Protein AF-Q54WN3-F1 (afdb_monomer)

Foldseek 3Di:
DPPVVVVQCVPPVSVVVLVCQQPPPPDPDQHLVNPDLLVCLADLVSVVSLLVVVVVLVPPPPNVPSADPVVDPSNLLSNLQRLNADLVSVVVNCVVCVVVVVVVLVVSLVSLLVNLRCSLVVNCCCVVPVLAADEPVSLLSNLVSQCVVDPDDLVSVVVSLVSNCRGHPCQPPQQPDDDPVVVVVQVPDPVCVSCVSVVSSDPVPPVPSVVSVCVSCVVPQAPVVGDGDDDDDDDDDPLVVVVVQLLVCLLVLPQVSLVVVCVVDAQDARPPQPVSLVSLVRDPDSNLNSVLSCQLRNNYALLDPVNLLCPSQQQDDPVSVVSCCVRHVVLPDPRDDDPHAALHHNAPVSVVVLVVCQVSDVVRHHHDLLSHLLRCLQVQPLVSNVCSCVDPCVVVDDVVSRDNAQGELSNVVCCVVPPLPQAAELNNCLRHPLLDQVSLVVLLVCCPDPNVVSYYYAQVNLLSCLLSPNLVSNVVCCVSPVPHAHALNSLLSCQLVLPLSSNVSAFQDAHPDPPPDRGSNVVVVVVLVVCVVPPCPSVVSLVPRPNNVVVCCVVPVPDDD

Solvent-accessible surface area (backbone atoms only — not comparable to full-atom values): 32209 Å² total; per-residue (Å²): 115,69,70,63,54,51,53,43,60,70,32,65,64,57,33,48,51,56,46,36,54,55,71,62,70,85,53,103,60,83,34,66,84,69,47,57,64,47,62,30,42,75,33,60,69,52,34,49,56,50,50,52,53,40,55,56,32,72,75,35,90,84,45,87,79,75,64,88,73,63,82,46,68,66,43,44,48,34,60,52,51,29,82,66,67,50,73,68,58,48,51,54,55,45,62,80,38,36,82,66,48,61,77,43,44,70,59,52,53,57,40,20,64,66,19,88,82,58,16,63,63,51,45,50,45,39,39,76,76,62,67,47,62,37,56,74,68,58,47,52,51,42,50,57,51,49,49,74,74,46,73,91,42,69,67,57,54,50,50,52,49,53,48,42,66,78,28,34,78,49,43,81,78,60,44,73,71,76,52,79,74,57,63,65,72,50,72,86,40,82,68,47,67,77,46,40,74,60,58,65,69,53,56,85,86,50,62,68,58,54,50,55,51,49,66,57,48,68,79,55,67,44,51,104,83,69,51,79,74,88,83,86,78,91,82,92,83,53,76,71,57,50,54,52,48,53,33,45,33,30,53,70,24,37,50,66,59,42,50,55,49,42,74,76,47,69,65,52,59,60,86,63,63,78,70,43,60,72,40,53,85,75,38,79,70,58,15,52,63,27,44,50,54,36,37,76,44,46,37,44,78,70,85,44,72,67,66,63,55,48,67,66,59,27,73,34,51,44,69,61,44,53,57,42,46,67,66,58,52,63,83,70,58,87,46,77,85,50,86,66,52,47,40,51,56,56,43,55,66,27,47,54,51,49,65,74,48,21,79,73,39,46,50,58,68,43,74,34,65,68,42,35,42,26,43,21,28,44,69,47,36,50,68,42,32,50,49,52,55,73,39,94,44,47,91,75,64,60,76,89,74,49,56,51,63,52,22,38,54,68,48,53,52,49,42,55,77,74,32,90,86,49,64,47,35,40,67,59,47,71,32,38,33,90,79,45,58,66,54,52,49,53,53,50,54,41,41,76,36,97,61,18,91,36,38,48,80,54,33,63,46,54,33,47,35,26,63,73,64,35,53,73,51,49,51,51,46,58,72,75,39,77,82,61,46,33,61,69,55,26,50,53,28,13,49,71,66,68,34,61,69,48,31,66,75,37,43,80,37,56,34,71,74,54,86,86,49,78,26,33,46,60,56,48,52,54,48,46,65,61,32,73,78,79,55,59,68,63,54,48,52,41,72,71,23,69,59,50,50,50,52,43,45,74,79,36,75,84,70,80,132

Radius of gyration: 33.39 Å; Cα contacts (8 Å, |Δi|>4): 574; chains: 1; bounding box: 85×59×80 Å

Structure (mmCIF, N/CA/C/O backbone):
data_AF-Q54WN3-F1
#
_entry.id   AF-Q54WN3-F1
#
loop_
_atom_site.group_PDB
_atom_site.id
_atom_site.type_symbol
_atom_site.label_atom_id
_atom_site.label_alt_id
_atom_site.label_comp_id
_atom_site.label_asym_id
_atom_site.label_entity_id
_atom_site.label_seq_id
_atom_site.pdbx_PDB_ins_code
_atom_site.Cartn_x
_atom_site.Cartn_y
_atom_site.Cartn_z
_atom_site.occupancy
_atom_site.B_iso_or_equiv
_atom_site.auth_seq_id
_atom_site.auth_comp_id
_atom_site.auth_asym_id
_atom_site.auth_atom_id
_atom_site.pdbx_PDB_model_num
ATOM 1 N N . MET A 1 1 ? 0.080 30.671 17.444 1.00 46.34 1 MET A N 1
ATOM 2 C CA . MET A 1 1 ? 0.294 30.106 18.798 1.00 46.34 1 MET A CA 1
ATOM 3 C C . MET A 1 1 ? 0.940 31.093 19.776 1.00 46.34 1 MET A C 1
ATOM 5 O O . MET A 1 1 ? 0.807 30.895 20.978 1.00 46.34 1 MET A O 1
ATOM 9 N N . ASP A 1 2 ? 1.567 32.178 19.310 1.00 49.16 2 ASP A N 1
ATOM 10 C CA . ASP A 1 2 ? 2.448 32.996 20.161 1.00 49.16 2 ASP A CA 1
ATOM 11 C C . ASP A 1 2 ? 1.744 33.775 21.279 1.00 49.16 2 ASP A C 1
ATOM 13 O O . ASP A 1 2 ? 2.332 33.986 22.332 1.00 49.16 2 ASP A O 1
ATOM 17 N N . ASN A 1 3 ? 0.466 34.136 21.124 1.00 53.31 3 ASN A N 1
ATOM 18 C CA . ASN A 1 3 ? -0.222 34.987 22.103 1.00 53.31 3 ASN A CA 1
ATOM 19 C C . ASN A 1 3 ? -0.711 34.216 23.349 1.00 53.31 3 ASN A C 1
ATOM 21 O O . ASN A 1 3 ? -0.631 34.722 24.465 1.00 53.31 3 ASN A O 1
ATOM 25 N N . LEU A 1 4 ? -1.175 32.969 23.188 1.00 49.50 4 LEU A N 1
ATOM 26 C CA . LEU A 1 4 ? -1.581 32.131 24.327 1.00 49.50 4 LEU A CA 1
ATOM 27 C C . LEU A 1 4 ? -0.349 31.621 25.087 1.00 49.50 4 LEU A C 1
ATOM 29 O O . LEU A 1 4 ? -0.314 31.674 26.313 1.00 49.50 4 LEU A O 1
ATOM 33 N N . TYR A 1 5 ? 0.696 31.228 24.355 1.00 50.41 5 TYR A N 1
ATOM 34 C CA . TYR A 1 5 ? 1.965 30.790 24.929 1.00 50.41 5 TYR A CA 1
ATOM 35 C C . TYR A 1 5 ? 2.636 31.919 25.734 1.00 50.41 5 TYR A C 1
ATOM 37 O O . TYR A 1 5 ? 2.981 31.724 26.897 1.00 50.41 5 TYR A O 1
ATOM 45 N N . PHE A 1 6 ? 2.709 33.147 25.199 1.00 52.50 6 PHE A N 1
ATOM 46 C CA . PHE A 1 6 ? 3.219 34.297 25.963 1.00 52.50 6 PHE A CA 1
ATOM 47 C C . PHE A 1 6 ? 2.369 34.637 27.193 1.00 52.50 6 PHE A C 1
ATOM 49 O O . PHE A 1 6 ? 2.921 35.027 28.222 1.00 52.50 6 PHE A O 1
ATOM 56 N N . LYS A 1 7 ? 1.040 34.490 27.118 1.00 59.53 7 LYS A N 1
ATOM 57 C CA . LYS A 1 7 ? 0.143 34.734 28.261 1.00 59.53 7 LYS A CA 1
ATOM 58 C C . LYS A 1 7 ? 0.340 33.710 29.381 1.00 59.53 7 LYS A C 1
ATOM 60 O O . LYS A 1 7 ? 0.360 34.100 30.545 1.00 59.53 7 LYS A O 1
ATOM 65 N N . VAL A 1 8 ? 0.549 32.437 29.043 1.00 55.25 8 VAL A N 1
ATOM 66 C CA . VAL A 1 8 ? 0.830 31.368 30.018 1.00 55.25 8 VAL A CA 1
ATOM 67 C C . VAL A 1 8 ? 2.177 31.594 30.714 1.00 55.25 8 VAL A C 1
ATOM 69 O O . VAL A 1 8 ? 2.255 31.470 31.932 1.00 55.25 8 VAL A O 1
ATOM 72 N N . PHE A 1 9 ? 3.214 32.007 29.980 1.00 54.56 9 PHE A N 1
ATOM 73 C CA . PHE A 1 9 ? 4.553 32.226 30.546 1.00 54.56 9 PHE A CA 1
ATOM 74 C C . PHE A 1 9 ? 4.726 33.581 31.259 1.00 54.56 9 PHE A C 1
ATOM 76 O O . PHE A 1 9 ? 5.540 33.683 32.174 1.00 54.56 9 PHE A O 1
ATOM 83 N N . LYS A 1 10 ? 3.937 34.614 30.921 1.00 56.69 10 LYS A N 1
ATOM 84 C CA . LYS A 1 10 ? 3.844 35.846 31.734 1.00 56.69 10 LYS A CA 1
ATOM 85 C C . LYS A 1 10 ? 3.054 35.646 33.026 1.00 56.69 10 LYS A C 1
ATOM 87 O O . LYS A 1 10 ? 3.211 36.420 33.969 1.00 56.69 10 LYS A O 1
ATOM 92 N N . ASN A 1 11 ? 2.208 34.622 33.088 1.00 63.12 11 ASN A N 1
ATOM 93 C CA . ASN A 1 11 ? 1.497 34.279 34.304 1.00 63.12 11 ASN A CA 1
ATOM 94 C C . ASN A 1 11 ? 2.437 33.504 35.241 1.00 63.12 11 ASN A C 1
ATOM 96 O O . ASN A 1 11 ? 2.641 32.300 35.092 1.00 63.12 11 ASN A O 1
ATOM 100 N N . LYS A 1 12 ? 2.996 34.212 36.232 1.00 57.44 12 LYS A N 1
ATOM 101 C CA . LYS A 1 12 ? 3.945 33.667 37.218 1.00 57.44 12 LYS A CA 1
ATOM 102 C C . LYS A 1 12 ? 3.431 32.389 37.893 1.00 57.44 12 LYS A C 1
ATOM 104 O O . LYS A 1 12 ? 4.237 31.520 38.207 1.00 57.44 12 LYS A O 1
ATOM 109 N N . TYR A 1 13 ? 2.118 32.246 38.083 1.00 57.69 13 TYR A N 1
ATOM 110 C CA . TYR A 1 13 ? 1.503 31.065 38.692 1.00 57.69 13 TYR A CA 1
ATOM 111 C C . TYR A 1 13 ? 1.521 29.851 37.751 1.00 57.69 13 TYR A C 1
ATOM 113 O O . TYR A 1 13 ? 2.076 28.815 38.113 1.00 57.69 13 TYR A O 1
ATOM 121 N N . LEU A 1 14 ? 1.016 29.990 36.519 1.00 52.47 14 LEU A N 1
ATOM 122 C CA . LEU A 1 14 ? 1.035 28.907 35.523 1.00 52.47 14 LEU A CA 1
ATOM 123 C C . LEU A 1 14 ? 2.462 28.515 35.133 1.00 52.47 14 LEU A C 1
ATOM 125 O O . LEU A 1 14 ? 2.773 27.330 35.037 1.00 52.47 14 LEU A O 1
ATOM 129 N N . PHE A 1 15 ? 3.348 29.502 34.996 1.00 60.84 15 PHE A N 1
ATOM 130 C CA . PHE A 1 15 ? 4.769 29.257 34.798 1.00 60.84 15 PHE A CA 1
ATOM 131 C C . PHE A 1 15 ? 5.364 28.463 35.959 1.00 60.84 15 PHE A C 1
ATOM 133 O O . PHE A 1 15 ? 6.056 27.488 35.716 1.00 60.84 15 PHE A O 1
ATOM 140 N N . THR A 1 16 ? 5.061 28.819 37.213 1.00 56.72 16 THR A N 1
ATOM 141 C CA . THR A 1 16 ? 5.545 28.083 38.392 1.00 56.72 16 THR A CA 1
ATOM 142 C C . THR A 1 16 ? 5.002 26.656 38.433 1.00 56.72 16 THR A C 1
ATOM 144 O O . THR A 1 16 ? 5.731 25.759 38.834 1.00 56.72 16 THR A O 1
ATOM 147 N N . ILE A 1 17 ? 3.770 26.405 37.981 1.00 56.44 17 ILE A N 1
ATOM 148 C CA . ILE A 1 17 ? 3.199 25.051 37.891 1.00 56.44 17 ILE A CA 1
ATOM 149 C C . ILE A 1 17 ? 3.902 24.227 36.812 1.00 56.44 17 ILE A C 1
ATOM 151 O O . ILE A 1 17 ? 4.380 23.137 37.110 1.00 56.44 17 ILE A O 1
ATOM 155 N N . ILE A 1 18 ? 4.036 24.758 35.594 1.00 60.19 18 ILE A N 1
ATOM 156 C CA . ILE A 1 18 ? 4.752 24.090 34.494 1.00 60.19 18 ILE A CA 1
ATOM 157 C C . ILE A 1 18 ? 6.222 23.873 34.883 1.00 60.19 18 ILE A C 1
ATOM 159 O O . ILE A 1 18 ? 6.775 22.795 34.697 1.00 60.19 18 ILE A O 1
ATOM 163 N N . TYR A 1 19 ? 6.847 24.867 35.509 1.00 57.31 19 TYR A N 1
ATOM 164 C CA . TYR A 1 19 ? 8.217 24.802 36.007 1.00 57.31 19 TYR A CA 1
ATOM 165 C C . TYR A 1 19 ? 8.374 23.797 37.152 1.00 57.31 19 TYR A C 1
ATOM 167 O O . TYR A 1 19 ? 9.344 23.051 37.169 1.00 57.31 19 TYR A O 1
ATOM 175 N N . ASN A 1 20 ? 7.428 23.714 38.089 1.00 53.53 20 ASN A N 1
ATOM 176 C CA . ASN A 1 20 ? 7.442 22.720 39.166 1.00 53.53 20 ASN A CA 1
ATOM 177 C C . ASN A 1 20 ? 7.167 21.308 38.646 1.00 53.53 20 ASN A C 1
ATOM 179 O O . ASN A 1 20 ? 7.761 20.361 39.157 1.00 53.53 20 ASN A O 1
ATOM 183 N N . TYR A 1 21 ? 6.332 21.169 37.618 1.00 54.81 21 TYR A N 1
ATOM 184 C CA . TYR A 1 21 ? 6.139 19.918 36.891 1.00 54.81 21 TYR A CA 1
ATOM 185 C C . TYR A 1 21 ? 7.444 19.474 36.208 1.00 54.81 21 TYR A C 1
ATOM 187 O O . TYR A 1 21 ? 7.819 18.307 36.270 1.00 54.81 21 TYR A O 1
ATOM 195 N N . VAL A 1 22 ? 8.204 20.422 35.650 1.00 53.62 22 VAL A N 1
ATOM 196 C CA . VAL A 1 22 ? 9.516 20.172 35.031 1.00 53.62 22 VAL A CA 1
ATOM 197 C C . VAL A 1 22 ? 10.644 19.954 36.061 1.00 53.62 22 VAL A C 1
ATOM 199 O O . VAL A 1 22 ? 11.558 19.174 35.794 1.00 53.62 22 VAL A O 1
ATOM 202 N N . LYS A 1 23 ? 10.614 20.615 37.229 1.00 50.28 23 LYS A N 1
ATOM 203 C CA . LYS A 1 23 ? 11.736 20.676 38.193 1.00 50.28 23 LYS A CA 1
ATOM 204 C C . LYS A 1 23 ? 11.572 19.815 39.449 1.00 50.28 23 LYS A C 1
ATOM 206 O O . LYS A 1 23 ? 12.560 19.250 39.908 1.00 50.28 23 LYS A O 1
ATOM 211 N N . ASN A 1 24 ? 10.375 19.757 40.035 1.00 46.84 24 ASN A N 1
ATOM 212 C CA . ASN A 1 24 ? 10.178 19.394 41.448 1.00 46.84 24 ASN A CA 1
ATOM 213 C C . ASN A 1 24 ? 9.369 18.103 41.689 1.00 46.84 24 ASN A C 1
ATOM 215 O O . ASN A 1 24 ? 9.109 17.776 42.844 1.00 46.84 24 ASN A O 1
ATOM 219 N N . GLY A 1 25 ? 8.989 17.352 40.650 1.00 41.75 25 GLY A N 1
ATOM 220 C CA . GLY A 1 25 ? 8.606 15.936 40.787 1.00 41.75 25 GLY A CA 1
ATOM 221 C C . GLY A 1 25 ? 7.418 15.617 41.711 1.00 41.75 25 GLY A C 1
ATOM 222 O O . GLY A 1 25 ? 7.391 14.538 42.291 1.00 41.75 25 GLY A O 1
ATOM 223 N N . LYS A 1 26 ? 6.439 16.519 41.874 1.00 43.16 26 LYS A N 1
ATOM 224 C CA . LYS A 1 26 ? 5.239 16.275 42.709 1.00 43.16 26 LYS A CA 1
ATOM 225 C C . LYS A 1 26 ? 3.996 15.809 41.935 1.00 43.16 26 LYS A C 1
ATOM 227 O O . LYS A 1 26 ? 2.882 15.943 42.426 1.00 43.16 26 LYS A O 1
ATOM 232 N N . GLY A 1 27 ? 4.178 15.240 40.748 1.00 48.53 27 GLY A N 1
ATOM 233 C CA . GLY A 1 27 ? 3.146 14.470 40.054 1.00 48.53 27 GLY A CA 1
ATOM 234 C C . GLY A 1 27 ? 3.741 13.137 39.622 1.00 48.53 27 GLY A C 1
ATOM 235 O O . GLY A 1 27 ? 4.911 13.099 39.253 1.00 48.53 27 GLY A O 1
ATOM 236 N N . ASN A 1 28 ? 2.961 12.056 39.644 1.00 52.97 28 ASN A N 1
ATOM 237 C CA . ASN A 1 28 ? 3.383 10.697 39.261 1.00 52.97 28 ASN A CA 1
ATOM 238 C C . ASN A 1 28 ? 3.756 10.540 37.759 1.00 52.97 28 ASN A C 1
ATOM 240 O O . ASN A 1 28 ? 3.773 9.430 37.232 1.00 52.97 28 ASN A O 1
ATOM 244 N N . GLY A 1 29 ? 4.050 11.636 37.050 1.00 51.72 29 GLY A N 1
ATOM 245 C CA . GLY A 1 29 ? 4.454 11.659 35.645 1.00 51.72 29 GLY A CA 1
ATOM 246 C C . GLY A 1 29 ? 5.975 11.695 35.472 1.00 51.72 29 GLY A C 1
ATOM 247 O O . GLY A 1 29 ? 6.695 12.275 36.284 1.00 51.72 29 GLY A O 1
ATOM 248 N N . ARG A 1 30 ? 6.473 11.082 34.388 1.00 53.75 30 ARG A N 1
ATOM 249 C CA . ARG A 1 30 ? 7.888 11.169 33.978 1.00 53.75 30 ARG A CA 1
ATOM 250 C C . ARG A 1 30 ? 8.267 12.638 33.773 1.00 53.75 30 ARG A C 1
ATOM 252 O O . ARG A 1 30 ? 7.561 13.355 33.067 1.00 53.75 30 ARG A O 1
ATOM 259 N N . GLN A 1 31 ? 9.364 13.088 34.378 1.00 61.53 31 GLN A N 1
ATOM 260 C CA . GLN A 1 31 ? 9.811 14.481 34.284 1.00 61.53 31 GLN A CA 1
ATOM 261 C C . GLN A 1 31 ? 10.249 14.761 32.837 1.00 61.53 31 GLN A C 1
ATOM 263 O O . GLN A 1 31 ? 10.693 13.851 32.142 1.00 61.53 31 GLN A O 1
ATOM 268 N N . LEU A 1 32 ? 10.181 16.011 32.356 1.00 64.25 32 LEU A N 1
ATOM 269 C CA . LEU A 1 32 ? 10.637 16.330 30.987 1.00 64.25 32 LEU A CA 1
ATOM 270 C C . LEU A 1 32 ? 12.119 15.954 30.783 1.00 64.25 32 LEU A C 1
ATOM 272 O O . LEU A 1 32 ? 12.506 15.539 29.699 1.00 64.25 32 LEU A O 1
ATOM 276 N N . LYS A 1 33 ? 12.936 16.043 31.843 1.00 69.94 33 LYS A N 1
ATOM 277 C CA . LYS A 1 33 ? 14.333 15.569 31.846 1.00 69.94 33 LYS A CA 1
ATOM 278 C C . LYS A 1 33 ? 14.480 14.040 31.853 1.00 69.94 33 LYS A C 1
ATOM 280 O O . LYS A 1 33 ? 15.564 13.552 31.563 1.00 69.94 33 LYS A O 1
ATOM 285 N N . ASP A 1 34 ? 13.419 13.311 32.199 1.00 73.38 34 ASP A N 1
ATOM 286 C CA . ASP A 1 34 ? 13.369 11.846 32.153 1.00 73.38 34 ASP A CA 1
ATOM 287 C C . ASP A 1 34 ? 12.891 11.353 30.775 1.00 73.38 34 ASP A C 1
ATOM 289 O O . ASP A 1 34 ? 12.944 10.156 30.483 1.00 73.38 34 ASP A O 1
ATOM 293 N N . ILE A 1 35 ? 12.394 12.257 29.921 1.00 76.12 35 ILE A N 1
ATOM 294 C CA . ILE A 1 35 ? 12.108 11.953 28.522 1.00 76.12 35 ILE A CA 1
ATOM 295 C C . ILE A 1 35 ? 13.438 11.936 27.776 1.00 76.12 35 ILE A C 1
ATOM 297 O O . ILE A 1 35 ? 14.204 12.898 27.818 1.00 76.12 35 ILE A O 1
ATOM 301 N N . ASP A 1 36 ? 13.686 10.833 27.074 1.00 83.44 36 ASP A N 1
ATOM 302 C CA . ASP A 1 36 ? 14.848 10.684 26.208 1.00 83.44 36 ASP A CA 1
ATOM 303 C C . ASP A 1 36 ? 14.952 11.880 25.250 1.00 83.44 36 ASP A C 1
ATOM 305 O O . ASP A 1 36 ? 14.005 12.207 24.526 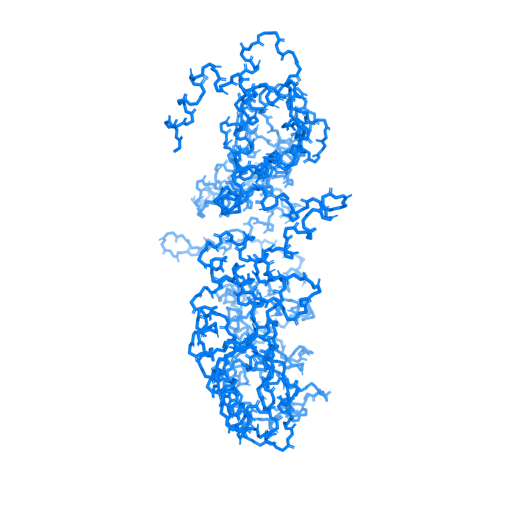1.00 83.44 36 ASP A O 1
ATOM 309 N N . LEU A 1 37 ? 16.112 12.537 25.253 1.00 85.06 37 LEU A N 1
ATOM 310 C CA . LEU A 1 37 ? 16.349 13.731 24.456 1.00 85.06 37 LEU A CA 1
ATOM 311 C C . LEU A 1 37 ? 16.181 13.452 22.955 1.00 85.06 37 LEU A C 1
ATOM 313 O O . LEU A 1 37 ? 15.774 14.349 22.227 1.00 85.06 37 LEU A O 1
ATOM 317 N N . THR A 1 38 ? 16.401 12.218 22.491 1.00 86.06 38 THR A N 1
ATOM 318 C CA . THR A 1 38 ? 16.103 11.818 21.104 1.00 86.06 38 THR A CA 1
ATOM 319 C C . THR A 1 38 ? 14.623 12.028 20.762 1.00 86.06 38 THR A C 1
ATOM 321 O O . THR A 1 38 ? 14.316 12.710 19.789 1.00 86.06 38 THR A O 1
ATOM 324 N N . ARG A 1 39 ? 13.698 11.598 21.633 1.00 84.62 39 ARG A N 1
ATOM 325 C CA . ARG A 1 39 ? 12.246 11.813 21.464 1.00 84.62 39 ARG A CA 1
ATOM 326 C C . ARG A 1 39 ? 11.858 13.283 21.523 1.00 84.62 39 ARG A C 1
ATOM 328 O O . ARG A 1 39 ? 10.958 13.720 20.810 1.00 84.62 39 ARG A O 1
ATOM 335 N N . ILE A 1 40 ? 12.525 14.058 22.378 1.00 86.12 40 ILE A N 1
ATOM 336 C CA . ILE A 1 40 ? 12.317 15.510 22.443 1.00 86.12 40 ILE A CA 1
ATOM 337 C C . ILE A 1 40 ? 12.703 16.148 21.102 1.00 86.12 40 ILE A C 1
ATOM 339 O O . ILE A 1 40 ? 11.974 16.997 20.600 1.00 86.12 40 ILE A O 1
ATOM 343 N N . LEU A 1 41 ? 13.810 15.711 20.495 1.00 88.56 41 LEU A N 1
ATOM 344 C CA . LEU A 1 41 ? 14.333 16.234 19.227 1.00 88.56 41 LEU A CA 1
ATOM 345 C C . LEU A 1 41 ? 13.551 15.774 17.983 1.00 88.56 41 LEU A C 1
ATOM 347 O O . LEU A 1 41 ? 13.793 16.297 16.894 1.00 88.56 41 LEU A O 1
ATOM 351 N N . GLU A 1 42 ? 12.602 14.853 18.148 1.00 87.88 42 GLU A N 1
ATOM 352 C CA . GLU A 1 42 ? 11.658 14.399 17.117 1.00 87.88 42 GLU A CA 1
ATOM 353 C C . GLU A 1 42 ? 10.292 15.110 17.203 1.00 87.88 42 GLU A C 1
ATOM 355 O O . GLU A 1 42 ? 9.515 15.076 16.249 1.00 87.88 42 GLU A O 1
ATOM 360 N N . ASN A 1 43 ? 9.985 15.791 18.315 1.00 88.19 43 ASN A N 1
ATOM 361 C CA . ASN A 1 43 ? 8.687 16.427 18.554 1.00 88.19 43 ASN A CA 1
ATOM 362 C C . ASN A 1 43 ? 8.825 17.941 18.804 1.00 88.19 43 ASN A C 1
ATOM 364 O O . ASN A 1 43 ? 9.334 18.371 19.838 1.00 88.19 43 ASN A O 1
ATOM 368 N N . ARG A 1 44 ? 8.315 18.777 17.881 1.00 91.12 44 ARG A N 1
ATOM 369 C CA . ARG A 1 44 ? 8.448 20.250 17.956 1.00 91.12 44 ARG A CA 1
ATOM 370 C C . ARG A 1 44 ? 7.881 20.841 19.246 1.00 91.12 44 ARG A C 1
ATOM 372 O O . ARG A 1 44 ? 8.458 21.789 19.772 1.00 91.12 44 ARG A O 1
ATOM 379 N N . PHE A 1 45 ? 6.778 20.303 19.763 1.00 85.00 45 PHE A N 1
ATOM 380 C CA . PHE A 1 45 ? 6.173 20.797 20.998 1.00 85.00 45 PHE A CA 1
ATOM 381 C C . PHE A 1 45 ? 7.067 20.509 22.212 1.00 85.00 45 PHE A C 1
ATOM 383 O O . PHE A 1 45 ? 7.387 21.431 22.965 1.00 85.00 45 PHE A O 1
ATOM 390 N N . LEU A 1 46 ? 7.544 19.267 22.358 1.00 83.62 46 LEU A N 1
ATOM 391 C CA . LEU A 1 46 ? 8.463 18.896 23.440 1.00 83.62 46 LEU A CA 1
ATOM 392 C C . LEU A 1 46 ? 9.788 19.656 23.342 1.00 83.62 46 LEU A C 1
ATOM 394 O O . LEU A 1 46 ? 10.273 20.169 24.352 1.00 83.62 46 LEU A O 1
ATOM 398 N N . PHE A 1 47 ? 10.345 19.785 22.134 1.00 88.12 47 PHE A N 1
ATOM 399 C CA . PHE A 1 47 ? 11.551 20.573 21.902 1.00 88.12 47 PHE A CA 1
ATOM 400 C C . PHE A 1 47 ? 11.364 22.027 22.323 1.00 88.12 47 PHE A C 1
ATOM 402 O O . PHE A 1 47 ? 12.218 22.557 23.022 1.00 88.12 47 PHE A O 1
ATOM 409 N N . ASN A 1 48 ? 10.243 22.664 21.973 1.00 86.44 48 ASN A N 1
ATOM 410 C CA . ASN A 1 48 ? 9.970 24.043 22.378 1.00 86.44 48 ASN A CA 1
ATOM 411 C C . ASN A 1 48 ? 9.923 24.188 23.904 1.00 86.44 48 ASN A C 1
ATOM 413 O O . ASN A 1 48 ? 10.537 25.107 24.444 1.00 86.44 48 ASN A O 1
ATOM 417 N N . LEU A 1 49 ? 9.252 23.277 24.614 1.00 82.81 49 LEU A N 1
ATOM 418 C CA . LEU A 1 49 ? 9.221 23.293 26.082 1.00 82.81 49 LEU A CA 1
ATOM 419 C C . LEU A 1 49 ? 10.626 23.136 26.680 1.00 82.81 49 LEU A C 1
ATOM 421 O O . LEU A 1 49 ? 11.006 23.867 27.603 1.00 82.81 49 LEU A O 1
ATOM 425 N N . TYR A 1 50 ? 11.415 22.214 26.126 1.00 84.56 50 TYR A N 1
ATOM 426 C CA . TYR A 1 50 ? 12.780 21.956 26.570 1.00 84.56 50 TYR A CA 1
ATOM 427 C C . TYR A 1 50 ? 13.709 23.144 26.273 1.00 84.56 50 TYR A C 1
ATOM 429 O O . TYR A 1 50 ? 14.467 23.577 27.138 1.00 84.56 50 TYR A O 1
ATOM 437 N N . TYR A 1 51 ? 13.608 23.728 25.079 1.00 87.94 51 TYR A N 1
ATOM 438 C CA . TYR A 1 51 ? 14.394 24.872 24.627 1.00 87.94 51 TYR A CA 1
ATOM 439 C C . TYR A 1 51 ? 14.075 26.150 25.412 1.00 87.94 51 TYR A C 1
ATOM 441 O O . TYR A 1 51 ? 14.984 26.882 25.792 1.00 87.94 51 TYR A O 1
ATOM 449 N N . GLN A 1 52 ? 12.808 26.407 25.739 1.00 83.75 52 GLN A N 1
ATOM 450 C CA . GLN A 1 52 ? 12.446 27.548 26.587 1.00 83.75 52 GLN A CA 1
ATOM 451 C C . GLN A 1 52 ? 12.948 27.368 28.023 1.00 83.75 52 GLN A C 1
ATOM 453 O O . GLN A 1 52 ? 13.469 28.310 28.620 1.00 83.75 52 GLN A O 1
ATOM 458 N N . SER A 1 53 ? 12.876 26.144 28.554 1.00 80.19 53 SER A N 1
ATOM 459 C CA . SER A 1 53 ? 13.484 25.813 29.849 1.00 80.19 53 SER A CA 1
ATOM 460 C C . SER A 1 53 ? 15.002 26.020 29.819 1.00 80.19 53 SER A C 1
ATOM 462 O O . SER A 1 53 ? 15.580 26.559 30.763 1.00 80.19 53 SER A O 1
ATOM 464 N N . TYR A 1 54 ? 15.648 25.649 28.712 1.00 84.88 54 TYR A N 1
ATOM 465 C CA . TYR A 1 54 ? 17.064 25.892 28.464 1.00 84.88 54 TYR A CA 1
ATOM 466 C C . TYR A 1 54 ? 17.411 27.390 28.441 1.00 84.88 54 TYR A C 1
ATOM 468 O O . TYR A 1 54 ? 18.300 27.810 29.178 1.00 84.88 54 TYR A O 1
ATOM 476 N N . LEU A 1 55 ? 16.678 28.208 27.679 1.00 85.19 55 LEU A N 1
ATOM 477 C CA . LEU A 1 55 ? 16.875 29.663 27.625 1.00 85.19 55 LEU A CA 1
ATOM 478 C C . LEU A 1 55 ? 16.685 30.329 28.992 1.00 85.19 55 LEU A C 1
ATOM 480 O O . LEU A 1 55 ? 17.487 31.173 29.389 1.00 85.19 55 LEU A O 1
ATOM 484 N N . PHE A 1 56 ? 15.647 29.931 29.730 1.00 80.81 56 PHE A N 1
ATOM 485 C CA . PHE A 1 56 ? 15.387 30.452 31.068 1.00 80.81 56 PHE A CA 1
ATOM 486 C C . PHE A 1 56 ? 16.538 30.141 32.031 1.00 80.81 56 PHE A C 1
ATOM 488 O O . PHE A 1 56 ? 16.975 31.017 32.774 1.00 80.81 56 PHE A O 1
ATOM 495 N N . ASN A 1 57 ? 17.051 28.909 32.016 1.00 77.88 57 ASN A N 1
ATOM 496 C CA . ASN A 1 57 ? 18.159 28.519 32.886 1.00 77.88 57 ASN A CA 1
ATOM 497 C C . ASN A 1 57 ? 19.480 29.173 32.468 1.00 77.88 57 ASN A C 1
ATOM 499 O O . ASN A 1 57 ? 20.248 29.566 33.337 1.00 77.88 57 ASN A O 1
ATOM 503 N N . LYS A 1 58 ? 19.720 29.366 31.165 1.00 80.44 58 LYS A N 1
ATOM 504 C CA . LYS A 1 58 ? 20.910 30.065 30.660 1.00 80.44 58 LYS A CA 1
ATOM 505 C C . LYS A 1 58 ? 21.039 31.485 31.224 1.00 80.44 58 LYS A C 1
ATOM 507 O O . LYS A 1 58 ? 22.147 31.923 31.510 1.00 80.44 58 LYS A O 1
ATOM 512 N N . ASN A 1 59 ? 19.917 32.178 31.407 1.00 81.12 59 ASN A N 1
ATOM 513 C CA . ASN A 1 59 ? 19.893 33.552 31.916 1.00 81.12 59 ASN A CA 1
ATOM 514 C C . ASN A 1 59 ? 19.907 33.647 33.452 1.00 81.12 59 ASN A C 1
ATOM 516 O O . ASN A 1 59 ? 20.020 34.746 33.985 1.00 81.12 59 ASN A O 1
ATOM 520 N N . ASN A 1 60 ? 19.772 32.529 34.170 1.00 80.75 60 ASN A N 1
ATOM 521 C CA . ASN A 1 60 ? 19.777 32.505 35.630 1.00 80.75 60 ASN A CA 1
ATOM 522 C C . ASN A 1 60 ? 21.102 31.914 36.131 1.00 80.75 60 ASN A C 1
ATOM 524 O O . ASN A 1 60 ? 21.290 30.700 36.091 1.00 80.75 60 ASN A O 1
ATOM 528 N N . GLU A 1 61 ? 21.991 32.758 36.666 1.00 62.44 61 GLU A N 1
ATOM 529 C CA . GLU A 1 61 ? 23.350 32.384 37.115 1.00 62.44 61 GLU A CA 1
ATOM 530 C C . GLU A 1 61 ? 23.389 31.204 38.110 1.00 62.44 61 GLU A C 1
ATOM 532 O O . GLU A 1 61 ? 24.372 30.470 38.177 1.00 62.44 61 GLU A O 1
ATOM 537 N N . ASN A 1 62 ? 22.290 30.945 38.825 1.00 62.00 62 ASN A N 1
ATOM 538 C CA . ASN A 1 62 ? 22.182 29.862 39.807 1.00 62.00 62 ASN A CA 1
ATOM 539 C C . ASN A 1 62 ? 21.751 28.498 39.222 1.00 62.00 62 ASN A C 1
ATOM 541 O O . ASN A 1 62 ? 21.664 27.513 39.957 1.00 62.00 62 ASN A O 1
ATOM 545 N N . ALA A 1 63 ? 21.467 28.392 37.920 1.00 58.12 63 ALA A N 1
ATOM 546 C CA . ALA A 1 63 ? 20.990 27.160 37.285 1.00 58.12 63 ALA A CA 1
ATOM 547 C C . ALA A 1 63 ? 22.129 26.358 36.622 1.00 58.12 63 ALA A C 1
ATOM 549 O O . ALA A 1 63 ? 22.074 26.020 35.441 1.00 58.12 63 ALA A O 1
ATOM 550 N N . ILE A 1 64 ? 23.162 26.006 37.393 1.00 54.12 64 ILE A N 1
ATOM 551 C CA . ILE A 1 64 ? 24.410 25.386 36.895 1.00 54.12 64 ILE A CA 1
ATOM 552 C C . ILE A 1 64 ? 24.202 24.020 36.187 1.00 54.12 64 ILE A C 1
ATOM 554 O O . ILE A 1 64 ? 25.064 23.582 35.423 1.00 54.12 64 ILE A O 1
ATOM 558 N N . ASN A 1 65 ? 23.044 23.366 36.340 1.00 60.91 65 ASN A N 1
ATOM 559 C CA . ASN A 1 65 ? 22.864 21.967 35.928 1.00 60.91 65 ASN A CA 1
ATOM 560 C C . ASN A 1 65 ? 21.983 21.708 34.694 1.00 60.91 65 ASN A C 1
ATOM 562 O O . ASN A 1 65 ? 21.895 20.555 34.273 1.00 60.91 65 ASN A O 1
ATOM 566 N N . PHE A 1 66 ? 21.350 22.711 34.074 1.00 60.03 66 PHE A N 1
ATOM 567 C CA . PHE A 1 66 ? 20.510 22.460 32.890 1.00 60.03 66 PHE A CA 1
ATOM 568 C C . PHE A 1 66 ? 21.297 22.654 31.587 1.00 60.03 66 PHE A C 1
ATOM 570 O O . PHE A 1 66 ? 21.219 23.691 30.934 1.00 60.03 66 PHE A O 1
ATOM 577 N N . LYS A 1 67 ? 22.093 21.646 31.220 1.00 69.06 67 LYS A N 1
ATOM 578 C CA . LYS A 1 67 ? 22.875 21.606 29.974 1.00 69.06 67 LYS A CA 1
ATOM 579 C C . LYS A 1 67 ? 22.327 20.522 29.049 1.00 69.06 67 LYS A C 1
ATOM 581 O O . LYS A 1 67 ? 21.993 19.439 29.524 1.00 69.06 67 LYS A O 1
ATOM 586 N N . PHE A 1 68 ? 22.289 20.767 27.735 1.00 70.19 68 PHE A N 1
ATOM 587 C CA . PHE A 1 68 ? 22.089 19.674 26.780 1.00 70.19 68 PHE A CA 1
ATOM 588 C C . PHE A 1 68 ? 23.251 18.685 26.927 1.00 70.19 68 PHE A C 1
ATOM 590 O O . PHE A 1 68 ? 24.418 19.022 26.708 1.00 70.19 68 PHE A O 1
ATOM 597 N N . GLN A 1 69 ? 22.953 17.458 27.343 1.00 74.88 69 GLN A N 1
ATOM 598 C CA . GLN A 1 69 ? 23.975 16.439 27.551 1.00 74.88 69 GLN A CA 1
ATOM 599 C C . GLN A 1 69 ? 24.303 15.740 26.227 1.00 74.88 69 GLN A C 1
ATOM 601 O O . GLN A 1 69 ? 23.908 14.608 25.980 1.00 74.88 69 GLN A O 1
ATOM 606 N N . PHE A 1 70 ? 25.095 16.394 25.376 1.00 75.31 70 PHE A N 1
ATOM 607 C CA . PHE A 1 70 ? 25.622 15.821 24.121 1.00 75.31 70 PHE A CA 1
ATOM 608 C C . PHE A 1 70 ? 26.745 14.780 24.324 1.00 75.31 70 PHE A C 1
ATOM 610 O O . PHE A 1 70 ? 27.555 14.514 23.421 1.00 75.31 70 PHE A O 1
ATOM 617 N N . ASN A 1 71 ? 26.839 14.211 25.528 1.00 73.75 71 ASN A N 1
ATOM 618 C CA . ASN A 1 71 ? 27.805 13.165 25.847 1.00 73.75 71 ASN A CA 1
ATOM 619 C C . ASN A 1 71 ? 27.488 11.904 25.036 1.00 73.75 71 ASN A C 1
ATOM 621 O O . ASN A 1 71 ? 28.400 11.328 24.437 1.00 73.75 71 ASN A O 1
ATOM 625 N N . ASP A 1 72 ? 26.200 11.576 24.907 1.00 81.44 72 ASP A N 1
ATOM 626 C CA . ASP A 1 72 ? 25.724 10.488 24.063 1.00 81.44 72 ASP A CA 1
ATOM 627 C C . ASP A 1 72 ? 25.830 10.845 22.569 1.00 81.44 72 ASP A C 1
ATOM 629 O O . ASP A 1 72 ? 25.532 11.958 22.120 1.00 81.44 72 ASP A O 1
ATOM 633 N N . ILE A 1 73 ? 26.301 9.881 21.787 1.00 79.12 73 ILE A N 1
ATOM 634 C CA . ILE A 1 73 ? 26.448 9.993 20.345 1.00 79.12 73 ILE A CA 1
ATOM 635 C C . ILE A 1 73 ? 25.095 10.008 19.622 1.00 79.12 73 ILE A C 1
ATOM 637 O O . ILE A 1 73 ? 24.970 10.733 18.637 1.00 79.12 73 ILE A O 1
ATOM 641 N N . TYR A 1 74 ? 24.089 9.300 20.140 1.00 84.56 74 TYR A N 1
ATOM 642 C CA . TYR A 1 74 ? 22.742 9.238 19.568 1.00 84.56 74 TYR A CA 1
ATOM 643 C C . TYR A 1 74 ? 21.988 10.555 19.743 1.00 84.56 74 TYR A C 1
ATOM 645 O O . TYR A 1 74 ? 21.280 11.005 18.842 1.00 84.56 74 TYR A O 1
ATOM 653 N N . ILE A 1 75 ? 22.203 11.229 20.873 1.00 86.62 75 ILE A N 1
ATOM 654 C CA . ILE A 1 75 ? 21.646 12.560 21.135 1.00 86.62 75 ILE A CA 1
ATOM 655 C C . ILE A 1 75 ? 22.237 13.583 20.162 1.00 86.62 75 ILE A C 1
ATOM 657 O O . ILE A 1 75 ? 21.510 14.401 19.601 1.00 86.62 75 ILE A O 1
ATOM 661 N N . LEU A 1 76 ? 23.554 13.530 19.928 1.00 87.06 76 LEU A N 1
ATOM 662 C CA . LEU A 1 76 ? 24.205 14.403 18.952 1.00 87.06 76 LEU A CA 1
ATOM 663 C C . LEU A 1 76 ? 23.678 14.161 17.531 1.00 87.06 76 LEU A C 1
ATOM 665 O O . LEU A 1 76 ? 23.425 15.118 16.804 1.00 87.06 76 LEU A O 1
ATOM 669 N N . GLU A 1 77 ? 23.528 12.895 17.139 1.00 87.50 77 GLU A N 1
ATOM 670 C CA . GLU A 1 77 ? 22.948 12.525 15.846 1.00 87.50 77 GLU A CA 1
ATOM 671 C C . GLU A 1 77 ? 21.528 13.059 15.700 1.00 87.50 77 GLU A C 1
ATOM 673 O O . GLU A 1 77 ? 21.249 13.760 14.730 1.00 87.50 77 GLU A O 1
ATOM 678 N N . SER A 1 78 ? 20.678 12.828 16.699 1.00 89.31 78 SER A N 1
ATOM 679 C CA . SER A 1 78 ? 19.298 13.317 16.712 1.00 89.31 78 SER A CA 1
ATOM 680 C C . SER A 1 78 ? 19.237 14.840 16.629 1.00 89.31 78 SER A C 1
ATOM 682 O O . SER A 1 78 ? 18.419 15.380 15.897 1.00 89.31 78 SER A O 1
ATOM 684 N N . PHE A 1 79 ? 20.137 15.552 17.313 1.00 92.19 79 PHE A N 1
ATOM 685 C CA . PHE A 1 79 ? 20.181 17.016 17.282 1.00 92.19 79 PHE A CA 1
ATOM 686 C C . PHE A 1 79 ? 20.548 17.550 15.897 1.00 92.19 79 PHE A C 1
ATOM 688 O O . PHE A 1 79 ? 19.901 18.466 15.400 1.00 92.19 79 PHE A O 1
ATOM 695 N N . ILE A 1 80 ? 21.557 16.962 15.250 1.00 89.00 80 ILE A N 1
ATOM 696 C CA . ILE A 1 80 ? 22.023 17.428 13.938 1.00 89.00 80 ILE A CA 1
ATOM 697 C C . ILE A 1 80 ? 21.072 17.014 12.823 1.00 89.00 80 ILE A C 1
ATOM 699 O O . ILE A 1 80 ? 20.933 17.754 11.855 1.00 89.00 80 ILE A O 1
ATOM 703 N N . LEU A 1 81 ? 20.443 15.843 12.931 1.00 89.44 81 LEU A N 1
ATOM 704 C CA . LEU A 1 81 ? 19.497 15.325 11.940 1.00 89.44 81 LEU A CA 1
ATOM 705 C C . LEU A 1 81 ? 18.066 15.826 12.161 1.00 89.44 81 LEU A C 1
ATOM 707 O O . LEU A 1 81 ? 17.210 15.593 11.308 1.00 89.44 81 LEU A O 1
ATOM 711 N N . SER A 1 82 ? 17.806 16.525 13.267 1.00 90.31 82 SER A N 1
ATOM 712 C CA . SER A 1 82 ? 16.478 17.034 13.578 1.00 90.31 82 SER A CA 1
ATOM 713 C C . SER A 1 82 ? 15.979 17.977 12.482 1.00 90.31 82 SER A C 1
ATOM 715 O O . SER A 1 82 ? 16.655 18.922 12.067 1.00 90.31 82 SER A O 1
ATOM 717 N N . ASN A 1 83 ? 14.760 17.719 12.017 1.00 89.25 83 ASN A N 1
ATOM 718 C CA . ASN A 1 83 ? 14.045 18.538 11.041 1.00 89.25 83 ASN A CA 1
ATOM 719 C C . ASN A 1 83 ? 13.133 19.588 11.709 1.00 89.25 83 ASN A C 1
ATOM 721 O O . ASN A 1 83 ? 12.480 20.367 11.002 1.00 89.25 83 ASN A O 1
ATOM 725 N N . ILE A 1 84 ? 13.061 19.594 13.045 1.00 89.88 84 ILE A N 1
ATOM 726 C CA . ILE A 1 84 ? 12.245 20.529 13.827 1.00 89.88 84 ILE A CA 1
ATOM 727 C C . ILE A 1 84 ? 13.053 21.697 14.390 1.00 89.88 84 ILE A C 1
ATOM 729 O O . ILE A 1 84 ? 12.440 22.700 14.733 1.00 89.88 84 ILE A O 1
ATOM 733 N N . ILE A 1 85 ? 14.380 21.592 14.501 1.00 91.00 85 ILE A N 1
ATOM 734 C CA . ILE A 1 85 ? 15.246 22.658 15.028 1.00 91.00 85 ILE A CA 1
ATOM 735 C C . ILE A 1 85 ? 15.514 23.674 13.918 1.00 91.00 85 ILE A C 1
ATOM 737 O O . ILE A 1 85 ? 15.843 23.310 12.797 1.00 91.00 85 ILE A O 1
ATOM 741 N N . THR A 1 86 ? 15.369 24.957 14.212 1.00 93.38 86 THR A N 1
ATOM 742 C CA . THR A 1 86 ? 15.714 26.045 13.285 1.00 93.38 86 THR A CA 1
ATOM 743 C C . THR A 1 86 ? 17.218 26.325 13.299 1.00 93.38 86 THR A C 1
ATOM 745 O O . THR A 1 86 ? 17.913 26.012 14.267 1.00 93.38 86 THR A O 1
ATOM 748 N N . ILE A 1 87 ? 17.747 26.971 12.257 1.00 93.12 87 ILE A N 1
ATOM 749 C CA . ILE A 1 87 ? 19.174 27.321 12.214 1.00 93.12 87 ILE A CA 1
ATOM 750 C C . ILE A 1 87 ? 19.582 28.240 13.379 1.00 93.12 87 ILE A C 1
ATOM 752 O O . ILE A 1 87 ? 20.663 28.079 13.938 1.00 93.12 87 ILE A O 1
ATOM 756 N N . GLN A 1 88 ? 18.713 29.159 13.810 1.00 94.62 88 GLN A N 1
ATOM 757 C CA . GLN A 1 88 ? 18.981 30.060 14.934 1.00 94.62 88 GLN A CA 1
ATOM 758 C C . GLN A 1 88 ? 19.084 29.293 16.261 1.00 94.62 88 GLN A C 1
ATOM 760 O O . GLN A 1 88 ? 20.015 29.521 17.035 1.00 94.62 88 GLN A O 1
ATOM 765 N N . GLU A 1 89 ? 18.162 28.354 16.499 1.00 94.69 89 GLU A N 1
ATOM 766 C CA . GLU A 1 89 ? 18.189 27.466 17.669 1.00 94.69 89 GLU A CA 1
ATOM 767 C C . GLU A 1 89 ? 19.449 26.583 17.651 1.00 94.69 89 GLU A C 1
ATOM 769 O O . GLU A 1 89 ? 20.129 26.458 18.672 1.00 94.69 89 GLU A O 1
ATOM 774 N N . PHE A 1 90 ? 19.814 26.039 16.481 1.00 94.00 90 PHE A N 1
ATOM 775 C CA . PHE A 1 90 ? 21.038 25.255 16.307 1.00 94.00 90 PHE A CA 1
ATOM 776 C C . PHE A 1 90 ? 22.288 26.070 16.648 1.00 94.00 90 PHE A C 1
ATOM 778 O O . PHE A 1 90 ? 23.116 25.605 17.426 1.00 94.00 90 PHE A O 1
ATOM 785 N N . ILE A 1 91 ? 22.429 27.281 16.099 1.00 93.94 91 ILE A N 1
ATOM 786 C CA . ILE A 1 91 ? 23.599 28.145 16.318 1.00 93.94 91 ILE A CA 1
ATOM 787 C C . ILE A 1 91 ? 23.765 28.474 17.803 1.00 93.94 91 ILE A C 1
ATOM 789 O O . ILE A 1 91 ? 24.876 28.386 18.330 1.00 93.94 91 ILE A O 1
ATOM 793 N N . LEU A 1 92 ? 22.672 28.834 18.481 1.00 92.75 92 LEU A N 1
ATOM 794 C CA . LEU A 1 92 ? 22.700 29.162 19.903 1.00 92.75 92 LEU A CA 1
ATOM 795 C C . LEU A 1 92 ? 23.182 27.962 20.732 1.00 92.75 92 LEU A C 1
ATOM 797 O O . LEU A 1 92 ? 24.163 28.079 21.466 1.00 92.75 92 LEU A O 1
ATOM 801 N N . ILE A 1 93 ? 22.537 26.804 20.562 1.00 91.25 93 ILE A N 1
ATOM 802 C CA . ILE A 1 93 ? 22.889 25.578 21.287 1.00 91.25 93 ILE A CA 1
ATOM 803 C C . ILE A 1 93 ? 24.320 25.139 20.937 1.00 91.25 93 ILE A C 1
ATOM 805 O O . ILE A 1 93 ? 25.085 24.755 21.819 1.00 91.25 93 ILE A O 1
ATOM 809 N N . TYR A 1 94 ? 24.725 25.235 19.667 1.00 91.62 94 TYR A N 1
ATOM 810 C CA . TYR A 1 94 ? 26.076 24.884 19.236 1.00 91.62 94 TYR A CA 1
ATOM 811 C C . TYR A 1 94 ? 27.130 25.739 19.948 1.00 91.62 94 TYR A C 1
ATOM 813 O O . TYR A 1 94 ? 28.120 25.198 20.440 1.00 91.62 94 TYR A O 1
ATOM 821 N N . ASN A 1 95 ? 26.929 27.058 20.018 1.00 91.94 95 ASN A N 1
ATOM 822 C CA . ASN A 1 95 ? 27.878 27.979 20.647 1.00 91.94 95 ASN A CA 1
ATOM 823 C C . ASN A 1 95 ? 28.043 27.695 22.142 1.00 91.94 95 ASN A C 1
ATOM 825 O O . ASN A 1 95 ? 29.165 27.652 22.642 1.00 91.94 95 ASN A O 1
ATOM 829 N N . ASP A 1 96 ? 26.941 27.416 22.833 1.00 88.75 96 ASP A N 1
ATOM 830 C CA . ASP A 1 96 ? 26.962 27.108 24.265 1.00 88.75 96 ASP A CA 1
ATOM 831 C C . ASP A 1 96 ? 27.660 25.769 24.575 1.00 88.75 96 ASP A C 1
ATOM 833 O O . ASP A 1 96 ? 28.154 25.546 25.682 1.00 88.75 96 ASP A O 1
ATOM 837 N N . HIS A 1 97 ? 27.757 24.886 23.576 1.00 89.19 97 HIS A N 1
ATOM 838 C CA . HIS A 1 97 ? 28.385 23.569 23.671 1.00 89.19 97 HIS A CA 1
ATOM 839 C C . HIS A 1 97 ? 29.646 23.421 22.802 1.00 89.19 97 HIS A C 1
ATOM 841 O O . HIS A 1 97 ? 30.116 22.300 22.573 1.00 89.19 97 HIS A O 1
ATOM 847 N N . GLU A 1 98 ? 30.243 24.530 22.349 1.00 90.06 98 GLU A N 1
ATOM 848 C CA . GLU A 1 98 ? 31.293 24.519 21.324 1.00 90.06 98 GLU A CA 1
ATOM 849 C C . GLU A 1 98 ? 32.483 23.630 21.707 1.00 90.06 98 GLU A C 1
ATOM 851 O O . GLU A 1 98 ? 32.935 22.817 20.901 1.00 90.06 98 GLU A O 1
ATOM 856 N N . ASN A 1 99 ? 32.956 23.712 22.953 1.00 87.75 99 ASN A N 1
ATOM 857 C CA . ASN A 1 99 ? 34.106 22.932 23.426 1.00 87.75 99 ASN A CA 1
ATOM 858 C C . ASN A 1 99 ? 33.895 21.415 23.309 1.00 87.75 99 ASN A C 1
ATOM 860 O O . ASN A 1 99 ? 34.835 20.666 23.028 1.00 87.75 99 ASN A O 1
ATOM 864 N N . LEU A 1 100 ? 32.662 20.955 23.515 1.00 86.19 100 LEU A N 1
ATOM 865 C CA . LEU A 1 100 ? 32.307 19.544 23.427 1.00 86.19 100 LEU A CA 1
ATOM 866 C C . LEU A 1 100 ? 32.095 19.124 21.969 1.00 86.19 100 LEU A C 1
ATOM 868 O O . LEU A 1 100 ? 32.599 18.084 21.541 1.00 86.19 100 LEU A O 1
ATOM 872 N N . LEU A 1 101 ? 31.408 19.958 21.189 1.00 86.75 101 LEU A N 1
ATOM 873 C CA . LEU A 1 101 ? 31.087 19.689 19.788 1.00 86.75 101 LEU A CA 1
ATOM 874 C C . LEU A 1 101 ? 32.321 19.747 18.879 1.00 86.75 101 LEU A C 1
ATOM 876 O O . LEU A 1 101 ? 32.461 18.925 17.974 1.00 86.75 101 LEU A O 1
ATOM 880 N N . LYS A 1 102 ? 33.286 20.623 19.175 1.00 86.12 102 LYS A N 1
ATOM 881 C CA . LYS A 1 102 ? 34.547 20.755 18.427 1.00 86.12 102 LYS A CA 1
ATOM 882 C C . LYS A 1 102 ? 35.368 19.463 18.419 1.00 86.12 102 LYS A C 1
ATOM 884 O O . LYS A 1 102 ? 36.019 19.162 17.418 1.00 86.12 102 LYS A O 1
ATOM 889 N N . LYS A 1 103 ? 35.284 18.648 19.480 1.00 87.12 103 LYS A N 1
ATOM 890 C CA . LYS A 1 103 ? 35.912 17.312 19.532 1.00 87.12 103 LYS A CA 1
ATOM 891 C C . LYS A 1 103 ? 35.272 16.317 18.556 1.00 87.12 103 LYS A C 1
ATOM 893 O O . LYS A 1 103 ? 35.926 15.370 18.137 1.00 87.12 103 LYS A O 1
ATOM 898 N N . LYS A 1 104 ? 34.015 16.542 18.163 1.00 87.56 104 LYS A N 1
ATOM 899 C CA . LYS A 1 104 ? 33.226 15.683 17.265 1.00 87.56 104 LYS A CA 1
ATOM 900 C C . LYS A 1 104 ? 33.056 16.293 15.857 1.00 87.56 104 LYS A C 1
ATOM 902 O O . LYS A 1 104 ? 32.250 15.795 15.075 1.00 87.56 104 LYS A O 1
ATOM 907 N N . LYS A 1 105 ? 33.842 17.319 15.495 1.00 85.62 105 LYS A N 1
ATOM 908 C CA . LYS A 1 105 ? 33.673 18.145 14.280 1.00 85.62 105 LYS A CA 1
ATOM 909 C C . LYS A 1 105 ? 33.426 17.382 12.968 1.00 85.62 105 LYS A C 1
ATOM 911 O O . LYS A 1 105 ? 32.477 17.694 12.260 1.00 85.62 105 LYS A O 1
ATOM 916 N N . ASN A 1 106 ? 34.221 16.353 12.660 1.00 81.19 106 ASN A N 1
ATOM 917 C CA . ASN A 1 106 ? 34.089 15.600 11.403 1.00 81.19 106 ASN A CA 1
ATOM 918 C C . ASN A 1 106 ? 32.768 14.822 11.362 1.00 81.19 106 ASN A C 1
ATOM 920 O O . ASN A 1 106 ? 32.100 14.755 10.336 1.00 81.19 106 ASN A O 1
ATOM 924 N N . LYS A 1 107 ? 32.360 14.268 12.509 1.00 85.81 107 LYS A N 1
ATOM 925 C CA . LYS A 1 107 ? 31.083 13.568 12.629 1.00 85.81 107 LYS A CA 1
ATOM 926 C C . LYS A 1 107 ? 29.916 14.539 12.470 1.00 85.81 107 LYS A C 1
ATOM 928 O O . LYS A 1 107 ? 28.978 14.214 11.754 1.00 85.81 107 LYS A O 1
ATOM 933 N N . ILE A 1 108 ? 30.006 15.727 13.073 1.00 86.50 108 ILE A N 1
ATOM 934 C CA . ILE A 1 108 ? 28.982 16.766 12.919 1.00 86.50 108 ILE A CA 1
ATOM 935 C C . ILE A 1 108 ? 28.804 17.110 11.444 1.00 86.50 108 ILE A C 1
ATOM 937 O O . ILE A 1 108 ? 27.696 17.044 10.933 1.00 86.50 108 ILE A O 1
ATOM 941 N N . LEU A 1 109 ? 29.909 17.366 10.747 1.00 82.88 109 LEU A N 1
ATOM 942 C CA . LEU A 1 109 ? 29.910 17.722 9.334 1.00 82.88 109 LEU A CA 1
ATOM 943 C C . LEU A 1 109 ? 29.278 16.636 8.455 1.00 82.88 109 LEU A C 1
ATOM 945 O O . LEU A 1 109 ? 28.424 16.928 7.622 1.00 82.88 109 LEU A O 1
ATOM 949 N N . LYS A 1 110 ? 29.644 15.370 8.690 1.00 83.00 110 LYS A N 1
ATOM 950 C CA . LYS A 1 110 ? 29.045 14.220 8.005 1.00 83.00 110 LYS A CA 1
ATOM 951 C C . LYS A 1 110 ? 27.537 14.120 8.259 1.00 83.00 110 LYS A C 1
ATOM 953 O O . LYS A 1 110 ? 26.792 13.825 7.333 1.00 83.00 110 LYS A O 1
ATOM 958 N N . LEU A 1 111 ? 27.079 14.368 9.484 1.00 85.50 111 LEU A N 1
ATOM 959 C CA . LEU A 1 111 ? 25.655 14.329 9.826 1.00 85.50 111 LEU A CA 1
ATOM 960 C C . LEU A 1 111 ? 24.886 15.511 9.228 1.00 85.50 111 LEU A C 1
ATOM 962 O O . LEU A 1 111 ? 23.791 15.316 8.711 1.00 85.50 111 LEU A O 1
ATOM 966 N N . SER A 1 112 ? 25.464 16.713 9.213 1.00 85.50 112 SER A N 1
ATOM 967 C CA . SER A 1 112 ? 24.855 17.886 8.572 1.00 85.50 112 SER A CA 1
ATOM 968 C C . SER A 1 112 ? 24.655 17.658 7.074 1.00 85.50 112 SER A C 1
ATOM 970 O O . SER A 1 112 ? 23.608 17.991 6.529 1.00 85.50 112 SER A O 1
ATOM 972 N N . ILE A 1 113 ? 25.610 16.990 6.423 1.00 81.62 113 ILE A N 1
ATOM 973 C CA . ILE A 1 113 ? 25.494 16.544 5.031 1.00 81.62 113 ILE A CA 1
ATOM 974 C C . ILE A 1 113 ? 24.341 15.549 4.840 1.00 81.62 113 ILE A C 1
ATOM 976 O O . ILE A 1 113 ? 23.733 15.529 3.777 1.00 81.62 113 ILE A O 1
ATOM 980 N N . LEU A 1 114 ? 23.983 14.745 5.841 1.00 79.62 114 LEU A N 1
ATOM 981 C CA . LEU A 1 114 ? 22.853 13.812 5.755 1.00 79.62 114 LEU A CA 1
ATOM 982 C C . LEU A 1 114 ? 21.501 14.475 6.078 1.00 79.62 114 LEU A C 1
ATOM 984 O O . LEU A 1 114 ? 20.474 14.004 5.601 1.00 79.62 114 LEU A O 1
ATOM 988 N N . ASN A 1 115 ? 21.467 15.601 6.801 1.00 80.50 115 ASN A N 1
ATOM 989 C CA . ASN A 1 115 ? 20.216 16.301 7.126 1.00 80.50 115 ASN A CA 1
ATOM 990 C C . ASN A 1 115 ? 19.637 17.014 5.892 1.00 80.50 115 ASN A C 1
ATOM 992 O O . ASN A 1 115 ? 20.196 18.003 5.423 1.00 80.50 115 ASN A O 1
ATOM 996 N N . ASN A 1 116 ? 18.547 16.507 5.316 1.00 75.00 116 ASN A N 1
ATOM 997 C CA . ASN A 1 116 ? 17.981 17.018 4.058 1.00 75.00 116 ASN A CA 1
ATOM 998 C C . ASN A 1 116 ? 17.290 18.381 4.157 1.00 75.00 116 ASN A C 1
ATOM 1000 O O . ASN A 1 116 ? 17.084 19.002 3.121 1.00 75.00 116 ASN A O 1
ATOM 1004 N N . LYS A 1 117 ? 16.941 18.855 5.358 1.00 76.19 117 LYS A N 1
ATOM 1005 C CA . LYS A 1 117 ? 16.082 20.038 5.504 1.00 76.19 117 LYS A CA 1
ATOM 1006 C C . LYS A 1 117 ? 16.852 21.332 5.749 1.00 76.19 117 LYS A C 1
ATOM 1008 O O . LYS A 1 117 ? 16.513 22.342 5.157 1.00 76.19 117 LYS A O 1
ATOM 1013 N N . ILE A 1 118 ? 17.850 21.288 6.629 1.00 79.62 118 ILE A N 1
ATOM 1014 C CA . ILE A 1 118 ? 18.639 22.465 7.054 1.00 79.62 118 ILE A CA 1
ATOM 1015 C C . ILE A 1 118 ? 20.151 22.215 6.977 1.00 79.62 118 ILE A C 1
ATOM 1017 O O . ILE A 1 118 ? 20.965 22.945 7.547 1.00 79.62 118 ILE A O 1
ATOM 1021 N N . GLY A 1 119 ? 20.544 21.105 6.343 1.00 79.88 119 GLY A N 1
ATOM 1022 C CA . GLY A 1 119 ? 21.929 20.654 6.323 1.00 79.88 119 GLY A CA 1
ATOM 1023 C C . GLY A 1 119 ? 22.874 21.678 5.706 1.00 79.88 119 GLY A C 1
ATOM 1024 O O . GLY A 1 119 ? 23.996 21.824 6.180 1.00 79.88 119 GLY A O 1
ATOM 1025 N N . ILE A 1 120 ? 22.419 22.423 4.696 1.00 83.50 120 ILE A N 1
ATOM 1026 C CA . ILE A 1 120 ? 23.242 23.410 3.992 1.00 83.50 120 ILE A CA 1
ATOM 1027 C C . ILE A 1 120 ? 23.513 24.618 4.873 1.00 83.50 120 ILE A C 1
ATOM 1029 O O . ILE A 1 120 ? 24.665 25.013 4.996 1.00 83.50 120 ILE A O 1
ATOM 1033 N N . GLU A 1 121 ? 22.503 25.165 5.539 1.00 89.06 121 GLU A N 1
ATOM 1034 C CA . GLU A 1 121 ? 22.659 26.311 6.431 1.00 89.06 121 GLU A CA 1
ATOM 1035 C C . GLU A 1 121 ? 23.567 25.968 7.614 1.00 89.06 121 GLU A C 1
ATOM 1037 O O . GLU A 1 121 ? 24.422 26.770 7.994 1.00 89.06 121 GLU A O 1
ATOM 1042 N N . ILE A 1 122 ? 23.445 24.750 8.155 1.00 87.75 122 ILE A N 1
ATOM 1043 C CA . ILE A 1 122 ? 24.359 24.260 9.191 1.00 87.75 122 ILE A CA 1
ATOM 1044 C C . ILE A 1 122 ? 25.785 24.165 8.642 1.00 87.75 122 ILE A C 1
ATOM 1046 O O . ILE A 1 122 ? 26.723 24.628 9.290 1.00 87.75 122 ILE A O 1
ATOM 1050 N N . ILE A 1 123 ? 25.970 23.579 7.457 1.00 85.56 123 ILE A N 1
ATOM 1051 C CA . ILE A 1 123 ? 27.289 23.455 6.833 1.00 85.56 123 ILE A CA 1
ATOM 1052 C C . ILE A 1 123 ? 27.896 24.839 6.581 1.00 85.56 123 ILE A C 1
ATOM 1054 O O . ILE A 1 123 ? 29.038 25.078 6.969 1.00 85.56 123 ILE A O 1
ATOM 1058 N N . GLU A 1 124 ? 27.137 25.771 6.006 1.00 86.25 124 GLU A N 1
ATOM 1059 C CA . GLU A 1 124 ? 27.577 27.147 5.789 1.00 86.25 124 GLU A CA 1
ATOM 1060 C C . GLU A 1 124 ? 27.967 27.827 7.103 1.00 86.25 124 GLU A C 1
ATOM 1062 O O . GLU A 1 124 ? 29.005 28.489 7.151 1.00 86.25 124 GLU A O 1
ATOM 1067 N N . PHE A 1 125 ? 27.201 27.623 8.180 1.00 90.38 125 PHE A N 1
ATOM 1068 C CA . PHE A 1 125 ? 27.548 28.137 9.501 1.00 90.38 125 PHE A CA 1
ATOM 1069 C C . PHE A 1 125 ? 28.889 27.578 10.002 1.00 90.38 125 PHE A C 1
ATOM 1071 O O . PHE A 1 125 ? 29.770 28.334 10.424 1.00 90.38 125 PHE A O 1
ATOM 1078 N N . LEU A 1 126 ? 29.072 26.258 9.917 1.00 87.44 126 LEU A N 1
ATOM 1079 C CA . LEU A 1 126 ? 30.290 25.581 10.365 1.00 87.44 126 LEU A CA 1
ATOM 1080 C C . LEU A 1 126 ? 31.524 26.026 9.563 1.00 87.44 126 LEU A C 1
ATOM 1082 O O . LEU A 1 126 ? 32.596 26.227 10.142 1.00 87.44 126 LEU A O 1
ATOM 1086 N N . ILE A 1 127 ? 31.378 26.223 8.251 1.00 82.69 127 ILE A N 1
ATOM 1087 C CA . ILE A 1 127 ? 32.452 26.704 7.374 1.00 82.69 127 ILE A CA 1
ATOM 1088 C C . ILE A 1 127 ? 32.777 28.170 7.676 1.00 82.69 127 ILE A C 1
ATOM 1090 O O . ILE A 1 127 ? 33.905 28.481 8.056 1.00 82.69 127 ILE A O 1
ATOM 1094 N N . LYS A 1 128 ? 31.788 29.061 7.508 1.00 83.12 128 LYS A N 1
ATOM 1095 C CA . LYS A 1 128 ? 31.985 30.518 7.488 1.00 83.12 128 LYS A CA 1
ATOM 1096 C C . LYS A 1 128 ? 32.333 31.071 8.862 1.00 83.12 128 LYS A C 1
ATOM 1098 O O . LYS A 1 128 ? 33.181 31.947 8.967 1.00 83.12 128 LYS A O 1
ATOM 1103 N N . PHE A 1 129 ? 31.680 30.572 9.911 1.00 83.06 129 PHE A N 1
ATOM 1104 C CA . PHE A 1 129 ? 31.790 31.160 11.249 1.00 83.06 129 PHE A CA 1
ATOM 1105 C C . PHE A 1 129 ? 32.651 30.338 12.202 1.00 83.06 129 PHE A C 1
ATOM 1107 O O . PHE A 1 129 ? 33.180 30.887 13.167 1.00 83.06 129 PHE A O 1
ATOM 1114 N N . LYS A 1 130 ? 32.809 29.030 11.963 1.00 82.50 130 LYS A N 1
ATOM 1115 C CA . LYS A 1 130 ? 33.588 28.143 12.846 1.00 82.50 130 LYS A CA 1
ATOM 1116 C C . LYS A 1 130 ? 34.881 27.624 12.220 1.00 82.50 130 LYS A C 1
ATOM 1118 O O . LYS A 1 130 ? 35.582 26.843 12.866 1.00 82.50 130 LYS A O 1
ATOM 1123 N N . ASN A 1 131 ? 35.232 28.082 11.014 1.00 80.38 131 ASN A N 1
ATOM 1124 C CA . ASN A 1 131 ? 36.453 27.707 10.294 1.00 80.38 131 ASN A CA 1
ATOM 1125 C C . ASN A 1 131 ? 36.641 26.184 10.190 1.00 80.38 131 ASN A C 1
ATOM 1127 O O . ASN A 1 131 ? 37.760 25.667 10.299 1.00 80.38 131 ASN A O 1
ATOM 1131 N N . TYR A 1 132 ? 35.545 25.439 10.017 1.00 82.19 132 TYR A N 1
ATOM 1132 C CA . TYR A 1 132 ? 35.632 24.003 9.783 1.00 82.19 132 TYR A CA 1
ATOM 1133 C C . TYR A 1 132 ? 36.324 23.759 8.450 1.00 82.19 132 TYR A C 1
ATOM 1135 O O . TYR A 1 132 ? 35.944 24.326 7.429 1.00 82.19 132 TYR A O 1
ATOM 1143 N N . LYS A 1 133 ? 37.340 22.893 8.473 1.00 79.56 133 LYS A N 1
ATOM 1144 C CA . LYS A 1 133 ? 38.007 22.450 7.258 1.00 79.56 133 LYS A CA 1
ATOM 1145 C C . LYS A 1 133 ? 37.450 21.109 6.794 1.00 79.56 133 LYS A C 1
ATOM 1147 O O . LYS A 1 133 ? 37.313 20.189 7.601 1.00 79.56 133 LYS A O 1
ATOM 1152 N N . PHE A 1 134 ? 37.164 20.998 5.503 1.00 72.12 134 PHE A N 1
ATOM 1153 C CA . PHE A 1 134 ? 36.718 19.766 4.866 1.00 72.12 134 PHE A CA 1
ATOM 1154 C C . PHE A 1 134 ? 37.892 18.874 4.473 1.00 72.12 134 PHE A C 1
ATOM 1156 O O . PHE A 1 134 ? 38.953 19.356 4.065 1.00 72.12 134 PHE A O 1
ATOM 1163 N N . ASP A 1 135 ? 37.677 17.561 4.536 1.00 76.62 135 ASP A N 1
ATOM 1164 C CA . ASP A 1 135 ? 38.400 16.650 3.652 1.00 76.62 135 ASP A CA 1
ATOM 1165 C C . ASP A 1 135 ? 37.665 16.520 2.305 1.00 76.62 135 ASP A C 1
ATOM 1167 O O . ASP A 1 135 ? 36.544 17.002 2.120 1.00 76.62 135 ASP A O 1
ATOM 1171 N N . ILE A 1 136 ? 38.312 15.859 1.348 1.00 71.19 136 ILE A N 1
ATOM 1172 C CA . ILE A 1 136 ? 37.782 15.702 -0.008 1.00 71.19 136 ILE A CA 1
ATOM 1173 C C . ILE A 1 136 ? 36.453 14.929 -0.052 1.00 71.19 136 ILE A C 1
ATOM 1175 O O . ILE A 1 136 ? 35.608 15.224 -0.892 1.00 71.19 136 ILE A O 1
ATOM 1179 N N . ASN A 1 137 ? 36.231 13.991 0.872 1.00 73.50 137 ASN A N 1
ATOM 1180 C CA . ASN A 1 137 ? 35.027 13.162 0.893 1.00 73.50 137 ASN A CA 1
ATOM 1181 C C . ASN A 1 137 ? 33.819 13.967 1.380 1.00 73.50 137 ASN A C 1
ATOM 1183 O O . ASN A 1 137 ? 32.736 13.874 0.808 1.00 73.50 137 ASN A O 1
ATOM 1187 N N . HIS A 1 138 ? 33.997 14.799 2.409 1.00 76.69 138 HIS A N 1
ATOM 1188 C CA . HIS A 1 138 ? 32.931 15.696 2.856 1.00 76.69 138 HIS A CA 1
ATOM 1189 C C . HIS A 1 138 ? 32.579 16.722 1.777 1.00 76.69 138 HIS A C 1
ATOM 1191 O O . HIS A 1 138 ? 31.407 17.044 1.596 1.00 76.69 138 HIS A O 1
ATOM 1197 N N . PHE A 1 139 ? 33.581 17.205 1.040 1.00 72.69 139 PHE A N 1
ATOM 1198 C CA . PHE A 1 139 ? 33.362 18.156 -0.040 1.00 72.69 139 PHE A CA 1
ATOM 1199 C C . PHE A 1 139 ? 32.524 17.567 -1.184 1.00 72.69 139 PHE A C 1
ATOM 1201 O O . PHE A 1 139 ? 31.570 18.205 -1.623 1.00 72.69 139 PHE A O 1
ATOM 1208 N N . GLN A 1 140 ? 32.813 16.329 -1.608 1.00 72.88 140 GLN A N 1
ATOM 1209 C CA . GLN A 1 140 ? 32.008 15.618 -2.612 1.00 72.88 140 GLN A CA 1
ATOM 1210 C C . GLN A 1 140 ? 30.535 15.529 -2.207 1.00 72.88 140 GLN A C 1
ATOM 1212 O O . GLN A 1 140 ? 29.645 15.821 -3.004 1.00 72.88 140 GLN A O 1
ATOM 1217 N N . LEU A 1 141 ? 30.276 15.142 -0.957 1.00 77.94 141 LEU A N 1
ATOM 1218 C CA . LEU A 1 141 ? 28.909 15.009 -0.469 1.00 77.94 141 LEU A CA 1
ATOM 1219 C C . LEU A 1 141 ? 28.211 16.372 -0.336 1.00 77.94 141 LEU A C 1
ATOM 1221 O O . LEU A 1 141 ? 27.018 16.478 -0.614 1.00 77.94 141 LEU A O 1
ATOM 1225 N N . TYR A 1 142 ? 28.944 17.419 0.056 1.00 76.38 142 TYR A N 1
ATOM 1226 C CA . TYR A 1 142 ? 28.410 18.777 0.125 1.00 76.38 142 TYR A CA 1
ATOM 1227 C C . TYR A 1 142 ? 28.028 19.321 -1.256 1.00 76.38 142 TYR A C 1
ATOM 1229 O O . TYR A 1 142 ? 26.934 19.864 -1.390 1.00 76.38 142 TYR A O 1
ATOM 1237 N N . ILE A 1 143 ? 28.862 19.116 -2.287 1.00 73.88 143 ILE A N 1
ATOM 1238 C CA . ILE A 1 143 ? 28.517 19.462 -3.678 1.00 73.88 143 ILE A CA 1
ATOM 1239 C C . ILE A 1 143 ? 27.210 18.783 -4.081 1.00 73.88 143 ILE A C 1
ATOM 1241 O O . ILE A 1 143 ? 26.280 19.465 -4.505 1.00 73.88 143 ILE A O 1
ATOM 1245 N N . GLY A 1 144 ? 27.127 17.457 -3.910 1.00 74.88 144 GLY A N 1
ATOM 1246 C CA . GLY A 1 144 ? 25.942 16.696 -4.310 1.00 74.88 144 GLY A CA 1
ATOM 1247 C C . GLY A 1 144 ? 24.669 17.243 -3.665 1.00 74.88 144 GLY A C 1
ATOM 1248 O O . GLY A 1 144 ? 23.640 17.370 -4.321 1.00 74.88 144 GLY A O 1
ATOM 1249 N N . LYS A 1 145 ? 24.760 17.658 -2.399 1.00 75.38 145 LYS A N 1
ATOM 1250 C CA . LYS A 1 145 ? 23.639 18.256 -1.675 1.00 75.38 145 LYS A CA 1
ATOM 1251 C C . LYS A 1 145 ? 23.298 19.677 -2.121 1.00 75.38 145 LYS A C 1
ATOM 1253 O O . LYS A 1 145 ? 22.122 20.015 -2.238 1.00 75.38 145 LYS A O 1
ATOM 1258 N N . MET A 1 146 ? 24.304 20.509 -2.379 1.00 73.12 146 MET A N 1
ATOM 1259 C CA . MET A 1 146 ? 24.103 21.868 -2.885 1.00 73.12 146 MET A CA 1
ATOM 1260 C C . MET A 1 146 ? 23.389 21.845 -4.236 1.00 73.12 146 MET A C 1
ATOM 1262 O O . MET A 1 146 ? 22.375 22.524 -4.369 1.00 73.12 146 MET A O 1
ATOM 1266 N N . CYS A 1 147 ? 23.838 21.011 -5.177 1.00 69.69 147 CYS A N 1
ATOM 1267 C CA . CYS A 1 147 ? 23.190 20.854 -6.482 1.00 69.69 147 CYS A CA 1
ATOM 1268 C C . CYS A 1 147 ? 21.740 20.359 -6.365 1.00 69.69 147 CYS A C 1
ATOM 1270 O O . CYS A 1 147 ? 20.860 20.878 -7.037 1.00 69.69 147 CYS A O 1
ATOM 1272 N N . GLN A 1 148 ? 21.449 19.436 -5.440 1.00 73.50 148 GLN A N 1
ATOM 1273 C CA . GLN A 1 148 ? 20.070 18.981 -5.198 1.00 73.50 148 GLN A CA 1
ATOM 1274 C C . GLN A 1 148 ? 19.132 20.092 -4.698 1.00 73.50 148 GLN A C 1
ATOM 1276 O O . GLN A 1 148 ? 17.937 20.063 -4.978 1.00 73.50 148 GLN A O 1
ATOM 1281 N N . SER A 1 149 ? 19.649 21.036 -3.909 1.00 72.12 149 SER A N 1
ATOM 1282 C CA . SER A 1 149 ? 18.838 22.072 -3.246 1.00 72.12 149 SER A CA 1
ATOM 1283 C C . SER A 1 149 ? 18.707 23.370 -4.039 1.00 72.12 149 SER A C 1
ATOM 1285 O O . SER A 1 149 ? 17.685 24.049 -3.955 1.00 72.12 149 SER A O 1
ATOM 1287 N N . LYS A 1 150 ? 19.756 23.743 -4.772 1.00 64.69 150 LYS A N 1
ATOM 1288 C CA . LYS A 1 150 ? 19.843 24.978 -5.539 1.00 64.69 150 LYS A CA 1
ATOM 1289 C C . LYS A 1 150 ? 19.976 24.552 -6.991 1.00 64.69 150 LYS A C 1
ATOM 1291 O O . LYS A 1 150 ? 21.078 24.201 -7.401 1.00 64.69 150 LYS A O 1
ATOM 1296 N N . GLN A 1 151 ? 18.847 24.574 -7.708 1.00 57.78 151 GLN A N 1
ATOM 1297 C CA . GLN A 1 151 ? 18.753 24.376 -9.162 1.00 57.78 151 GLN A CA 1
ATOM 1298 C C . GLN A 1 151 ? 20.002 24.923 -9.860 1.00 57.78 151 GLN A C 1
ATOM 1300 O O . GLN A 1 151 ? 20.421 26.034 -9.524 1.00 57.78 151 GLN A O 1
ATOM 1305 N N . ASP A 1 152 ? 20.578 24.130 -10.767 1.00 58.12 152 ASP A N 1
ATOM 1306 C CA . ASP A 1 152 ? 21.937 24.198 -11.329 1.00 58.12 152 ASP A CA 1
ATOM 1307 C C . ASP A 1 152 ? 22.409 25.586 -11.792 1.00 58.12 152 ASP A C 1
ATOM 1309 O O . ASP A 1 152 ? 22.575 25.881 -12.974 1.00 58.12 152 ASP A O 1
ATOM 1313 N N . ASN A 1 153 ? 22.670 26.473 -10.836 1.00 69.62 153 ASN A N 1
ATOM 1314 C CA . ASN A 1 153 ? 23.201 27.793 -11.099 1.00 69.62 153 ASN A CA 1
ATOM 1315 C C . ASN A 1 153 ? 24.723 27.720 -11.005 1.00 69.62 153 ASN A C 1
ATOM 1317 O O . ASN A 1 153 ? 25.282 27.350 -9.970 1.00 69.62 153 ASN A O 1
ATOM 1321 N N . ILE A 1 154 ? 25.403 28.135 -12.070 1.00 68.00 154 ILE A N 1
ATOM 1322 C CA . ILE A 1 154 ? 26.863 28.252 -12.130 1.00 68.00 154 ILE A CA 1
ATOM 1323 C C . ILE A 1 154 ? 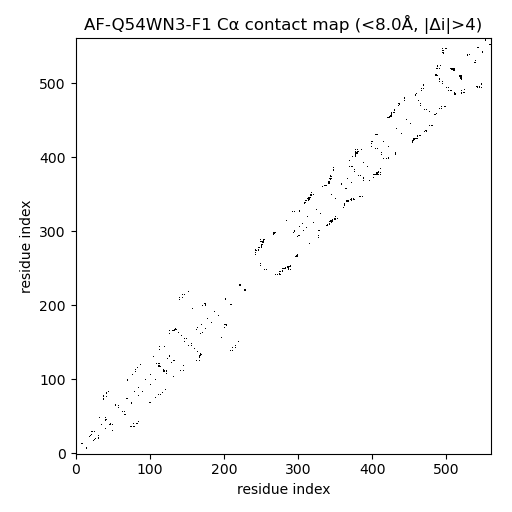27.447 29.020 -10.930 1.00 68.00 154 ILE A C 1
ATOM 1325 O O . ILE A 1 154 ? 28.536 28.695 -10.463 1.00 68.00 154 ILE A O 1
ATOM 1329 N N . ASN A 1 155 ? 26.701 29.970 -10.355 1.00 71.81 155 ASN A N 1
ATOM 1330 C CA . ASN A 1 155 ? 27.095 30.700 -9.149 1.00 71.81 155 ASN A CA 1
ATOM 1331 C C . ASN A 1 155 ? 27.183 29.797 -7.911 1.00 71.81 155 ASN A C 1
ATOM 1333 O O . ASN A 1 155 ? 28.048 30.007 -7.064 1.00 71.81 155 ASN A O 1
ATOM 1337 N N . THR A 1 156 ? 26.334 28.771 -7.811 1.00 66.62 156 THR A N 1
ATOM 1338 C CA . THR A 1 156 ? 26.410 27.751 -6.757 1.00 66.62 156 THR A CA 1
ATOM 1339 C C . THR A 1 156 ? 27.691 26.941 -6.901 1.00 66.62 156 THR A C 1
ATOM 1341 O O . THR A 1 156 ? 28.395 26.731 -5.917 1.00 66.62 156 THR A O 1
ATOM 1344 N N . ILE A 1 157 ? 28.038 26.542 -8.127 1.00 66.19 157 ILE A N 1
ATOM 1345 C CA . ILE A 1 157 ? 29.275 25.806 -8.405 1.00 66.19 157 ILE A CA 1
ATOM 1346 C C . ILE A 1 157 ? 30.495 26.669 -8.054 1.00 66.19 157 ILE A C 1
ATOM 1348 O O . ILE A 1 157 ? 31.373 26.212 -7.324 1.00 66.19 157 ILE A O 1
ATOM 1352 N N . LEU A 1 158 ? 30.524 27.932 -8.494 1.00 73.31 158 LEU A N 1
ATOM 1353 C CA . LEU A 1 158 ? 31.604 28.875 -8.178 1.00 73.31 158 LEU A CA 1
ATOM 1354 C C . LEU A 1 158 ? 31.745 29.108 -6.670 1.00 73.31 158 LEU A C 1
ATOM 1356 O O . LEU A 1 158 ? 32.850 29.024 -6.137 1.00 73.31 158 LEU A O 1
ATOM 1360 N N . TYR A 1 159 ? 30.632 29.310 -5.966 1.00 75.75 159 TYR A N 1
ATOM 1361 C CA . TYR A 1 159 ? 30.622 29.436 -4.512 1.00 75.75 159 TYR A CA 1
ATOM 1362 C C . TYR A 1 159 ? 31.191 28.190 -3.822 1.00 75.75 159 TYR A C 1
ATOM 1364 O O . TYR A 1 159 ? 31.989 28.298 -2.892 1.00 75.75 159 TYR A O 1
ATOM 1372 N N . VAL A 1 160 ? 30.828 26.994 -4.291 1.00 69.56 160 VAL A N 1
ATOM 1373 C CA . VAL A 1 160 ? 31.318 25.740 -3.712 1.00 69.56 160 VAL A CA 1
ATOM 1374 C C . VAL A 1 160 ? 32.819 25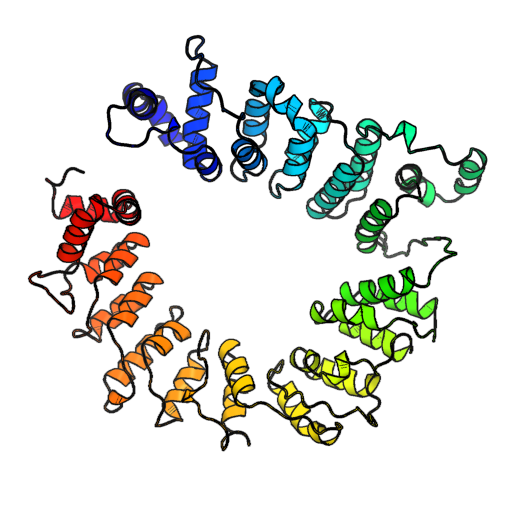.553 -3.966 1.00 69.56 160 VAL A C 1
ATOM 1376 O O . VAL A 1 160 ? 33.535 25.125 -3.059 1.00 69.56 160 VAL A O 1
ATOM 1379 N N . ILE A 1 161 ? 33.328 25.941 -5.139 1.00 72.00 161 ILE A N 1
ATOM 1380 C CA . ILE A 1 161 ? 34.774 25.968 -5.414 1.00 72.00 161 ILE A CA 1
ATOM 1381 C C . ILE A 1 161 ? 35.484 26.927 -4.465 1.00 72.00 161 ILE A C 1
ATOM 1383 O O . ILE A 1 161 ? 36.490 26.551 -3.867 1.00 72.00 161 ILE A O 1
ATOM 1387 N N . ASP A 1 162 ? 34.973 28.144 -4.293 1.00 78.81 162 ASP A N 1
ATOM 1388 C CA . ASP A 1 162 ? 35.580 29.116 -3.384 1.00 78.81 162 ASP A CA 1
ATOM 1389 C C . ASP A 1 162 ? 35.569 28.607 -1.939 1.00 78.81 162 ASP A C 1
ATOM 1391 O O . ASP A 1 162 ? 36.572 28.723 -1.228 1.00 78.81 162 ASP A O 1
ATOM 1395 N N . CYS A 1 163 ? 34.499 27.927 -1.518 1.00 71.81 163 CYS A N 1
ATOM 1396 C CA . CYS A 1 163 ? 34.486 27.227 -0.240 1.00 71.81 163 CYS A CA 1
ATOM 1397 C C . CYS A 1 163 ? 35.576 26.145 -0.159 1.00 71.81 163 CYS A C 1
ATOM 1399 O O . CYS A 1 163 ? 36.235 26.022 0.874 1.00 71.81 163 CYS A O 1
ATOM 1401 N N . PHE A 1 164 ? 35.814 25.372 -1.223 1.00 70.94 164 PHE A N 1
ATOM 1402 C CA . PHE A 1 164 ? 36.878 24.362 -1.243 1.00 70.94 164 PHE A CA 1
ATOM 1403 C C . PHE A 1 164 ? 38.265 24.973 -1.102 1.00 70.94 164 PHE A C 1
ATOM 1405 O O . PHE A 1 164 ? 39.070 24.505 -0.293 1.00 70.94 164 PHE A O 1
ATOM 1412 N N . LYS A 1 165 ? 38.523 26.029 -1.878 1.00 76.25 165 LYS A N 1
ATOM 1413 C CA . LYS A 1 165 ? 39.791 26.758 -1.886 1.00 76.25 165 LYS A CA 1
ATOM 1414 C C . LYS A 1 165 ? 40.124 27.281 -0.498 1.00 76.25 165 LYS A C 1
ATOM 1416 O O . LYS A 1 165 ? 41.235 27.089 -0.011 1.00 76.25 165 LYS A O 1
ATOM 1421 N N . ASN A 1 166 ? 39.135 27.882 0.155 1.00 79.25 166 ASN A N 1
ATOM 1422 C CA . ASN A 1 166 ? 39.329 28.561 1.429 1.00 79.25 166 ASN A CA 1
ATOM 1423 C C . ASN A 1 166 ? 39.283 27.608 2.634 1.00 79.25 166 ASN A C 1
ATOM 1425 O O . ASN A 1 166 ? 39.879 27.901 3.672 1.00 79.25 166 ASN A O 1
ATOM 1429 N N . HIS A 1 167 ? 38.613 26.455 2.510 1.00 75.12 167 HIS A N 1
ATOM 1430 C CA . HIS A 1 167 ? 38.293 25.607 3.661 1.00 75.12 167 HIS A CA 1
ATOM 1431 C C . HIS A 1 167 ? 38.659 24.120 3.505 1.00 75.12 167 HIS A C 1
ATOM 1433 O O . HIS A 1 167 ? 38.299 23.327 4.364 1.00 75.12 167 HIS A O 1
ATOM 1439 N N . SER A 1 168 ? 39.400 23.678 2.487 1.00 74.56 168 SER A N 1
ATOM 1440 C CA . SER A 1 168 ? 39.895 22.287 2.432 1.00 74.56 168 SER A CA 1
ATOM 1441 C C . SER A 1 168 ? 41.236 22.121 3.159 1.00 74.56 168 SER A C 1
ATOM 1443 O O . SER A 1 168 ? 42.146 22.937 3.010 1.00 74.56 168 SER A O 1
ATOM 1445 N N . PHE A 1 169 ? 41.404 21.037 3.932 1.00 69.81 169 PHE A N 1
ATOM 1446 C CA . PHE A 1 169 ? 42.675 20.721 4.611 1.00 69.81 169 PHE A CA 1
ATOM 1447 C C . PHE A 1 169 ? 43.850 20.557 3.642 1.00 69.81 169 PHE A C 1
ATOM 1449 O O . PHE A 1 169 ? 44.985 20.857 4.004 1.00 69.81 169 PHE A O 1
ATOM 1456 N N . ASN A 1 170 ? 43.574 20.092 2.424 1.00 66.56 170 ASN A N 1
ATOM 1457 C CA . ASN A 1 170 ? 44.599 19.657 1.483 1.00 66.56 170 ASN A CA 1
ATOM 1458 C C . ASN A 1 170 ? 44.620 20.469 0.186 1.00 66.56 170 ASN A C 1
ATOM 1460 O O . ASN A 1 170 ? 45.217 20.004 -0.781 1.00 66.56 170 ASN A O 1
ATOM 1464 N N . TYR A 1 171 ? 43.991 21.647 0.132 1.00 60.69 171 TYR A N 1
ATOM 1465 C CA . TYR A 1 171 ? 43.944 22.421 -1.112 1.00 60.69 171 TYR A CA 1
ATOM 1466 C C . TYR A 1 171 ? 45.356 22.698 -1.660 1.00 60.69 171 TYR A C 1
ATOM 1468 O O . TYR A 1 171 ? 45.661 22.325 -2.789 1.00 60.69 171 TYR A O 1
ATOM 1476 N N . ASN A 1 172 ? 46.261 23.205 -0.817 1.00 59.94 172 ASN A N 1
ATOM 1477 C CA . ASN A 1 172 ? 47.635 23.528 -1.227 1.00 59.94 172 ASN A CA 1
ATOM 1478 C C . ASN A 1 172 ? 48.537 22.299 -1.441 1.00 59.94 172 ASN A C 1
ATOM 1480 O O . ASN A 1 172 ? 49.497 22.382 -2.199 1.00 59.94 172 ASN A O 1
ATOM 1484 N N . ASN A 1 173 ? 48.244 21.165 -0.794 1.00 57.31 173 ASN A N 1
ATOM 1485 C CA . ASN A 1 173 ? 49.078 19.960 -0.894 1.00 57.31 173 ASN A CA 1
ATOM 1486 C C . ASN A 1 173 ? 48.653 19.028 -2.038 1.00 57.31 173 ASN A C 1
ATOM 1488 O O . ASN A 1 173 ? 49.495 18.308 -2.569 1.00 57.31 173 ASN A O 1
ATOM 1492 N N . ASN A 1 174 ? 47.374 19.045 -2.430 1.00 48.97 174 ASN A N 1
ATOM 1493 C CA . ASN A 1 174 ? 46.845 18.200 -3.504 1.00 48.97 174 ASN A CA 1
ATOM 1494 C C . ASN A 1 174 ? 46.694 18.943 -4.839 1.00 48.97 174 ASN A C 1
ATOM 1496 O O . ASN A 1 174 ? 46.692 18.294 -5.877 1.00 48.97 174 ASN A O 1
ATOM 1500 N N . CYS A 1 175 ? 46.619 20.278 -4.852 1.00 47.00 175 CYS A N 1
ATOM 1501 C CA . CYS A 1 175 ? 46.656 21.049 -6.096 1.00 47.00 175 CYS A CA 1
ATOM 1502 C C . CYS A 1 175 ? 48.113 21.372 -6.453 1.00 47.00 175 CYS A C 1
ATOM 1504 O O . CYS A 1 175 ? 48.558 22.517 -6.342 1.00 47.00 175 CYS A O 1
ATOM 1506 N N . ARG A 1 176 ? 48.902 20.365 -6.856 1.00 44.75 176 ARG A N 1
ATOM 1507 C CA . ARG A 1 176 ? 50.176 20.657 -7.527 1.00 44.75 176 ARG A CA 1
ATOM 1508 C C . ARG A 1 176 ? 49.853 21.315 -8.862 1.00 44.75 176 ARG A C 1
ATOM 1510 O O . ARG A 1 176 ? 49.291 20.702 -9.759 1.00 44.75 176 ARG A O 1
ATOM 1517 N N . ILE A 1 177 ? 50.187 22.598 -8.910 1.00 43.78 177 ILE A N 1
ATOM 1518 C CA . ILE A 1 177 ? 49.982 23.538 -10.003 1.00 43.78 177 ILE A CA 1
ATOM 1519 C C . ILE A 1 177 ? 50.359 22.881 -11.337 1.00 43.78 177 ILE A C 1
ATOM 1521 O O . ILE A 1 177 ? 51.529 22.569 -11.564 1.00 43.78 177 ILE A O 1
ATOM 1525 N N . ILE A 1 178 ? 49.350 22.722 -12.202 1.00 46.47 178 ILE A N 1
ATOM 1526 C CA . ILE A 1 178 ? 49.477 22.576 -13.658 1.00 46.47 178 ILE A CA 1
ATOM 1527 C C . ILE A 1 178 ? 50.645 23.454 -14.118 1.00 46.47 178 ILE A C 1
ATOM 1529 O O . ILE A 1 178 ? 50.675 24.656 -13.825 1.00 46.47 178 ILE A O 1
ATOM 1533 N N . SER A 1 179 ? 51.639 22.836 -14.752 1.00 47.78 179 SER A N 1
ATOM 1534 C CA . SER A 1 179 ? 52.931 23.458 -15.040 1.00 47.78 179 SER A CA 1
ATOM 1535 C C . SER A 1 179 ? 52.757 24.807 -15.756 1.00 47.78 179 SER A C 1
ATOM 1537 O O . SER A 1 179 ? 51.805 25.020 -16.507 1.00 47.78 179 SER A O 1
ATOM 1539 N N . LYS A 1 180 ? 53.680 25.755 -15.543 1.00 50.78 180 LYS A N 1
ATOM 1540 C CA . LYS A 1 180 ? 53.617 27.113 -16.132 1.00 50.78 180 LYS A CA 1
ATOM 1541 C C . LYS A 1 180 ? 53.397 27.097 -17.661 1.00 50.78 180 LYS A C 1
ATOM 1543 O O . LYS A 1 180 ? 52.752 27.996 -18.186 1.00 50.78 180 LYS A O 1
ATOM 1548 N N . GLN A 1 181 ? 53.860 26.045 -18.341 1.00 51.03 181 GLN A N 1
ATOM 1549 C CA . GLN A 1 181 ? 53.697 25.822 -19.783 1.00 51.03 181 GLN A CA 1
ATOM 1550 C C . GLN A 1 181 ? 52.270 25.421 -20.208 1.00 51.03 181 GLN A C 1
ATOM 1552 O O . GLN A 1 181 ? 51.878 25.652 -21.351 1.00 51.03 181 GLN A O 1
ATOM 1557 N N . GLU A 1 182 ? 51.462 24.845 -19.319 1.00 50.88 182 GLU A N 1
ATOM 1558 C CA . GLU A 1 182 ? 50.077 24.451 -19.614 1.00 50.88 182 GLU A CA 1
ATOM 1559 C C . GLU A 1 182 ? 49.093 25.619 -19.453 1.00 50.88 182 GLU A C 1
ATOM 1561 O O . GLU A 1 182 ? 48.147 25.736 -20.235 1.00 50.88 182 GLU A O 1
ATOM 1566 N N . LYS A 1 183 ? 49.373 26.557 -18.535 1.00 52.97 183 LYS A N 1
ATOM 1567 C CA . LYS A 1 183 ? 48.597 27.803 -18.383 1.00 52.97 183 LYS A CA 1
ATOM 1568 C C . LYS A 1 183 ? 48.675 28.718 -19.607 1.00 52.97 183 LYS A C 1
ATOM 1570 O O . LYS A 1 183 ? 47.756 29.495 -19.844 1.00 52.97 183 LYS A O 1
ATOM 1575 N N . GLU A 1 184 ? 49.743 28.638 -20.398 1.00 54.69 184 GLU A N 1
ATOM 1576 C CA . GLU A 1 184 ? 49.893 29.450 -21.614 1.00 54.69 184 GLU A CA 1
ATOM 1577 C C . GLU A 1 184 ? 49.137 28.873 -22.817 1.00 54.69 184 GLU A C 1
ATOM 1579 O O . GLU A 1 184 ? 48.646 29.636 -23.644 1.00 54.69 184 GLU A O 1
ATOM 1584 N N . LYS A 1 185 ? 48.931 27.550 -22.876 1.00 55.50 185 LYS A N 1
ATOM 1585 C CA . LYS A 1 185 ? 48.161 26.908 -23.958 1.00 55.50 185 LYS A CA 1
ATOM 1586 C C . LYS A 1 185 ? 46.643 27.039 -23.806 1.00 55.50 185 LYS A C 1
ATOM 1588 O O . LYS A 1 185 ? 45.929 26.869 -24.788 1.00 55.50 185 LYS A O 1
ATOM 1593 N N . GLN A 1 186 ? 46.142 27.339 -22.606 1.00 49.06 186 GLN A N 1
ATOM 1594 C CA . GLN A 1 186 ? 44.702 27.461 -22.331 1.00 49.06 186 GLN A CA 1
ATOM 1595 C C . GLN A 1 186 ? 44.152 28.891 -22.470 1.00 49.06 186 GLN A C 1
ATOM 1597 O O . GLN A 1 186 ? 42.935 29.061 -22.477 1.00 49.06 186 GLN A O 1
ATOM 1602 N N . LYS A 1 187 ? 45.011 29.907 -22.646 1.00 52.19 187 LYS A N 1
ATOM 1603 C CA . LYS A 1 187 ? 44.615 31.327 -22.765 1.00 52.19 187 LYS A CA 1
ATOM 1604 C C . LYS A 1 187 ? 43.868 31.693 -24.057 1.00 52.19 187 LYS A C 1
ATOM 1606 O O . LYS A 1 187 ? 43.399 32.819 -24.167 1.00 52.19 187 LYS A O 1
ATOM 1611 N N . SER A 1 188 ? 43.738 30.785 -25.024 1.00 49.03 188 SER A N 1
ATOM 1612 C CA . SER A 1 188 ? 43.118 31.070 -26.327 1.00 49.03 188 SER A CA 1
ATOM 1613 C C . SER A 1 188 ? 41.622 30.736 -26.426 1.00 49.03 188 SER A C 1
ATOM 1615 O O . SER A 1 188 ? 41.059 30.864 -27.509 1.00 49.03 188 SER A O 1
ATOM 1617 N N . ASN A 1 189 ? 40.950 30.341 -25.335 1.00 49.78 189 ASN A N 1
ATOM 1618 C CA . ASN A 1 189 ? 39.505 30.090 -25.348 1.00 49.78 189 ASN A CA 1
ATOM 1619 C C . ASN A 1 189 ? 38.783 30.864 -24.218 1.00 49.78 189 ASN A C 1
ATOM 1621 O O . ASN A 1 189 ? 39.003 30.565 -23.049 1.00 49.78 189 ASN A O 1
ATOM 1625 N N . PRO A 1 190 ? 37.887 31.822 -24.513 1.00 49.97 190 PRO A N 1
ATOM 1626 C CA . PRO A 1 190 ? 37.147 32.573 -23.491 1.00 49.97 190 PRO A CA 1
ATOM 1627 C C . PRO A 1 190 ? 36.339 31.688 -22.523 1.00 49.97 190 PRO A C 1
ATOM 1629 O O . PRO A 1 190 ? 36.150 32.049 -21.362 1.00 49.97 190 PRO A O 1
ATOM 1632 N N . LEU A 1 191 ? 35.905 30.503 -22.968 1.00 43.56 191 LEU A N 1
ATOM 1633 C CA . LEU A 1 191 ? 35.169 29.539 -22.142 1.00 43.56 191 LEU A CA 1
ATOM 1634 C C . LEU A 1 191 ? 36.074 28.740 -21.192 1.00 43.56 191 LEU A C 1
ATOM 1636 O O . LEU A 1 191 ? 35.608 28.329 -20.129 1.00 43.56 191 LEU A O 1
ATOM 1640 N N . SER A 1 192 ? 37.366 28.559 -21.506 1.00 49.75 192 SER A N 1
ATOM 1641 C CA . SER A 1 192 ? 38.302 27.893 -20.584 1.00 49.75 192 SER A CA 1
ATOM 1642 C C . SER A 1 192 ? 38.543 28.746 -19.340 1.00 49.75 192 SER A C 1
ATOM 1644 O O . SER A 1 192 ? 38.598 28.206 -18.244 1.00 49.75 192 SER A O 1
ATOM 1646 N N . LEU A 1 193 ? 38.565 30.076 -19.475 1.00 51.22 193 LEU A N 1
ATOM 1647 C CA . LEU A 1 193 ? 38.733 31.014 -18.360 1.00 51.22 193 LEU A CA 1
ATOM 1648 C C . LEU A 1 193 ? 37.585 30.952 -17.341 1.00 51.22 193 LEU A C 1
ATOM 1650 O O . LEU A 1 193 ? 37.834 31.085 -16.143 1.00 51.22 193 LEU A O 1
ATOM 1654 N N . LYS A 1 194 ? 36.346 30.700 -17.788 1.00 48.53 194 LYS A N 1
ATOM 1655 C CA . LYS A 1 194 ? 35.164 30.619 -16.907 1.00 48.53 194 LYS A CA 1
ATOM 1656 C C . LYS A 1 194 ? 35.162 29.345 -16.048 1.00 48.53 194 LYS A C 1
ATOM 1658 O O . LYS A 1 194 ? 34.690 29.371 -14.916 1.00 48.53 194 LYS A O 1
ATOM 1663 N N . PHE A 1 195 ? 35.743 28.256 -16.557 1.00 50.00 195 PHE A N 1
ATOM 1664 C CA . PHE A 1 195 ? 35.828 26.960 -15.871 1.00 50.00 195 PHE A CA 1
ATOM 1665 C C . PHE A 1 195 ? 37.233 26.613 -15.355 1.00 50.00 195 PHE A C 1
ATOM 1667 O O . PHE A 1 195 ? 37.401 25.598 -14.679 1.00 50.00 195 PHE A O 1
ATOM 1674 N N . GLN A 1 196 ? 38.234 27.465 -15.597 1.00 58.09 196 GLN A N 1
ATOM 1675 C CA . GLN A 1 196 ? 39.603 27.289 -15.109 1.00 58.09 196 GLN A CA 1
ATOM 1676 C C . GLN A 1 196 ? 39.662 27.040 -13.592 1.00 58.09 196 GLN A C 1
ATOM 1678 O O . GLN A 1 196 ? 40.387 26.139 -13.183 1.00 58.09 196 GLN A O 1
ATOM 1683 N N . PRO A 1 197 ? 38.859 27.716 -12.741 1.00 52.94 197 PRO A N 1
ATOM 1684 C CA . PRO A 1 197 ? 38.811 27.407 -11.314 1.00 52.94 197 PRO A CA 1
ATOM 1685 C C . PRO A 1 197 ? 38.354 25.978 -10.990 1.00 52.94 197 PRO A C 1
ATOM 1687 O O . PRO A 1 197 ? 38.831 25.423 -10.005 1.00 52.94 197 PRO A O 1
ATOM 1690 N N . ILE A 1 198 ? 37.453 25.388 -11.791 1.00 50.78 198 ILE A N 1
ATOM 1691 C CA . ILE A 1 198 ? 37.014 23.987 -11.647 1.00 50.78 198 ILE A CA 1
ATOM 1692 C C . ILE A 1 198 ? 38.159 23.060 -12.038 1.00 50.78 198 ILE A C 1
ATOM 1694 O O . ILE A 1 198 ? 38.511 22.160 -11.281 1.00 50.78 198 ILE A O 1
ATOM 1698 N N . MET A 1 199 ? 38.763 23.312 -13.199 1.00 49.34 199 MET A N 1
ATOM 1699 C CA . MET A 1 199 ? 39.837 22.483 -13.747 1.00 49.34 199 MET A CA 1
ATOM 1700 C C . MET A 1 199 ? 41.103 22.524 -12.880 1.00 49.34 199 MET A C 1
ATOM 1702 O O . MET A 1 199 ? 41.730 21.490 -12.678 1.00 49.34 199 MET A O 1
ATOM 1706 N N . ASP A 1 200 ? 41.428 23.677 -12.293 1.00 55.88 200 ASP A N 1
ATOM 1707 C CA . ASP A 1 200 ? 42.564 23.848 -11.379 1.00 55.88 200 ASP A CA 1
ATOM 1708 C C . ASP A 1 200 ? 42.364 23.123 -10.030 1.00 55.88 200 ASP A C 1
ATOM 1710 O O . ASP A 1 200 ? 43.345 22.811 -9.355 1.00 55.88 200 ASP A O 1
ATOM 1714 N N . CYS A 1 201 ? 41.116 22.837 -9.625 1.00 49.34 201 CYS A N 1
ATOM 1715 C CA . CYS A 1 201 ? 40.805 22.080 -8.402 1.00 49.34 201 CYS A CA 1
ATOM 1716 C C . CYS A 1 201 ? 40.792 20.554 -8.613 1.00 49.34 201 CYS A C 1
ATOM 1718 O O . CYS A 1 201 ? 40.730 19.799 -7.638 1.00 49.34 201 CYS A O 1
ATOM 1720 N N . LEU A 1 202 ? 40.804 20.088 -9.865 1.00 48.69 202 LEU A N 1
ATOM 1721 C CA . LEU A 1 202 ? 40.649 18.682 -10.225 1.00 48.69 202 LEU A CA 1
ATOM 1722 C C . LEU A 1 202 ? 42.017 18.042 -10.486 1.00 48.69 202 LEU A C 1
ATOM 1724 O O . LEU A 1 202 ? 42.505 18.011 -11.612 1.00 48.69 202 LEU A O 1
ATOM 1728 N N . ASP A 1 203 ? 42.624 17.471 -9.444 1.00 51.84 203 ASP A N 1
ATOM 1729 C CA . ASP A 1 203 ? 43.683 16.473 -9.632 1.00 51.84 203 ASP A CA 1
ATOM 1730 C C . ASP A 1 203 ? 43.071 15.248 -10.339 1.00 51.84 203 ASP A C 1
ATOM 1732 O O . ASP A 1 203 ? 42.274 14.501 -9.758 1.00 51.84 203 ASP A O 1
ATOM 1736 N N . LEU A 1 204 ? 43.427 15.071 -11.617 1.00 45.06 204 LEU A N 1
ATOM 1737 C CA . LEU A 1 204 ? 42.913 14.042 -12.534 1.00 45.06 204 LEU A CA 1
ATOM 1738 C C . LEU A 1 204 ? 43.113 12.603 -12.022 1.00 45.06 204 LEU A C 1
ATOM 1740 O O . LEU A 1 204 ? 42.513 11.670 -12.553 1.00 45.06 204 LEU A O 1
ATOM 1744 N N . ASN A 1 205 ? 43.900 12.411 -10.961 1.00 44.16 205 ASN A N 1
ATOM 1745 C CA . ASN A 1 205 ? 44.192 11.100 -10.390 1.00 44.16 205 ASN A CA 1
ATOM 1746 C C . ASN A 1 205 ? 43.178 10.620 -9.335 1.00 44.16 205 ASN A C 1
ATOM 1748 O O . ASN A 1 205 ? 43.284 9.488 -8.860 1.00 44.16 205 ASN A O 1
ATOM 1752 N N . LYS A 1 206 ? 42.170 11.425 -8.960 1.00 47.31 206 LYS A N 1
ATOM 1753 C CA . LYS A 1 206 ? 41.098 11.000 -8.034 1.00 47.31 206 LYS A CA 1
ATOM 1754 C C . LYS A 1 206 ? 39.739 10.941 -8.731 1.00 47.31 206 LYS A C 1
ATOM 1756 O O . LYS A 1 206 ? 38.891 11.821 -8.589 1.00 47.31 206 LYS A O 1
ATOM 1761 N N . VAL A 1 207 ? 39.546 9.823 -9.434 1.00 46.28 207 VAL A N 1
ATOM 1762 C CA . VAL A 1 207 ? 38.389 9.441 -10.269 1.00 46.28 207 VAL A CA 1
ATOM 1763 C C . VAL A 1 207 ? 37.019 9.734 -9.632 1.00 46.28 207 VAL A C 1
ATOM 1765 O O . VAL A 1 207 ? 36.098 10.097 -10.353 1.00 46.28 207 VAL A O 1
ATOM 1768 N N . SER A 1 208 ? 36.852 9.656 -8.305 1.00 49.00 208 SER A N 1
ATOM 1769 C CA . SER A 1 208 ? 35.528 9.813 -7.674 1.00 49.00 208 SER A CA 1
ATOM 1770 C C . SER A 1 208 ? 34.983 11.250 -7.651 1.00 49.00 208 SER A C 1
ATOM 1772 O O . SER A 1 208 ? 33.782 11.419 -7.826 1.00 49.00 208 SER A O 1
ATOM 1774 N N . CYS A 1 209 ? 35.823 12.289 -7.498 1.00 44.81 209 CYS A N 1
ATOM 1775 C CA . CYS A 1 209 ? 35.357 13.690 -7.557 1.00 44.81 209 CYS A CA 1
ATOM 1776 C C . CYS A 1 209 ? 34.920 14.055 -8.975 1.00 44.81 209 CYS A C 1
ATOM 1778 O O . CYS A 1 209 ? 33.881 14.681 -9.169 1.00 44.81 209 CYS A O 1
ATOM 1780 N N . PHE A 1 210 ? 35.733 13.648 -9.953 1.00 48.12 210 PHE A N 1
ATOM 1781 C CA . PHE A 1 210 ? 35.455 13.861 -11.365 1.00 48.12 210 PHE A CA 1
ATOM 1782 C C . PHE A 1 210 ? 34.178 13.132 -11.784 1.00 48.12 210 PHE A C 1
ATOM 1784 O O . PHE A 1 210 ? 33.369 13.716 -12.488 1.00 48.12 210 PHE A O 1
ATOM 1791 N N . GLN A 1 211 ? 33.951 11.908 -11.290 1.00 50.56 211 GLN A N 1
ATOM 1792 C CA . GLN A 1 211 ? 32.720 11.164 -11.550 1.00 50.56 211 GLN A CA 1
ATOM 1793 C C . GLN A 1 211 ? 31.482 11.930 -11.066 1.00 50.56 211 GLN A C 1
ATOM 1795 O O . GLN A 1 211 ? 30.563 12.110 -11.848 1.00 50.56 211 GLN A O 1
ATOM 1800 N N . THR A 1 212 ? 31.480 12.439 -9.829 1.00 52.59 212 THR A N 1
ATOM 1801 C CA . THR A 1 212 ? 30.341 13.191 -9.273 1.00 52.59 212 THR A CA 1
ATOM 1802 C C . THR A 1 212 ? 30.126 14.532 -9.975 1.00 52.59 212 THR A C 1
ATOM 1804 O O . THR A 1 212 ? 28.990 14.920 -10.207 1.00 52.59 212 THR A O 1
ATOM 1807 N N . ILE A 1 213 ? 31.198 15.245 -10.335 1.00 48.16 213 ILE A N 1
ATOM 1808 C CA . ILE A 1 213 ? 31.092 16.527 -11.048 1.00 48.16 213 ILE A CA 1
ATOM 1809 C C . ILE A 1 213 ? 30.649 16.316 -12.497 1.00 48.16 213 ILE A C 1
ATOM 1811 O O . ILE A 1 213 ? 29.837 17.094 -12.975 1.00 48.16 213 ILE A O 1
ATOM 1815 N N . MET A 1 214 ? 31.117 15.261 -13.170 1.00 51.03 214 MET A N 1
ATOM 1816 C CA . MET A 1 214 ? 30.595 14.852 -14.477 1.00 51.03 214 MET A CA 1
ATOM 1817 C C . MET A 1 214 ? 29.132 14.429 -14.375 1.00 51.03 214 MET A C 1
ATOM 1819 O O . MET A 1 214 ? 28.332 14.826 -15.205 1.00 51.03 214 MET A O 1
ATOM 1823 N N . ASP A 1 215 ? 28.763 13.676 -13.340 1.00 52.25 215 ASP A N 1
ATOM 1824 C CA . ASP A 1 215 ? 27.375 13.266 -13.110 1.00 52.25 215 ASP A CA 1
ATOM 1825 C C . ASP A 1 215 ? 26.443 14.472 -12.894 1.00 52.25 215 ASP A C 1
ATOM 1827 O O . ASP A 1 215 ? 25.274 14.386 -13.242 1.00 52.25 215 ASP A O 1
ATOM 1831 N N . LEU A 1 216 ? 26.966 15.598 -12.396 1.00 48.84 216 LEU A N 1
ATOM 1832 C CA . LEU A 1 216 ? 26.226 16.850 -12.199 1.00 48.84 216 LEU A CA 1
ATOM 1833 C C . LEU A 1 216 ? 26.291 17.800 -13.406 1.00 48.84 216 LEU A C 1
ATOM 1835 O O . LEU A 1 216 ? 25.322 18.489 -13.693 1.00 48.84 216 LEU A O 1
ATOM 1839 N N . SER A 1 217 ? 27.408 17.850 -14.136 1.00 48.66 217 SER A N 1
ATOM 1840 C CA . SER A 1 217 ? 27.536 18.688 -15.336 1.00 48.66 217 SER A CA 1
ATOM 1841 C C . SER A 1 217 ? 26.821 18.095 -16.549 1.00 48.66 217 SER A C 1
ATOM 1843 O O . SER A 1 217 ? 26.486 18.828 -17.475 1.00 48.66 217 SER A O 1
ATOM 1845 N N . MET A 1 218 ? 26.569 16.782 -16.551 1.00 47.91 218 MET A N 1
ATOM 1846 C CA . MET A 1 218 ? 25.873 16.083 -17.636 1.00 47.91 218 MET A CA 1
ATOM 1847 C C . MET A 1 218 ? 24.371 16.388 -17.699 1.00 47.91 218 MET A C 1
ATOM 1849 O O . MET A 1 218 ? 23.788 16.216 -18.767 1.00 47.91 218 MET A O 1
ATOM 1853 N N . ASP A 1 219 ? 23.777 16.922 -16.628 1.00 43.66 219 ASP A N 1
ATOM 1854 C CA . ASP A 1 219 ? 22.404 17.446 -16.640 1.00 43.66 219 ASP A CA 1
ATOM 1855 C C . ASP A 1 219 ? 22.321 18.884 -17.205 1.00 43.66 219 ASP A C 1
ATOM 1857 O O . ASP A 1 219 ? 21.231 19.360 -17.516 1.00 43.66 219 ASP A O 1
ATOM 1861 N N . SER A 1 220 ? 23.457 19.570 -17.418 1.00 42.69 220 SER A N 1
ATOM 1862 C CA . SER A 1 220 ? 23.512 20.998 -17.779 1.00 42.69 220 SER A CA 1
ATOM 1863 C C . SER A 1 220 ? 24.266 21.321 -19.087 1.00 42.69 220 SER A C 1
ATOM 1865 O O . SER A 1 220 ? 24.745 22.445 -19.241 1.00 42.69 220 SER A O 1
ATOM 1867 N N . ILE A 1 221 ? 24.452 20.374 -20.021 1.00 46.16 221 ILE A N 1
ATOM 1868 C CA . ILE A 1 221 ? 25.305 20.566 -21.228 1.00 46.16 221 ILE A CA 1
ATOM 1869 C C . ILE A 1 221 ? 24.581 21.289 -22.377 1.00 46.16 221 ILE A C 1
ATOM 1871 O O . ILE A 1 221 ? 24.681 20.912 -23.538 1.00 46.16 221 ILE A O 1
ATOM 1875 N N . VAL A 1 222 ? 23.870 22.359 -22.067 1.00 44.28 222 VAL A N 1
ATOM 1876 C CA . VAL A 1 222 ? 23.487 23.363 -23.057 1.00 44.28 222 VAL A CA 1
ATOM 1877 C C . VAL A 1 222 ? 23.623 24.706 -22.372 1.00 44.28 222 VAL A C 1
ATOM 1879 O O . VAL A 1 222 ? 23.156 24.882 -21.245 1.00 44.28 222 VAL A O 1
ATOM 1882 N N . ASP A 1 223 ? 24.330 25.639 -23.008 1.00 49.88 223 ASP A N 1
ATOM 1883 C CA . ASP A 1 223 ? 24.293 27.016 -22.532 1.00 49.88 223 ASP A CA 1
ATOM 1884 C C . ASP A 1 223 ? 22.862 27.578 -22.643 1.00 49.88 223 ASP A C 1
ATOM 1886 O O . ASP A 1 223 ? 21.953 26.951 -23.189 1.00 49.88 223 ASP A O 1
ATOM 1890 N N . GLU A 1 224 ? 22.651 28.788 -22.132 1.00 45.16 224 GLU A N 1
ATOM 1891 C CA . GLU A 1 224 ? 21.369 29.505 -22.214 1.00 45.16 224 GLU A CA 1
ATOM 1892 C C . GLU A 1 224 ? 20.845 29.708 -23.654 1.00 45.16 224 GLU A C 1
ATOM 1894 O O . GLU A 1 224 ? 19.694 30.099 -23.835 1.00 45.16 224 GLU A O 1
ATOM 1899 N N . ASN A 1 225 ? 21.660 29.394 -24.670 1.00 49.97 225 ASN A N 1
ATOM 1900 C CA . ASN A 1 225 ? 21.343 29.481 -26.092 1.00 49.97 225 ASN A CA 1
ATOM 1901 C C . ASN A 1 225 ? 21.285 28.108 -26.793 1.00 49.97 225 ASN A C 1
ATOM 1903 O O . ASN A 1 225 ? 21.121 28.062 -28.012 1.00 49.97 225 ASN A O 1
ATOM 1907 N N . GLY A 1 226 ? 21.418 26.994 -26.065 1.00 43.62 226 GLY A N 1
ATOM 1908 C CA . GLY A 1 226 ? 21.342 25.647 -26.629 1.00 43.62 226 GLY A CA 1
ATOM 1909 C C . GLY A 1 226 ? 22.601 25.158 -27.359 1.00 43.62 226 GLY A C 1
ATOM 1910 O O . GLY A 1 226 ? 22.501 24.209 -28.132 1.00 43.62 226 GLY A O 1
ATOM 1911 N N . ASN A 1 227 ? 23.776 25.764 -27.144 1.00 40.38 227 ASN A N 1
ATOM 1912 C CA . ASN A 1 227 ? 25.015 25.346 -27.813 1.00 40.38 227 ASN A CA 1
ATOM 1913 C C . ASN A 1 227 ? 25.837 24.337 -26.993 1.00 40.38 227 ASN A C 1
ATOM 1915 O O . ASN A 1 227 ? 26.029 24.492 -25.784 1.00 40.38 227 ASN A O 1
ATOM 1919 N N . ASP A 1 228 ? 26.394 23.343 -27.694 1.00 44.03 228 ASP A N 1
ATOM 1920 C CA . ASP A 1 228 ? 27.226 22.275 -27.131 1.00 44.03 228 ASP A CA 1
ATOM 1921 C C . ASP A 1 228 ? 28.591 22.775 -26.620 1.00 44.03 228 ASP A C 1
ATOM 1923 O O . ASP A 1 228 ? 29.340 23.461 -27.324 1.00 44.03 228 ASP A O 1
ATOM 1927 N N . LEU A 1 229 ? 28.995 22.317 -25.428 1.00 42.97 229 LEU A N 1
ATOM 1928 C CA . LEU A 1 229 ? 30.359 22.489 -24.911 1.00 42.97 229 LEU A CA 1
ATOM 1929 C C . LEU A 1 229 ? 31.234 21.257 -25.226 1.00 42.97 229 LEU A C 1
ATOM 1931 O O . LEU A 1 229 ? 30.962 20.157 -24.735 1.00 42.97 229 LEU A O 1
ATOM 1935 N N . PRO A 1 230 ? 32.340 21.393 -25.986 1.00 41.31 230 PRO A N 1
ATOM 1936 C CA . PRO A 1 230 ? 33.182 20.254 -26.329 1.00 41.31 230 PRO A CA 1
ATOM 1937 C C . PRO A 1 230 ? 34.139 19.887 -25.183 1.00 41.31 230 PRO A C 1
ATOM 1939 O O . PRO A 1 230 ? 35.189 20.505 -25.001 1.00 41.31 230 PRO A O 1
ATOM 1942 N N . PHE A 1 231 ? 33.846 18.803 -24.460 1.00 41.31 231 PHE A N 1
ATOM 1943 C CA . PHE A 1 231 ? 34.822 18.166 -23.568 1.00 41.31 231 PHE A CA 1
ATOM 1944 C C . PHE A 1 231 ? 35.822 17.305 -24.366 1.00 41.31 231 PHE A C 1
ATOM 1946 O O . PHE A 1 231 ? 35.476 16.267 -24.937 1.00 41.31 231 PHE A O 1
ATOM 1953 N N . LYS A 1 232 ? 37.103 17.705 -24.376 1.00 37.44 232 LYS A N 1
ATOM 1954 C CA . LYS A 1 232 ? 38.235 16.856 -24.793 1.00 37.44 232 LYS A CA 1
ATOM 1955 C C . LYS A 1 232 ? 38.821 16.159 -23.566 1.00 37.44 232 LYS A C 1
ATOM 1957 O O . LYS A 1 232 ? 39.667 16.721 -22.880 1.00 37.44 232 LYS A O 1
ATOM 1962 N N . CYS A 1 233 ? 38.417 14.918 -23.319 1.00 37.22 233 CYS A N 1
ATOM 1963 C CA . CYS A 1 233 ? 39.101 14.048 -22.366 1.00 37.22 233 CYS A CA 1
ATOM 1964 C C . CYS A 1 233 ? 39.984 13.059 -23.151 1.00 37.22 233 CYS A C 1
ATOM 1966 O O . CYS A 1 233 ? 39.487 12.351 -24.029 1.00 37.22 233 CYS A O 1
ATOM 1968 N N . LYS A 1 234 ? 41.302 13.054 -22.904 1.00 36.72 234 LYS A N 1
ATOM 1969 C CA . LYS A 1 234 ? 42.230 12.075 -23.497 1.00 36.72 234 LYS A CA 1
ATOM 1970 C C . LYS A 1 234 ? 42.111 10.771 -22.715 1.00 36.72 234 LYS A C 1
ATOM 1972 O O . LYS A 1 234 ? 42.364 10.772 -21.517 1.00 36.72 234 LYS A O 1
ATOM 1977 N N . TYR A 1 235 ? 41.780 9.675 -23.386 1.00 42.47 235 TYR A N 1
ATOM 1978 C CA . TYR A 1 235 ? 41.647 8.376 -22.739 1.00 42.47 235 TYR A CA 1
ATOM 1979 C C . TYR A 1 235 ? 42.486 7.306 -23.452 1.00 42.47 235 TYR A C 1
ATOM 1981 O O . TYR A 1 235 ? 42.332 7.094 -24.653 1.00 42.47 235 TYR A O 1
ATOM 1989 N N . GLY A 1 236 ? 43.368 6.650 -22.691 1.00 35.50 236 GLY A N 1
ATOM 1990 C CA . GLY A 1 236 ? 44.219 5.537 -23.133 1.00 35.50 236 GLY A CA 1
ATOM 1991 C C . GLY A 1 236 ? 43.790 4.153 -22.622 1.00 35.50 236 GLY A C 1
ATOM 1992 O O . GLY A 1 236 ? 44.203 3.167 -23.210 1.00 35.50 236 GLY A O 1
ATOM 1993 N N . ASP A 1 237 ? 42.904 4.055 -21.622 1.00 33.72 237 ASP A N 1
ATOM 1994 C CA . ASP A 1 237 ? 42.476 2.779 -21.015 1.00 33.72 237 ASP A CA 1
ATOM 1995 C C . ASP A 1 237 ? 40.934 2.725 -20.883 1.00 33.72 237 ASP A C 1
ATOM 1997 O O . ASP A 1 237 ? 40.373 3.209 -19.901 1.00 33.72 237 ASP A O 1
ATOM 2001 N N . ILE A 1 238 ? 40.208 2.229 -21.906 1.00 43.94 238 ILE A N 1
ATOM 2002 C CA . ILE A 1 238 ? 38.748 2.506 -22.075 1.00 43.94 238 ILE A CA 1
ATOM 2003 C C . ILE A 1 238 ? 37.816 1.277 -22.070 1.00 43.94 238 ILE A C 1
ATOM 2005 O O . ILE A 1 238 ? 36.593 1.421 -22.121 1.00 43.94 238 ILE A O 1
ATOM 2009 N N . GLY A 1 239 ? 38.316 0.044 -21.972 1.00 51.75 239 GLY A N 1
ATOM 2010 C CA . GLY A 1 239 ? 37.432 -1.135 -22.046 1.00 51.75 239 GLY A CA 1
ATOM 2011 C C . GLY A 1 239 ? 36.307 -1.132 -20.991 1.00 51.75 239 GLY A C 1
ATOM 2012 O O . GLY A 1 239 ? 35.137 -1.372 -21.295 1.00 51.75 239 GLY A O 1
ATOM 2013 N N . THR A 1 240 ? 36.645 -0.795 -19.747 1.00 54.47 240 THR A N 1
ATOM 2014 C CA . THR A 1 240 ? 35.733 -0.792 -18.590 1.00 54.47 240 THR A CA 1
ATOM 2015 C C . THR A 1 240 ? 34.862 0.461 -18.501 1.00 54.47 240 THR A C 1
ATOM 2017 O O . THR A 1 240 ? 33.684 0.357 -18.155 1.00 54.47 240 THR A O 1
ATOM 2020 N N . THR A 1 241 ? 35.398 1.629 -18.854 1.00 68.69 241 THR A N 1
ATOM 2021 C CA . THR A 1 241 ? 34.700 2.927 -18.801 1.00 68.69 241 THR A CA 1
ATOM 2022 C C . THR A 1 241 ? 33.618 3.041 -19.865 1.00 68.69 241 THR A C 1
ATOM 2024 O O . THR A 1 241 ? 32.567 3.627 -19.619 1.00 68.69 241 THR A O 1
ATOM 2027 N N . ARG A 1 242 ? 33.814 2.429 -21.036 1.00 71.25 242 ARG A N 1
ATOM 2028 C CA . ARG A 1 242 ? 32.839 2.523 -22.124 1.00 71.25 242 ARG A CA 1
ATOM 2029 C C . ARG A 1 242 ? 31.536 1.795 -21.833 1.00 71.25 242 ARG A C 1
ATOM 2031 O O . ARG A 1 242 ? 30.470 2.370 -22.020 1.00 71.25 242 ARG A O 1
ATOM 2038 N N . ASN A 1 243 ? 31.613 0.554 -21.349 1.00 71.81 243 ASN A N 1
ATOM 2039 C CA . ASN A 1 243 ? 30.419 -0.191 -20.951 1.00 71.81 243 ASN A CA 1
ATOM 2040 C C . ASN A 1 243 ? 29.670 0.552 -19.841 1.00 71.81 243 ASN A C 1
ATOM 2042 O O . ASN A 1 243 ? 28.456 0.676 -19.916 1.00 71.81 243 ASN A O 1
ATOM 2046 N N . GLN A 1 244 ? 30.382 1.123 -18.864 1.00 75.62 244 GLN A N 1
ATOM 2047 C CA . GLN A 1 244 ? 29.769 1.953 -17.822 1.00 75.62 244 GLN A CA 1
ATOM 2048 C C . GLN A 1 244 ? 29.078 3.197 -18.388 1.00 75.62 244 GLN A C 1
ATOM 2050 O O . GLN A 1 244 ? 28.009 3.557 -17.903 1.00 75.62 244 GLN A O 1
ATOM 2055 N N . LEU A 1 245 ? 29.643 3.826 -19.421 1.00 77.25 245 LEU A N 1
ATOM 2056 C CA . LEU A 1 245 ? 29.008 4.957 -20.091 1.00 77.25 245 LEU A CA 1
ATOM 2057 C C . LEU A 1 245 ? 27.715 4.527 -20.798 1.00 77.25 245 LEU A C 1
ATOM 2059 O O . LEU A 1 245 ? 26.699 5.183 -20.621 1.00 77.25 245 LEU A O 1
ATOM 2063 N N . ILE A 1 246 ? 27.716 3.401 -21.526 1.00 76.00 246 ILE A N 1
ATOM 2064 C CA . ILE A 1 246 ? 26.505 2.860 -22.175 1.00 76.00 246 ILE A CA 1
ATOM 2065 C C . ILE A 1 246 ? 25.433 2.533 -21.136 1.00 76.00 246 ILE A C 1
ATOM 2067 O O . ILE A 1 246 ? 24.297 2.980 -21.272 1.00 76.00 246 ILE A O 1
ATOM 2071 N N . VAL A 1 247 ? 25.809 1.816 -20.070 1.00 74.31 247 VAL A N 1
ATOM 2072 C CA . VAL A 1 247 ? 24.937 1.536 -18.920 1.00 74.31 247 VAL A CA 1
ATOM 2073 C C . VAL A 1 247 ? 24.309 2.836 -18.418 1.00 74.31 247 VAL A C 1
ATOM 2075 O O . VAL A 1 247 ? 23.097 2.907 -18.266 1.00 74.31 247 VAL A O 1
ATOM 2078 N N . ARG A 1 248 ? 25.116 3.877 -18.187 1.00 75.38 248 ARG A N 1
ATOM 2079 C CA . ARG A 1 248 ? 24.645 5.160 -17.654 1.00 75.38 248 ARG A CA 1
ATOM 2080 C C . ARG A 1 248 ? 23.755 5.919 -18.628 1.00 75.38 248 ARG A C 1
ATOM 2082 O O . ARG A 1 248 ? 22.735 6.426 -18.192 1.00 75.38 248 ARG A O 1
ATOM 2089 N N . MET A 1 249 ? 24.079 5.957 -19.919 1.00 79.44 249 MET A N 1
ATOM 2090 C CA . MET A 1 249 ? 23.225 6.591 -20.931 1.00 79.44 249 MET A CA 1
ATOM 2091 C C . MET A 1 249 ? 21.844 5.935 -20.976 1.00 79.44 249 MET A C 1
ATOM 2093 O O . MET A 1 249 ? 20.838 6.639 -21.003 1.00 79.44 249 MET A O 1
ATOM 2097 N N . VAL A 1 250 ? 21.794 4.598 -20.904 1.00 73.69 250 VAL A N 1
ATOM 2098 C CA . VAL A 1 250 ? 20.534 3.851 -20.802 1.00 73.69 250 VAL A CA 1
ATOM 2099 C C . VAL A 1 250 ? 19.825 4.183 -19.488 1.00 73.69 250 VAL A C 1
ATOM 2101 O O . VAL A 1 250 ? 18.642 4.490 -19.517 1.00 73.69 250 VAL A O 1
ATOM 2104 N N . VAL A 1 251 ? 20.525 4.187 -18.347 1.00 74.31 251 VAL A N 1
ATOM 2105 C CA . VAL A 1 251 ? 19.921 4.484 -17.030 1.00 74.31 251 VAL A CA 1
ATOM 2106 C C . VAL A 1 251 ? 19.345 5.889 -16.938 1.00 74.31 251 VAL A C 1
ATOM 2108 O O . VAL A 1 251 ? 18.277 6.080 -16.365 1.00 74.31 251 VAL A O 1
ATOM 2111 N N . LEU A 1 252 ? 20.053 6.867 -17.489 1.00 79.31 252 LEU A N 1
ATOM 2112 C CA . LEU A 1 252 ? 19.643 8.265 -17.472 1.00 79.31 252 LEU A CA 1
ATOM 2113 C C . LEU A 1 252 ? 18.597 8.564 -18.554 1.00 79.31 252 LEU A C 1
ATOM 2115 O O . LEU A 1 252 ? 17.894 9.564 -18.460 1.00 79.31 252 LEU A O 1
ATOM 2119 N N . GLY A 1 253 ? 18.474 7.705 -19.574 1.00 80.25 253 GLY A N 1
ATOM 2120 C CA . GLY A 1 253 ? 17.575 7.926 -20.704 1.00 80.25 253 GLY A CA 1
ATOM 2121 C C . GLY A 1 253 ? 17.953 9.145 -21.549 1.00 80.25 253 GLY A C 1
ATOM 2122 O O . GLY A 1 253 ? 17.082 9.805 -22.106 1.00 80.25 253 GLY A O 1
ATOM 2123 N N . SER A 1 254 ? 19.246 9.478 -21.629 1.00 86.56 254 SER A N 1
ATOM 2124 C CA . SER A 1 254 ? 19.722 10.631 -22.402 1.00 86.56 254 SER A CA 1
ATOM 2125 C C . SER A 1 254 ? 19.913 10.267 -23.877 1.00 86.56 254 SER A C 1
ATOM 2127 O O . SER A 1 254 ? 20.928 9.675 -24.263 1.00 86.56 254 SER A O 1
ATOM 2129 N N . ILE A 1 255 ? 18.928 10.630 -24.702 1.00 84.56 255 ILE A N 1
ATOM 2130 C CA . ILE A 1 255 ? 18.942 10.429 -26.162 1.00 84.56 255 ILE A CA 1
ATOM 2131 C C . ILE A 1 255 ? 20.156 11.122 -26.782 1.00 84.56 255 ILE A C 1
ATOM 2133 O O . ILE A 1 255 ? 20.894 10.490 -27.536 1.00 84.56 255 ILE A O 1
ATOM 2137 N N . GLU A 1 256 ? 20.450 12.360 -26.390 1.00 82.00 256 GLU A N 1
ATOM 2138 C CA . GLU A 1 256 ? 21.550 13.117 -27.000 1.00 82.00 256 GLU A CA 1
ATOM 2139 C C . GLU A 1 256 ? 22.912 12.522 -26.680 1.00 82.00 256 GLU A C 1
ATOM 2141 O O . GLU A 1 256 ? 23.748 12.398 -27.578 1.00 82.00 256 GLU A O 1
ATOM 2146 N N . MET A 1 257 ? 23.125 12.030 -25.458 1.00 80.81 257 MET A N 1
ATOM 2147 C CA . MET A 1 257 ? 24.354 11.296 -25.169 1.00 80.81 257 MET A CA 1
ATOM 2148 C C . MET A 1 257 ? 24.475 10.038 -26.020 1.00 80.81 257 MET A C 1
ATOM 2150 O O . MET A 1 257 ? 25.553 9.753 -26.544 1.00 80.81 257 MET A O 1
ATOM 2154 N N . ALA A 1 258 ? 23.377 9.304 -26.199 1.00 84.12 258 ALA A N 1
ATOM 2155 C CA . ALA A 1 258 ? 23.379 8.135 -27.057 1.00 84.12 258 ALA A CA 1
ATOM 2156 C C . ALA A 1 258 ? 23.683 8.511 -28.518 1.00 84.12 258 ALA A C 1
ATOM 2158 O O . ALA A 1 258 ? 24.483 7.819 -29.146 1.00 84.12 258 ALA A O 1
ATOM 2159 N N . ARG A 1 259 ? 23.155 9.633 -29.039 1.00 85.44 259 ARG A N 1
ATOM 2160 C CA . ARG A 1 259 ? 23.465 10.140 -30.393 1.00 85.44 259 ARG A CA 1
ATOM 2161 C C . ARG A 1 259 ? 24.940 10.485 -30.527 1.00 85.44 259 ARG A C 1
ATOM 2163 O O . ARG A 1 259 ? 25.599 10.004 -31.445 1.00 85.44 259 ARG A O 1
ATOM 2170 N N . ILE A 1 260 ? 25.483 11.262 -29.589 1.00 83.31 260 ILE A N 1
ATOM 2171 C CA . ILE A 1 260 ? 26.903 11.639 -29.571 1.00 83.31 260 ILE A CA 1
ATOM 2172 C C . ILE A 1 260 ? 27.783 10.389 -29.517 1.00 83.31 260 ILE A C 1
ATOM 2174 O O . ILE A 1 260 ? 28.779 10.292 -30.238 1.00 83.31 260 ILE A O 1
ATOM 2178 N N . PHE A 1 261 ? 27.418 9.421 -28.679 1.00 84.62 261 PHE A N 1
ATOM 2179 C CA . PHE A 1 261 ? 28.159 8.177 -28.548 1.00 84.62 261 PHE A CA 1
ATOM 2180 C C . PHE A 1 261 ? 28.136 7.357 -29.837 1.00 84.62 261 PHE A C 1
ATOM 2182 O O . PHE A 1 261 ? 29.188 6.918 -30.295 1.00 84.62 261 PHE A O 1
ATOM 2189 N N . ILE A 1 262 ? 26.959 7.181 -30.437 1.00 84.06 262 ILE A N 1
ATOM 2190 C CA . ILE A 1 262 ? 26.783 6.476 -31.710 1.00 84.06 262 ILE A CA 1
ATOM 2191 C C . ILE A 1 262 ? 27.607 7.150 -32.811 1.00 84.06 262 ILE A C 1
ATOM 2193 O O . ILE A 1 262 ? 28.372 6.474 -33.493 1.00 84.06 262 ILE A O 1
ATOM 2197 N N . ASN A 1 263 ? 27.526 8.478 -32.928 1.00 84.81 263 ASN A N 1
ATOM 2198 C CA . ASN A 1 263 ? 28.252 9.246 -33.941 1.00 84.81 263 ASN A CA 1
ATOM 2199 C C . ASN A 1 263 ? 29.771 9.132 -33.776 1.00 84.81 263 ASN A C 1
ATOM 2201 O O . ASN A 1 263 ? 30.502 9.053 -34.762 1.00 84.81 263 ASN A O 1
ATOM 2205 N N . LYS A 1 264 ? 30.264 9.108 -32.532 1.00 82.62 264 LYS A N 1
ATOM 2206 C CA . LYS A 1 264 ? 31.698 8.941 -32.258 1.00 82.62 264 LYS A CA 1
ATOM 2207 C C . LYS A 1 264 ? 32.181 7.507 -32.424 1.00 82.62 264 LYS A C 1
ATOM 2209 O O . LYS A 1 264 ? 33.368 7.308 -32.679 1.00 82.62 264 LYS A O 1
ATOM 2214 N N . PHE A 1 265 ? 31.307 6.519 -32.253 1.00 81.56 265 PHE A N 1
ATOM 2215 C CA . PHE A 1 265 ? 31.698 5.116 -32.266 1.00 81.56 265 PHE A CA 1
ATOM 2216 C C . PHE A 1 265 ? 30.732 4.200 -33.040 1.00 81.56 265 PHE A C 1
ATOM 2218 O O . PHE A 1 265 ? 30.201 3.241 -32.464 1.00 81.56 265 PHE A O 1
ATOM 2225 N N . PRO A 1 266 ? 30.531 4.435 -34.345 1.00 79.50 266 PRO A N 1
ATOM 2226 C CA . PRO A 1 266 ? 29.598 3.647 -35.140 1.00 79.50 266 PRO A CA 1
ATOM 2227 C C . PRO A 1 266 ? 30.021 2.169 -35.212 1.00 79.50 266 PRO A C 1
ATOM 2229 O O . PRO A 1 266 ? 31.207 1.856 -35.337 1.00 79.50 266 PRO A O 1
ATOM 2232 N N . ASN A 1 267 ? 29.046 1.253 -35.154 1.00 74.25 267 ASN A N 1
ATOM 2233 C CA . ASN A 1 267 ? 29.198 -0.201 -35.349 1.00 74.25 267 ASN A CA 1
ATOM 2234 C C . ASN A 1 267 ? 30.161 -0.939 -34.400 1.00 74.25 267 ASN A C 1
ATOM 2236 O O . ASN A 1 267 ? 30.507 -2.097 -34.644 1.00 74.25 267 ASN A O 1
ATOM 2240 N N . GLN A 1 268 ? 30.620 -0.314 -33.318 1.00 68.50 268 GLN A N 1
ATOM 2241 C CA . GLN A 1 268 ? 31.500 -0.990 -32.372 1.00 68.50 268 GLN A CA 1
ATOM 2242 C C . GLN A 1 268 ? 30.686 -1.715 -31.301 1.00 68.50 268 GLN A C 1
ATOM 2244 O O . GLN A 1 268 ? 30.263 -1.114 -30.313 1.00 68.50 268 GLN A O 1
ATOM 2249 N N . SER A 1 269 ? 30.522 -3.030 -31.478 1.00 68.62 269 SER A N 1
ATOM 2250 C CA . SER A 1 269 ? 29.904 -3.895 -30.472 1.00 68.62 269 SER A CA 1
ATOM 2251 C C . SER A 1 269 ? 30.711 -3.844 -29.176 1.00 68.62 269 SER A C 1
ATOM 2253 O O . SER A 1 269 ? 31.917 -4.130 -29.180 1.00 68.62 269 SER A O 1
ATOM 2255 N N . SER A 1 270 ? 30.075 -3.520 -28.054 1.00 63.41 270 SER A N 1
ATOM 2256 C CA . SER A 1 270 ? 30.780 -3.552 -26.781 1.00 63.41 270 SER A CA 1
ATOM 2257 C C . SER A 1 270 ? 30.960 -5.002 -26.306 1.00 63.41 270 SER A C 1
ATOM 2259 O O . SER A 1 270 ? 30.007 -5.734 -26.038 1.00 63.41 270 SER A O 1
ATOM 2261 N N . LYS A 1 271 ? 32.214 -5.460 -26.209 1.00 59.88 271 LYS A N 1
ATOM 2262 C CA . LYS A 1 271 ? 32.533 -6.705 -25.499 1.00 59.88 271 LYS A CA 1
ATOM 2263 C C . LYS A 1 271 ? 32.359 -6.420 -23.998 1.00 59.88 271 LYS A C 1
ATOM 2265 O O . LYS A 1 271 ? 33.115 -5.632 -23.431 1.00 59.88 271 LYS A O 1
ATOM 2270 N N . GLY A 1 272 ? 31.317 -6.979 -23.374 1.00 60.28 272 GLY A N 1
ATOM 2271 C CA . GLY A 1 272 ? 31.014 -6.804 -21.938 1.00 60.28 272 GLY A CA 1
ATOM 2272 C C . GLY A 1 272 ? 29.542 -6.549 -21.585 1.00 60.28 272 GLY A C 1
ATOM 2273 O O . GLY A 1 272 ? 29.260 -5.820 -20.633 1.00 6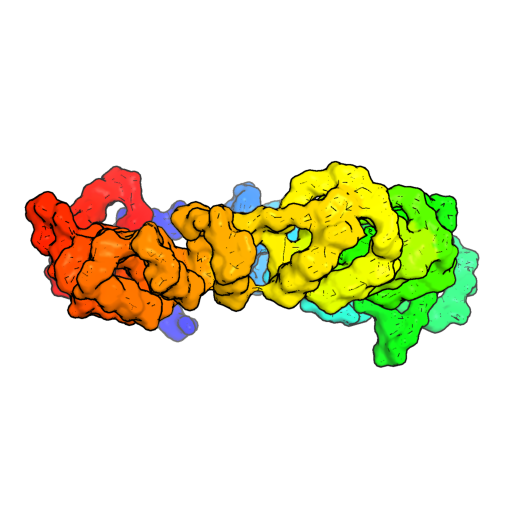0.28 272 GLY A O 1
ATOM 2274 N N . GLN A 1 273 ? 28.611 -7.137 -22.340 1.00 57.81 273 GLN A N 1
ATOM 2275 C CA . GLN A 1 273 ? 27.163 -6.908 -22.225 1.00 57.81 273 GLN A CA 1
ATOM 2276 C C . GLN A 1 273 ? 26.564 -7.288 -20.858 1.00 57.81 273 GLN A C 1
ATOM 2278 O O . GLN A 1 273 ? 25.544 -6.728 -20.464 1.00 57.81 273 GLN A O 1
ATOM 2283 N N . ASP A 1 274 ? 27.220 -8.150 -20.080 1.00 57.97 274 ASP A N 1
ATOM 2284 C CA . ASP A 1 274 ? 26.668 -8.662 -18.817 1.00 57.97 274 ASP A CA 1
ATOM 2285 C C . ASP A 1 274 ? 26.447 -7.585 -17.742 1.00 57.97 274 ASP A C 1
ATOM 2287 O O . ASP A 1 274 ? 25.579 -7.735 -16.886 1.00 57.97 274 ASP A O 1
ATOM 2291 N N . LYS A 1 275 ? 27.171 -6.454 -17.788 1.00 57.47 275 LYS A N 1
ATOM 2292 C CA . LYS A 1 275 ? 26.992 -5.358 -16.812 1.00 57.47 275 LYS A CA 1
ATOM 2293 C C . LYS A 1 275 ? 25.809 -4.428 -17.118 1.00 57.47 275 LYS A C 1
ATOM 2295 O O . LYS A 1 275 ? 25.363 -3.724 -16.215 1.00 57.47 275 LYS A O 1
ATOM 2300 N N . LEU A 1 276 ? 25.268 -4.438 -18.340 1.00 58.97 276 LEU A N 1
ATOM 2301 C CA . LEU A 1 276 ? 24.064 -3.669 -18.709 1.00 58.97 276 LEU A CA 1
ATOM 2302 C C . LEU A 1 276 ? 22.783 -4.214 -18.065 1.00 58.97 276 LEU A C 1
ATOM 2304 O O . LEU A 1 276 ? 21.837 -3.464 -17.831 1.00 58.97 276 LEU A O 1
ATOM 2308 N N . VAL A 1 277 ? 22.798 -5.492 -17.693 1.00 54.59 277 VAL A N 1
ATOM 2309 C CA . VAL A 1 277 ? 21.674 -6.245 -17.120 1.00 54.59 277 VAL A CA 1
ATOM 2310 C C . VAL A 1 277 ? 21.100 -5.588 -15.862 1.00 54.59 277 VAL A C 1
ATOM 2312 O O . VAL A 1 277 ? 19.886 -5.484 -15.705 1.00 54.59 277 VAL A O 1
ATOM 2315 N N . PHE A 1 278 ? 21.964 -5.102 -14.967 1.00 53.69 278 PHE A N 1
ATOM 2316 C CA . PHE A 1 278 ? 21.534 -4.536 -13.683 1.00 53.69 278 PHE A CA 1
ATOM 2317 C C . PHE A 1 278 ? 20.909 -3.146 -13.801 1.00 53.69 278 PHE A C 1
ATOM 2319 O O . PHE A 1 278 ? 20.070 -2.775 -12.982 1.00 53.69 278 PHE A O 1
ATOM 2326 N N . ALA A 1 279 ? 21.307 -2.383 -14.815 1.00 54.91 279 ALA A N 1
ATOM 2327 C CA . ALA A 1 279 ? 20.739 -1.071 -15.080 1.00 54.91 279 ALA A CA 1
ATOM 2328 C C . ALA A 1 279 ? 19.296 -1.161 -15.579 1.00 54.91 279 ALA A C 1
ATOM 2330 O O . ALA A 1 279 ? 18.460 -0.347 -15.197 1.00 54.91 279 ALA A O 1
ATOM 2331 N N . TYR A 1 280 ? 18.998 -2.171 -16.397 1.00 57.09 280 TYR A N 1
ATOM 2332 C CA . TYR A 1 280 ? 17.730 -2.254 -17.111 1.00 57.09 280 TYR A CA 1
ATOM 2333 C C . TYR A 1 280 ? 16.531 -2.501 -16.184 1.00 57.09 280 TYR A C 1
ATOM 2335 O O . TYR A 1 280 ? 15.488 -1.875 -16.344 1.00 57.09 280 TYR A O 1
ATOM 2343 N N . ASN A 1 281 ? 16.693 -3.319 -15.137 1.00 56.69 281 ASN A N 1
ATOM 2344 C CA . ASN A 1 281 ? 15.616 -3.586 -14.173 1.00 56.69 281 ASN A CA 1
ATOM 2345 C C . ASN A 1 281 ? 15.126 -2.337 -13.413 1.00 56.69 281 ASN A C 1
ATOM 2347 O O . ASN A 1 281 ? 14.084 -2.401 -12.767 1.00 56.69 281 ASN A O 1
ATOM 2351 N N . ARG A 1 282 ? 15.855 -1.213 -13.462 1.00 55.88 282 ARG A N 1
ATOM 2352 C CA . ARG A 1 282 ? 15.486 0.032 -12.771 1.00 55.88 282 ARG A CA 1
ATOM 2353 C C . ARG A 1 282 ? 14.933 1.127 -13.673 1.00 55.88 282 ARG A C 1
ATOM 2355 O O . ARG A 1 282 ? 14.493 2.141 -13.143 1.00 55.88 282 ARG A O 1
ATOM 2362 N N . VAL A 1 283 ? 14.981 0.975 -14.994 1.00 53.78 283 VAL A N 1
ATOM 2363 C CA . VAL A 1 283 ? 14.797 2.120 -15.890 1.00 53.78 283 VAL A CA 1
ATOM 2364 C C . VAL A 1 283 ? 13.756 1.757 -16.928 1.00 53.78 283 VAL A C 1
ATOM 2366 O O . VAL A 1 283 ? 14.066 1.121 -17.931 1.00 53.78 283 VAL A O 1
ATOM 2369 N N . PHE A 1 284 ? 12.512 2.145 -16.666 1.00 58.59 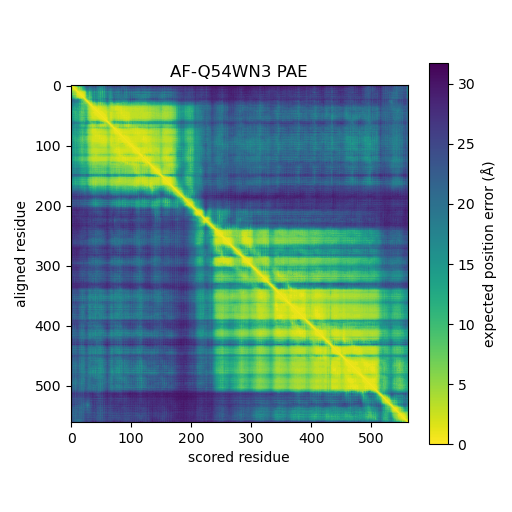284 PHE A N 1
ATOM 2370 C CA . PHE A 1 284 ? 11.406 1.966 -17.597 1.00 58.59 284 PHE A CA 1
ATOM 2371 C C . PHE A 1 284 ? 10.887 3.331 -18.059 1.00 58.59 284 PHE A C 1
ATOM 2373 O O . PHE A 1 284 ? 10.784 4.275 -17.278 1.00 58.59 284 PHE A O 1
ATOM 2380 N N . HIS A 1 285 ? 10.621 3.405 -19.364 1.00 57.66 285 HIS A N 1
ATOM 2381 C CA . HIS A 1 285 ? 10.268 4.559 -20.201 1.00 57.66 285 HIS A CA 1
ATOM 2382 C C . HIS A 1 285 ? 11.432 5.370 -20.790 1.00 57.66 285 HIS A C 1
ATOM 2384 O O . HIS A 1 285 ? 11.698 5.203 -21.978 1.00 57.66 285 HIS A O 1
ATOM 2390 N N . LYS A 1 286 ? 12.164 6.202 -20.034 1.00 64.38 286 LYS A N 1
ATOM 2391 C CA . LYS A 1 286 ? 13.175 7.108 -20.646 1.00 64.38 286 LYS A CA 1
ATOM 2392 C C . LYS A 1 286 ? 14.361 6.386 -21.311 1.00 64.38 286 LYS A C 1
ATOM 2394 O O . LYS A 1 286 ? 14.967 6.898 -22.244 1.00 64.38 286 LYS A O 1
ATOM 2399 N N . SER A 1 287 ? 14.689 5.185 -20.848 1.00 75.12 287 SER A N 1
ATOM 2400 C CA . SER A 1 287 ? 15.788 4.353 -21.359 1.00 75.12 287 SER A CA 1
ATOM 2401 C C . SER A 1 287 ? 15.510 3.686 -22.697 1.00 75.12 287 SER A C 1
ATOM 2403 O O . SER A 1 287 ? 16.458 3.288 -23.376 1.00 75.12 287 SER A O 1
ATOM 2405 N N . LEU A 1 288 ? 14.238 3.480 -23.054 1.00 74.50 288 LEU A N 1
ATOM 2406 C CA . LEU A 1 288 ? 13.910 2.559 -24.134 1.00 74.50 288 LEU A CA 1
ATOM 2407 C C . LEU A 1 288 ? 14.287 3.134 -25.497 1.00 74.50 288 LEU A C 1
ATOM 2409 O O . LEU A 1 288 ? 14.831 2.410 -26.323 1.00 74.50 288 LEU A O 1
ATOM 2413 N N . GLU A 1 289 ? 14.058 4.426 -25.712 1.00 79.75 289 GLU A N 1
ATOM 2414 C CA . GLU A 1 289 ? 14.417 5.094 -26.965 1.00 79.75 289 GLU A CA 1
ATOM 2415 C C . GLU A 1 289 ? 15.939 5.124 -27.154 1.00 79.75 289 GLU A C 1
ATOM 2417 O O . GLU A 1 289 ? 16.448 4.746 -28.208 1.00 79.75 289 GLU A O 1
ATOM 2422 N N . VAL A 1 290 ? 16.686 5.435 -26.086 1.00 83.06 290 VAL A N 1
ATOM 2423 C CA . VAL A 1 290 ? 18.154 5.313 -26.052 1.00 83.06 290 VAL A CA 1
ATOM 2424 C C . VAL A 1 290 ? 18.597 3.895 -26.400 1.00 83.06 290 VAL A C 1
ATOM 2426 O O . VAL A 1 290 ? 19.498 3.703 -27.216 1.00 83.06 290 VAL A O 1
ATOM 2429 N N . TYR A 1 291 ? 17.965 2.894 -25.790 1.00 77.62 291 TYR A N 1
ATOM 2430 C CA . TYR A 1 291 ? 18.281 1.496 -26.036 1.00 77.62 291 TYR A CA 1
ATOM 2431 C C . TYR A 1 291 ? 18.023 1.111 -27.498 1.00 77.62 291 TYR A C 1
ATOM 2433 O O . TYR A 1 291 ? 18.910 0.548 -28.138 1.00 77.62 291 TYR A O 1
ATOM 2441 N N . GLN A 1 292 ? 16.854 1.462 -28.041 1.00 78.00 292 GLN A N 1
ATOM 2442 C CA . GLN A 1 292 ? 16.500 1.242 -29.444 1.00 78.00 292 GLN A CA 1
ATOM 2443 C C . GLN A 1 292 ? 17.538 1.880 -30.367 1.00 78.00 292 GLN A C 1
ATOM 2445 O O . GLN A 1 292 ? 18.059 1.214 -31.255 1.00 78.00 292 GLN A O 1
ATOM 2450 N N . MET A 1 293 ? 17.930 3.127 -30.103 1.00 84.31 293 MET A N 1
ATOM 2451 C CA . MET A 1 293 ? 18.966 3.819 -30.868 1.00 84.31 293 MET A CA 1
ATOM 2452 C C . MET A 1 293 ? 20.308 3.074 -30.857 1.00 84.31 293 MET A C 1
ATOM 2454 O O . MET A 1 293 ? 20.972 2.956 -31.891 1.00 84.31 293 MET A O 1
ATOM 2458 N N . LEU A 1 294 ? 20.716 2.568 -29.690 1.00 82.88 294 LEU A N 1
ATOM 2459 C CA . LEU A 1 294 ? 21.970 1.833 -29.529 1.00 82.88 294 LEU A CA 1
ATOM 2460 C C . LEU A 1 294 ? 21.923 0.457 -30.209 1.00 82.88 294 LEU A C 1
ATOM 2462 O O . LEU A 1 294 ? 22.933 0.039 -30.782 1.00 82.88 294 LEU A O 1
ATOM 2466 N N . VAL A 1 295 ? 20.778 -0.230 -30.181 1.00 78.06 295 VAL A N 1
ATOM 2467 C CA . VAL A 1 295 ? 20.573 -1.506 -30.884 1.00 78.06 295 VAL A CA 1
ATOM 2468 C C . VAL A 1 295 ? 20.540 -1.315 -32.393 1.00 78.06 295 VAL A C 1
ATOM 2470 O O . VAL A 1 295 ? 21.264 -2.016 -33.099 1.00 78.06 295 VAL A O 1
ATOM 2473 N N . SER A 1 296 ? 19.794 -0.328 -32.896 1.00 81.06 296 SER A N 1
ATOM 2474 C CA . SER A 1 296 ? 19.730 -0.015 -34.330 1.00 81.06 296 SER A CA 1
ATOM 2475 C C . SER A 1 296 ? 21.109 0.316 -34.915 1.00 81.06 296 SER A C 1
ATOM 2477 O O . SER A 1 296 ? 21.368 0.045 -36.083 1.00 81.06 296 SER A O 1
ATOM 2479 N N . ASN A 1 297 ? 22.036 0.818 -34.089 1.00 81.94 297 ASN A N 1
ATOM 2480 C CA . ASN A 1 297 ? 23.433 1.075 -34.461 1.00 81.94 297 ASN A CA 1
ATOM 2481 C C . ASN A 1 297 ? 24.402 -0.091 -34.194 1.00 81.94 297 ASN A C 1
ATOM 2483 O O . ASN A 1 297 ? 25.619 0.087 -34.272 1.00 81.94 297 ASN A O 1
ATOM 2487 N N . ARG A 1 298 ? 23.889 -1.285 -33.862 1.00 79.75 298 ARG A N 1
ATOM 2488 C CA . ARG A 1 298 ? 24.669 -2.499 -33.541 1.00 79.75 298 ARG A CA 1
ATOM 2489 C C . ARG A 1 298 ? 25.660 -2.318 -32.383 1.00 79.75 298 ARG A C 1
ATOM 2491 O O . ARG A 1 298 ? 26.599 -3.099 -32.226 1.00 79.75 298 ARG A O 1
ATOM 2498 N N . THR A 1 299 ? 25.450 -1.298 -31.555 1.00 75.62 299 THR A N 1
ATOM 2499 C CA . THR A 1 299 ? 26.277 -0.998 -30.379 1.00 75.62 299 THR A CA 1
ATOM 2500 C C . THR A 1 299 ? 25.986 -1.990 -29.247 1.00 75.62 299 THR A C 1
ATOM 2502 O O . THR A 1 299 ? 26.888 -2.398 -28.513 1.00 75.62 299 THR A O 1
ATOM 2505 N N . LEU A 1 300 ? 24.723 -2.409 -29.144 1.00 73.12 300 LEU A N 1
ATOM 2506 C CA . LEU A 1 300 ? 24.195 -3.434 -28.243 1.00 73.12 300 LEU A CA 1
ATOM 2507 C C . LEU A 1 300 ? 23.666 -4.609 -29.081 1.00 73.12 300 LEU A C 1
ATOM 2509 O O . LEU A 1 300 ? 23.005 -4.371 -30.088 1.00 73.12 300 LEU A O 1
ATOM 2513 N N . SER A 1 301 ? 23.933 -5.863 -28.682 1.00 70.62 301 SER A N 1
ATOM 2514 C CA . SER A 1 301 ? 23.278 -7.027 -29.303 1.00 70.62 301 SER A CA 1
ATOM 2515 C C . SER A 1 301 ? 22.097 -7.511 -28.465 1.00 70.62 301 SER A C 1
ATOM 2517 O O . SER A 1 301 ? 22.089 -7.434 -27.236 1.00 70.62 301 SER A O 1
ATOM 2519 N N . CYS A 1 302 ? 21.098 -8.032 -29.167 1.00 64.00 302 CYS A N 1
ATOM 2520 C CA . CYS A 1 302 ? 19.798 -8.431 -28.630 1.00 64.00 302 CYS A CA 1
ATOM 2521 C C . CYS A 1 302 ? 19.806 -9.862 -28.068 1.00 64.00 302 CYS A C 1
ATOM 2523 O O . CYS A 1 302 ? 18.806 -10.343 -27.550 1.00 64.00 302 CYS A O 1
ATOM 2525 N N . THR A 1 303 ? 20.937 -10.563 -28.169 1.00 63.09 303 THR A N 1
ATOM 2526 C CA . THR A 1 303 ? 21.091 -11.988 -27.834 1.00 63.09 303 THR A CA 1
ATOM 2527 C C . THR A 1 303 ? 21.240 -12.258 -26.333 1.00 63.09 303 THR A C 1
ATOM 2529 O O . THR A 1 303 ? 21.609 -13.362 -25.939 1.00 63.09 303 THR A O 1
ATOM 2532 N N . HIS A 1 304 ? 21.017 -11.258 -25.476 1.00 60.66 304 HIS A N 1
ATOM 2533 C CA . HIS A 1 304 ? 21.317 -11.368 -24.048 1.00 60.66 304 HIS A CA 1
ATOM 2534 C C . HIS A 1 304 ? 20.231 -12.152 -23.273 1.00 60.66 304 HIS A C 1
ATOM 2536 O O . HIS A 1 304 ? 19.042 -11.932 -23.530 1.00 60.66 304 HIS A O 1
ATOM 2542 N N . PRO A 1 305 ? 20.609 -13.010 -22.295 1.00 61.59 305 PRO A N 1
ATOM 2543 C CA . PRO A 1 305 ? 19.741 -13.681 -21.311 1.00 61.59 305 PRO A CA 1
ATOM 2544 C C . PRO A 1 305 ? 18.548 -12.873 -20.761 1.00 61.59 305 PRO A C 1
ATOM 2546 O O . PRO A 1 305 ? 17.502 -13.424 -20.416 1.00 61.59 305 PRO A O 1
ATOM 2549 N N . ILE A 1 306 ? 18.679 -11.549 -20.654 1.00 60.16 306 ILE A N 1
ATOM 2550 C CA . ILE A 1 306 ? 17.594 -10.700 -20.145 1.00 60.16 306 ILE A CA 1
ATOM 2551 C C . ILE A 1 306 ? 16.424 -10.575 -21.129 1.00 60.16 306 ILE A C 1
ATOM 2553 O O . ILE A 1 306 ? 15.268 -10.548 -20.706 1.00 60.16 306 ILE A O 1
ATOM 2557 N N . PHE A 1 307 ? 16.714 -10.539 -22.434 1.00 58.88 307 PHE A N 1
ATOM 2558 C CA . PHE A 1 307 ? 15.693 -10.462 -23.483 1.00 58.88 307 PHE A CA 1
ATOM 2559 C C . PHE A 1 307 ? 14.978 -11.786 -23.670 1.00 58.88 307 PHE A C 1
ATOM 2561 O O . PHE A 1 307 ? 13.813 -11.835 -24.049 1.00 58.88 307 PHE A O 1
ATOM 2568 N N . THR A 1 308 ? 15.685 -12.852 -23.339 1.00 58.72 308 THR A N 1
ATOM 2569 C CA . THR A 1 308 ? 15.186 -14.214 -23.322 1.00 58.72 308 THR A CA 1
ATOM 2570 C C . THR A 1 308 ? 14.283 -14.467 -22.110 1.00 58.72 308 THR A C 1
ATOM 2572 O O . THR A 1 308 ? 13.315 -15.210 -22.215 1.00 58.72 308 THR A O 1
ATOM 2575 N N . ASN A 1 309 ? 14.490 -13.774 -20.985 1.00 63.22 309 ASN A N 1
ATOM 2576 C CA . ASN A 1 309 ? 13.611 -13.903 -19.818 1.00 63.22 309 ASN A CA 1
ATOM 2577 C C . ASN A 1 309 ? 12.268 -13.167 -19.917 1.00 63.22 309 ASN A C 1
ATOM 2579 O O . ASN A 1 309 ? 11.468 -13.304 -18.997 1.00 63.22 309 ASN A O 1
ATOM 2583 N N . TYR A 1 310 ? 12.016 -12.387 -20.978 1.00 68.62 310 TYR A N 1
ATOM 2584 C CA . TYR A 1 310 ? 10.762 -11.675 -21.296 1.00 68.62 310 TYR A CA 1
ATOM 2585 C C . TYR A 1 310 ? 10.101 -10.842 -20.178 1.00 68.62 310 TYR A C 1
ATOM 2587 O O . TYR A 1 310 ? 9.120 -10.154 -20.427 1.00 68.62 310 TYR A O 1
ATOM 2595 N N . LYS A 1 311 ? 10.651 -10.787 -18.963 1.00 70.12 311 LYS A N 1
ATOM 2596 C CA . LYS A 1 311 ? 10.066 -10.073 -17.824 1.00 70.12 311 LYS A CA 1
ATOM 2597 C C . LYS A 1 311 ? 10.029 -8.564 -18.035 1.00 70.12 311 LYS A C 1
ATOM 2599 O O . LYS A 1 311 ? 9.240 -7.873 -17.414 1.00 70.12 311 LYS A O 1
ATOM 2604 N N . PHE A 1 312 ? 10.861 -8.036 -18.927 1.00 72.38 312 PHE A N 1
ATOM 2605 C CA . PHE A 1 312 ? 10.780 -6.631 -19.303 1.00 72.38 312 PHE A CA 1
ATOM 2606 C C . PHE A 1 312 ? 9.577 -6.314 -20.201 1.00 72.38 312 PHE A C 1
ATOM 2608 O O . PHE A 1 312 ? 9.110 -5.178 -20.191 1.00 72.38 312 PHE A O 1
ATOM 2615 N N . LEU A 1 313 ? 9.072 -7.300 -20.956 1.00 70.00 313 LEU A N 1
ATOM 2616 C CA . LEU A 1 313 ? 7.913 -7.139 -21.840 1.00 70.00 313 LEU A CA 1
ATOM 2617 C C . LEU A 1 313 ? 6.675 -6.696 -21.063 1.00 70.00 313 LEU A C 1
ATOM 2619 O O . LEU A 1 313 ? 5.838 -5.970 -21.582 1.00 70.00 313 LEU A O 1
ATOM 2623 N N . THR A 1 314 ? 6.581 -7.117 -19.807 1.00 76.12 314 THR A N 1
ATOM 2624 C CA . THR A 1 314 ? 5.408 -6.917 -18.963 1.00 76.12 314 THR A CA 1
ATOM 2625 C C . THR A 1 314 ? 5.231 -5.470 -18.509 1.00 76.12 314 THR A C 1
ATOM 2627 O O . THR A 1 314 ? 4.198 -5.142 -17.949 1.00 76.12 314 THR A O 1
ATOM 2630 N N . ASN A 1 315 ? 6.232 -4.614 -18.731 1.00 78.38 315 ASN A N 1
ATOM 2631 C CA . ASN A 1 315 ? 6.234 -3.212 -18.311 1.00 78.38 315 ASN A CA 1
ATOM 2632 C C . ASN A 1 315 ? 6.239 -2.241 -19.504 1.00 78.38 315 ASN A C 1
ATOM 2634 O O . ASN A 1 315 ? 6.422 -1.040 -19.314 1.00 78.38 315 ASN A O 1
ATOM 2638 N N . LEU A 1 316 ? 6.122 -2.743 -20.735 1.00 79.19 316 LEU A N 1
ATOM 2639 C CA . LEU A 1 316 ? 6.130 -1.920 -21.941 1.00 79.19 316 LEU A CA 1
ATOM 2640 C C . LEU A 1 316 ? 4.722 -1.797 -22.500 1.00 79.19 316 LEU A C 1
ATOM 2642 O O . LEU A 1 316 ? 4.040 -2.804 -22.655 1.00 79.19 316 LEU A O 1
ATOM 2646 N N . SER A 1 317 ? 4.332 -0.579 -22.874 1.00 84.50 317 SER A N 1
ATOM 2647 C CA . SER A 1 317 ? 3.121 -0.396 -23.668 1.00 84.50 317 SER A CA 1
ATOM 2648 C C . SER A 1 317 ? 3.278 -1.027 -25.050 1.00 84.50 317 SER A C 1
ATOM 2650 O O . SER A 1 317 ? 4.386 -1.165 -25.579 1.00 84.50 317 SER A O 1
ATOM 2652 N N . VAL A 1 318 ? 2.155 -1.346 -25.683 1.00 84.75 318 VAL A N 1
ATOM 2653 C CA . VAL A 1 318 ? 2.105 -1.958 -27.015 1.00 84.75 318 VAL A CA 1
ATOM 2654 C C . VAL A 1 318 ? 2.893 -1.184 -28.080 1.00 84.75 318 VAL A C 1
ATOM 2656 O O . VAL A 1 318 ? 3.513 -1.794 -28.948 1.00 84.75 318 VAL A O 1
ATOM 2659 N N . HIS A 1 319 ? 2.924 0.152 -28.013 1.00 83.62 319 HIS A N 1
ATOM 2660 C CA . HIS A 1 319 ? 3.667 0.976 -28.969 1.00 83.62 319 HIS A CA 1
ATOM 2661 C C . HIS A 1 319 ? 5.177 0.739 -28.847 1.00 83.62 319 HIS A C 1
ATOM 2663 O O . HIS A 1 319 ? 5.860 0.448 -29.830 1.00 83.62 319 HIS A O 1
ATOM 2669 N N . HIS A 1 320 ? 5.678 0.766 -27.611 1.00 80.75 320 HIS A N 1
ATOM 2670 C CA . HIS A 1 320 ? 7.061 0.429 -27.293 1.00 80.75 320 HIS A CA 1
ATOM 2671 C C . HIS A 1 320 ? 7.389 -1.012 -27.675 1.00 80.75 320 HIS A C 1
ATOM 2673 O O . HIS A 1 320 ? 8.479 -1.295 -28.169 1.00 80.75 320 HIS A O 1
ATOM 2679 N N . PHE A 1 321 ? 6.428 -1.908 -27.476 1.00 78.94 321 PHE A N 1
ATOM 2680 C CA . PHE A 1 321 ? 6.556 -3.320 -27.766 1.00 78.94 321 PHE A CA 1
ATOM 2681 C C . PHE A 1 321 ? 6.687 -3.612 -29.264 1.00 78.94 321 PHE A C 1
ATOM 2683 O O . PHE A 1 321 ? 7.622 -4.302 -29.666 1.00 78.94 321 PHE A O 1
ATOM 2690 N N . LYS A 1 322 ? 5.793 -3.055 -30.094 1.00 81.94 322 LYS A N 1
ATOM 2691 C CA . LYS A 1 322 ? 5.842 -3.164 -31.561 1.00 81.94 322 LYS A CA 1
ATOM 2692 C C . LYS A 1 322 ? 7.194 -2.689 -32.079 1.00 81.94 322 LYS A C 1
ATOM 2694 O O . LYS A 1 322 ? 7.918 -3.463 -32.698 1.00 81.94 322 LYS A O 1
ATOM 2699 N N . ASN A 1 323 ? 7.582 -1.476 -31.687 1.00 77.31 323 ASN A N 1
ATOM 2700 C CA . ASN A 1 323 ? 8.833 -0.870 -32.126 1.00 77.31 323 ASN A CA 1
ATOM 2701 C C . ASN A 1 323 ? 10.063 -1.670 -31.654 1.00 77.31 323 ASN A C 1
ATOM 2703 O O . ASN A 1 323 ? 11.045 -1.816 -32.381 1.00 77.31 323 ASN A O 1
ATOM 2707 N N . PHE A 1 324 ? 10.020 -2.224 -30.438 1.00 75.75 324 PHE A N 1
ATOM 2708 C CA . PHE A 1 324 ? 11.085 -3.077 -29.919 1.00 75.75 324 PHE A CA 1
ATOM 2709 C C . PHE A 1 324 ? 11.187 -4.407 -30.679 1.00 75.75 324 PHE A C 1
ATOM 2711 O O . PHE A 1 324 ? 12.283 -4.787 -31.085 1.00 75.75 324 PHE A O 1
ATOM 2718 N N . LEU A 1 325 ? 10.076 -5.119 -30.895 1.00 73.44 325 LEU A N 1
ATOM 2719 C CA . LEU A 1 325 ? 10.093 -6.400 -31.605 1.00 73.44 325 LEU A CA 1
ATOM 2720 C C . LEU A 1 325 ? 10.549 -6.249 -33.057 1.00 73.44 325 LEU A C 1
ATOM 2722 O O . LEU A 1 325 ? 11.370 -7.042 -33.520 1.00 73.44 325 LEU A O 1
ATOM 2726 N N . GLU A 1 326 ? 10.017 -5.245 -33.754 1.00 73.00 326 GLU A N 1
ATOM 2727 C CA . GLU A 1 326 ? 10.310 -4.995 -35.166 1.00 73.00 326 GLU A CA 1
ATOM 2728 C C . GLU A 1 326 ? 11.786 -4.640 -35.375 1.00 73.00 326 GLU A C 1
ATOM 2730 O O . GLU A 1 326 ? 12.420 -5.190 -36.274 1.00 73.00 326 GLU A O 1
ATOM 2735 N N . ASN A 1 327 ? 12.367 -3.806 -34.503 1.00 70.38 327 ASN A N 1
ATOM 2736 C CA . ASN A 1 327 ? 13.741 -3.328 -34.681 1.00 70.38 327 ASN A CA 1
ATOM 2737 C C . ASN A 1 327 ? 14.810 -4.179 -33.989 1.00 70.38 327 ASN A C 1
ATOM 2739 O O . ASN A 1 327 ? 15.924 -4.294 -34.496 1.00 70.38 327 ASN A O 1
ATOM 2743 N N . CYS A 1 328 ? 14.519 -4.747 -32.816 1.00 64.19 328 CYS A N 1
ATOM 2744 C CA . CYS A 1 328 ? 15.546 -5.402 -32.003 1.00 64.19 328 CYS A CA 1
ATOM 2745 C C . CYS A 1 328 ? 15.595 -6.912 -32.238 1.00 64.19 328 CYS A C 1
ATOM 2747 O O . CYS A 1 328 ? 16.677 -7.488 -32.280 1.00 64.19 328 CYS A O 1
ATOM 2749 N N . LEU A 1 329 ? 14.453 -7.586 -32.376 1.00 63.28 329 LEU A N 1
ATOM 2750 C CA . LEU A 1 329 ? 14.447 -9.053 -32.389 1.00 63.28 329 LEU A CA 1
ATOM 2751 C C . LEU A 1 329 ? 14.532 -9.672 -33.780 1.00 63.28 329 LEU A C 1
ATOM 2753 O O . LEU A 1 329 ? 14.748 -10.880 -33.860 1.00 63.28 329 LEU A O 1
ATOM 2757 N N . GLY A 1 330 ? 14.406 -8.875 -34.850 1.00 58.06 330 GLY A N 1
ATOM 2758 C CA . GLY A 1 330 ? 14.590 -9.333 -36.228 1.00 58.06 330 GLY A CA 1
ATOM 2759 C C . GLY A 1 330 ? 13.911 -10.678 -36.494 1.00 58.06 330 GLY A C 1
ATOM 2760 O O . GLY A 1 330 ? 14.579 -11.568 -36.995 1.00 58.06 330 GLY A O 1
ATOM 2761 N N . PHE A 1 331 ? 12.664 -10.828 -36.022 1.00 52.41 331 PHE A N 1
ATOM 2762 C CA . PHE A 1 331 ? 11.681 -11.934 -36.062 1.00 52.41 331 PHE A CA 1
ATOM 2763 C C . PHE A 1 331 ? 12.046 -13.365 -36.545 1.00 52.41 331 PHE A C 1
ATOM 2765 O O . PHE A 1 331 ? 11.154 -14.126 -36.905 1.00 52.41 331 PHE A O 1
ATOM 2772 N N . ASN A 1 332 ? 13.304 -13.792 -36.465 1.00 55.28 332 ASN A N 1
ATOM 2773 C CA . ASN A 1 332 ? 13.787 -15.132 -36.819 1.00 55.28 332 ASN A CA 1
ATOM 2774 C C . ASN A 1 332 ? 14.454 -15.837 -35.623 1.00 55.28 332 ASN A C 1
ATOM 2776 O O . ASN A 1 332 ? 15.126 -16.849 -35.795 1.00 55.28 332 ASN A O 1
ATOM 2780 N N . GLY A 1 333 ? 14.287 -15.299 -34.410 1.00 52.00 333 GLY A N 1
ATOM 2781 C CA . GLY A 1 333 ? 15.000 -15.707 -33.201 1.00 52.00 333 GLY A CA 1
ATOM 2782 C C . GLY A 1 333 ? 14.856 -17.189 -32.846 1.00 52.00 333 GLY A C 1
ATOM 2783 O O . GLY A 1 333 ? 13.876 -17.606 -32.232 1.00 52.00 333 GLY A O 1
ATOM 2784 N N . GLU A 1 334 ? 15.896 -17.961 -33.146 1.00 53.50 334 GLU A N 1
ATOM 2785 C CA . GLU A 1 334 ? 16.235 -19.216 -32.477 1.00 53.50 334 GLU A CA 1
ATOM 2786 C C . GLU A 1 334 ? 16.691 -18.904 -31.044 1.00 53.50 334 GLU A C 1
ATOM 2788 O O . GLU A 1 334 ? 17.881 -18.865 -30.732 1.00 53.50 334 GLU A O 1
ATOM 2793 N N . SER A 1 335 ? 15.750 -18.589 -30.155 1.00 54.12 335 SER A N 1
ATOM 2794 C CA . SER A 1 335 ? 16.068 -18.439 -28.738 1.00 54.12 335 SER A CA 1
ATOM 2795 C C . SER A 1 335 ? 16.024 -19.816 -28.066 1.00 54.12 335 SER A C 1
ATOM 2797 O O . SER A 1 335 ? 15.104 -20.605 -28.292 1.00 54.12 335 SER A O 1
ATOM 2799 N N . LYS A 1 336 ? 17.067 -20.144 -27.293 1.00 54.62 336 LYS A N 1
ATOM 2800 C CA . LYS A 1 336 ? 17.143 -21.388 -26.511 1.00 54.62 336 LYS A CA 1
ATOM 2801 C C . LYS A 1 336 ? 15.955 -21.449 -25.553 1.00 54.62 336 LYS A C 1
ATOM 2803 O O . LYS A 1 336 ? 15.670 -20.444 -24.922 1.00 54.62 336 LYS A O 1
ATOM 2808 N N . GLU A 1 337 ? 15.303 -22.609 -25.454 1.00 56.00 337 GLU A N 1
ATOM 2809 C CA . GLU A 1 337 ? 14.139 -22.898 -24.601 1.00 56.00 337 GLU A CA 1
ATOM 2810 C C . GLU A 1 337 ? 14.066 -22.045 -23.324 1.00 56.00 337 GLU A C 1
ATOM 2812 O O . GLU A 1 337 ? 14.747 -22.321 -22.338 1.00 56.00 337 GLU A O 1
ATOM 2817 N N . LEU A 1 338 ? 13.213 -21.018 -23.318 1.00 53.66 338 LEU A N 1
ATOM 2818 C CA . LEU A 1 338 ? 12.863 -20.309 -22.090 1.00 53.66 338 LEU A CA 1
ATOM 2819 C C . LEU A 1 338 ? 11.454 -20.665 -21.677 1.00 53.66 338 LEU A C 1
ATOM 2821 O O . LEU A 1 338 ? 10.481 -20.445 -22.389 1.00 53.66 338 LEU A O 1
ATOM 2825 N N . SER A 1 339 ? 11.369 -21.238 -20.488 1.00 62.31 339 SER A N 1
ATOM 2826 C CA . SER A 1 339 ? 10.142 -21.721 -19.871 1.00 62.31 339 SER A CA 1
ATOM 2827 C C . SER A 1 339 ? 9.385 -20.644 -19.089 1.00 62.31 339 SER A C 1
ATOM 2829 O O . SER A 1 339 ? 8.400 -20.973 -18.427 1.00 62.31 339 SER A O 1
ATOM 2831 N N . TYR A 1 340 ? 9.806 -19.375 -19.144 1.00 69.62 340 TYR A N 1
ATOM 2832 C CA . TYR A 1 340 ? 9.170 -18.312 -18.369 1.00 69.62 340 TYR A CA 1
ATOM 2833 C C . TYR A 1 340 ? 7.803 -17.946 -18.943 1.00 69.62 340 TYR A C 1
ATOM 2835 O O . TYR A 1 340 ? 7.668 -17.556 -20.102 1.00 69.62 340 TYR A O 1
ATOM 2843 N N . GLY A 1 341 ? 6.778 -18.099 -18.107 1.00 86.69 341 GLY A N 1
ATOM 2844 C CA . GLY A 1 341 ? 5.432 -17.657 -18.425 1.00 86.69 341 GLY A CA 1
ATOM 2845 C C . GLY A 1 341 ? 5.240 -16.173 -18.109 1.00 86.69 341 GLY A C 1
ATOM 2846 O O . GLY A 1 341 ? 5.765 -15.675 -17.118 1.00 86.69 341 GLY A O 1
ATOM 2847 N N . ILE A 1 342 ? 4.473 -15.487 -18.951 1.00 88.94 342 ILE A N 1
ATOM 2848 C CA . ILE A 1 342 ? 4.033 -14.105 -18.769 1.00 88.94 342 ILE A CA 1
ATOM 2849 C C . ILE A 1 342 ? 3.017 -14.067 -17.625 1.00 88.94 342 ILE A C 1
ATOM 2851 O O . ILE A 1 342 ? 1.924 -14.627 -17.739 1.00 88.94 342 ILE A O 1
ATOM 2855 N N . ASP A 1 343 ? 3.398 -13.433 -16.521 1.00 92.06 343 ASP A N 1
ATOM 2856 C CA . ASP A 1 343 ? 2.629 -13.319 -15.280 1.00 92.06 343 ASP A CA 1
ATOM 2857 C C . ASP A 1 343 ? 2.103 -11.900 -15.000 1.00 92.06 343 ASP A C 1
ATOM 2859 O O . ASP A 1 343 ? 1.295 -11.720 -14.094 1.00 92.06 343 ASP A O 1
ATOM 2863 N N . GLN A 1 344 ? 2.517 -10.914 -15.799 1.00 92.69 344 GLN A N 1
ATOM 2864 C CA . GLN A 1 344 ? 2.098 -9.509 -15.748 1.00 92.69 344 GLN A CA 1
ATOM 2865 C C . GLN A 1 344 ? 2.145 -8.896 -17.158 1.00 92.69 344 GLN A C 1
ATOM 2867 O O . GLN A 1 344 ? 2.847 -9.402 -18.034 1.00 92.69 344 GLN A O 1
ATOM 2872 N N . VAL A 1 345 ? 1.407 -7.811 -17.392 1.00 92.69 345 VAL A N 1
ATOM 2873 C CA . VAL A 1 345 ? 1.370 -7.057 -18.661 1.00 92.69 345 VAL A CA 1
ATOM 2874 C C . VAL A 1 345 ? 1.103 -5.588 -18.369 1.00 92.69 345 VAL A C 1
ATOM 2876 O O . VAL A 1 345 ? 0.448 -5.290 -17.384 1.00 92.69 345 VAL A O 1
ATOM 2879 N N . TYR A 1 346 ? 1.575 -4.678 -19.219 1.00 90.50 346 TYR A N 1
ATOM 2880 C CA . TYR A 1 346 ? 1.426 -3.244 -18.962 1.00 90.50 346 TYR A CA 1
ATOM 2881 C C . TYR A 1 346 ? -0.036 -2.789 -19.060 1.00 90.50 346 TYR A C 1
ATOM 2883 O O . TYR A 1 346 ? -0.508 -2.038 -18.214 1.00 90.50 346 TYR A O 1
ATOM 2891 N N . ASP A 1 347 ? -0.743 -3.260 -20.089 1.00 93.81 347 ASP A N 1
ATOM 2892 C CA . ASP A 1 347 ? -2.150 -2.964 -20.347 1.00 93.81 347 ASP A CA 1
ATOM 2893 C C . ASP A 1 347 ? -2.812 -4.082 -21.182 1.00 93.81 347 ASP A C 1
ATOM 2895 O O . ASP A 1 347 ? -2.169 -5.040 -21.636 1.00 93.81 347 ASP A O 1
ATOM 2899 N N . LEU A 1 348 ? -4.125 -3.953 -21.394 1.00 95.25 348 LEU A N 1
ATOM 2900 C CA . LEU A 1 348 ? -4.916 -4.871 -22.215 1.00 95.25 348 LEU A CA 1
ATOM 2901 C C . LEU A 1 348 ? -4.473 -4.911 -23.688 1.00 95.25 348 LEU A C 1
ATOM 2903 O O . LEU A 1 348 ? -4.501 -5.977 -24.305 1.00 95.25 348 LEU A O 1
ATOM 2907 N N . GLU A 1 349 ? -4.077 -3.780 -24.277 1.00 94.75 349 GLU A N 1
ATOM 2908 C CA . GLU A 1 349 ? -3.666 -3.738 -25.687 1.00 94.75 349 GLU A CA 1
ATOM 2909 C C . GLU A 1 349 ? -2.364 -4.523 -25.906 1.00 94.75 349 GLU A C 1
ATOM 2911 O O . GLU A 1 349 ? -2.229 -5.273 -26.874 1.00 94.75 349 GLU A O 1
ATOM 2916 N N . THR A 1 350 ? -1.442 -4.429 -24.949 1.00 91.94 350 THR A N 1
ATOM 2917 C CA . THR A 1 350 ? -0.197 -5.192 -24.905 1.00 91.94 350 THR A CA 1
ATOM 2918 C C . THR A 1 350 ? -0.481 -6.682 -24.777 1.00 91.94 350 THR A C 1
ATOM 2920 O O . THR A 1 350 ? 0.122 -7.469 -25.505 1.00 91.94 350 THR A O 1
ATOM 2923 N N . LEU A 1 351 ? -1.419 -7.088 -23.910 1.00 93.44 351 LEU A N 1
ATOM 2924 C CA . LEU A 1 351 ? -1.814 -8.495 -23.798 1.00 93.44 351 LEU A CA 1
ATOM 2925 C C . LEU A 1 351 ? -2.373 -9.031 -25.119 1.00 93.44 351 LEU A C 1
ATOM 2927 O O . LEU A 1 351 ? -1.911 -10.069 -25.585 1.00 93.44 351 LEU A O 1
ATOM 2931 N N . LYS A 1 352 ? -3.314 -8.314 -25.743 1.00 94.06 352 LYS A N 1
ATOM 2932 C CA . LYS A 1 352 ? -3.896 -8.718 -27.032 1.00 94.06 352 LYS A CA 1
ATOM 2933 C C . LYS A 1 352 ? -2.821 -8.863 -28.106 1.00 94.06 352 LYS A C 1
ATOM 2935 O O . LYS A 1 352 ? -2.747 -9.888 -28.774 1.00 94.06 352 LYS A O 1
ATOM 2940 N N . TYR A 1 353 ? -1.921 -7.886 -28.206 1.00 91.62 353 TYR A N 1
ATOM 2941 C CA . TYR A 1 353 ? -0.812 -7.961 -29.151 1.00 91.62 353 TYR A CA 1
ATOM 2942 C C . TYR A 1 353 ? 0.100 -9.164 -28.876 1.00 91.62 353 TYR A C 1
ATOM 2944 O O . TYR A 1 353 ? 0.451 -9.902 -29.795 1.00 91.62 353 TYR A O 1
ATOM 2952 N N . LEU A 1 354 ? 0.472 -9.390 -27.612 1.00 89.56 354 LEU A N 1
ATOM 2953 C CA . LEU A 1 354 ? 1.271 -10.545 -27.203 1.00 89.56 354 LEU A CA 1
ATOM 2954 C C . LEU A 1 354 ? 0.592 -11.865 -27.576 1.00 89.56 354 LEU A C 1
ATOM 2956 O O . LEU A 1 354 ? 1.271 -12.788 -28.023 1.00 89.56 354 LEU A O 1
ATOM 2960 N N . GLU A 1 355 ? -0.726 -11.963 -27.414 1.00 91.12 355 GLU A N 1
ATOM 2961 C CA . GLU A 1 355 ? -1.500 -13.136 -27.812 1.00 91.12 355 GLU A CA 1
ATOM 2962 C C . GLU A 1 355 ? -1.491 -13.361 -29.326 1.00 91.12 355 GLU A C 1
ATOM 2964 O O . GLU A 1 355 ? -1.315 -14.508 -29.751 1.00 91.12 355 GLU A O 1
ATOM 2969 N N . ASP A 1 356 ? -1.598 -12.292 -30.118 1.00 90.88 356 ASP A N 1
ATOM 2970 C CA . ASP A 1 356 ? -1.560 -12.338 -31.584 1.00 90.88 356 ASP A CA 1
ATOM 2971 C C . ASP A 1 356 ? -0.189 -12.783 -32.110 1.00 90.88 356 ASP A C 1
ATOM 2973 O O . ASP A 1 356 ? -0.089 -13.532 -33.086 1.00 90.88 356 ASP A O 1
ATOM 2977 N N . VAL A 1 357 ? 0.896 -12.356 -31.454 1.00 87.50 357 VAL A N 1
ATOM 2978 C CA . VAL A 1 357 ? 2.264 -12.673 -31.890 1.00 87.50 357 VAL A CA 1
ATOM 2979 C C . VAL A 1 357 ? 2.903 -13.858 -31.167 1.00 87.50 357 VAL A C 1
ATOM 2981 O O . VAL A 1 357 ? 4.005 -14.253 -31.546 1.00 87.50 357 VAL A O 1
ATOM 2984 N N . LYS A 1 358 ? 2.248 -14.482 -30.177 1.00 88.25 358 LYS A N 1
ATOM 2985 C CA . LYS A 1 358 ? 2.857 -15.522 -29.316 1.00 88.25 358 LYS A CA 1
ATOM 2986 C C . LYS A 1 358 ? 3.515 -16.677 -30.070 1.00 88.25 358 LYS A C 1
ATOM 2988 O O . LYS A 1 358 ? 4.544 -17.177 -29.624 1.00 88.25 358 LYS A O 1
ATOM 2993 N N . GLN A 1 359 ? 2.945 -17.090 -31.207 1.00 86.19 359 GLN A N 1
ATOM 2994 C CA . GLN A 1 359 ? 3.455 -18.207 -32.018 1.00 86.19 359 GLN A CA 1
ATOM 2995 C C . GLN A 1 359 ? 4.733 -17.871 -32.786 1.00 86.19 359 GLN A C 1
ATOM 2997 O O . GLN A 1 359 ? 5.435 -18.767 -33.244 1.00 86.19 359 GLN A O 1
ATOM 3002 N N . LYS A 1 360 ? 5.046 -16.582 -32.928 1.00 82.31 360 LYS A N 1
ATOM 3003 C CA . LYS A 1 360 ? 6.278 -16.131 -33.567 1.00 82.31 360 LYS A CA 1
ATOM 3004 C C . LYS A 1 360 ? 7.491 -16.216 -32.624 1.00 82.31 360 LYS A C 1
ATOM 3006 O O . LYS A 1 360 ? 8.619 -16.055 -33.078 1.00 82.31 360 LYS A O 1
ATOM 3011 N N . PHE A 1 361 ? 7.277 -16.462 -31.329 1.00 76.44 361 PHE A N 1
ATOM 3012 C CA . PHE A 1 361 ? 8.344 -16.690 -30.354 1.00 76.44 361 PHE A CA 1
ATOM 3013 C C . PHE A 1 361 ? 8.727 -18.174 -30.316 1.00 76.44 361 PHE A C 1
ATOM 3015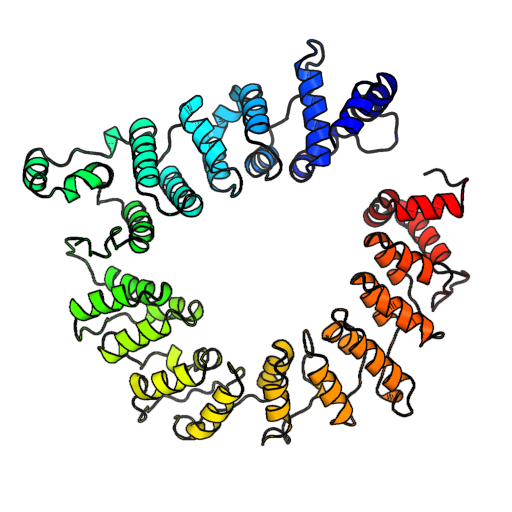 O O . PHE A 1 361 ? 7.866 -19.046 -30.431 1.00 76.44 361 PHE A O 1
ATOM 3022 N N . LYS A 1 362 ? 10.019 -18.468 -30.135 1.00 75.50 362 LYS A N 1
ATOM 3023 C CA . LYS A 1 362 ? 10.534 -19.826 -29.912 1.00 75.50 362 LYS A CA 1
ATOM 3024 C C . LYS A 1 362 ? 11.284 -19.871 -28.574 1.00 75.50 362 LYS A C 1
ATOM 3026 O O . LYS A 1 362 ? 12.323 -19.216 -28.480 1.00 75.50 362 LYS A O 1
ATOM 3031 N N . PRO A 1 363 ? 10.794 -20.619 -27.563 1.00 77.69 363 PRO A N 1
ATOM 3032 C CA . PRO A 1 363 ? 9.505 -21.324 -27.538 1.00 77.69 363 PRO A CA 1
ATOM 3033 C C . PRO A 1 363 ? 8.311 -20.348 -27.530 1.00 77.69 363 PRO A C 1
ATOM 3035 O O . PRO A 1 363 ? 8.467 -19.178 -27.180 1.00 77.69 363 PRO A O 1
ATOM 3038 N N . THR A 1 364 ? 7.122 -20.831 -27.912 1.00 83.88 364 THR A N 1
ATOM 3039 C CA . THR A 1 364 ? 5.875 -20.045 -27.891 1.00 83.88 364 THR A CA 1
ATOM 3040 C C . THR A 1 364 ? 5.660 -19.429 -26.508 1.00 83.88 364 THR A C 1
ATOM 3042 O O . THR A 1 364 ? 5.778 -20.134 -25.500 1.00 83.88 364 THR A O 1
ATOM 3045 N N . LEU A 1 365 ? 5.290 -18.143 -26.453 1.00 85.00 365 LEU A N 1
ATOM 3046 C CA . LEU A 1 365 ? 4.982 -17.480 -25.182 1.00 85.00 365 LEU A CA 1
ATOM 3047 C C . LEU A 1 365 ? 3.872 -18.232 -24.439 1.00 85.00 365 LEU A C 1
ATOM 3049 O O . LEU A 1 365 ? 2.804 -18.520 -24.988 1.00 85.00 365 LEU A O 1
ATOM 3053 N N . LYS A 1 366 ? 4.125 -18.525 -23.163 1.00 88.75 366 LYS A N 1
ATOM 3054 C CA . LYS A 1 366 ? 3.139 -19.091 -22.241 1.00 88.75 366 LYS A CA 1
ATOM 3055 C C . LYS A 1 366 ? 2.625 -17.982 -21.336 1.00 88.75 366 LYS A C 1
ATOM 3057 O O . LYS A 1 366 ? 3.413 -17.190 -20.843 1.00 88.75 366 LYS A O 1
ATOM 3062 N N . PHE A 1 367 ? 1.325 -17.952 -21.082 1.00 91.06 367 PHE A N 1
ATOM 3063 C CA . PHE A 1 367 ? 0.702 -17.016 -20.144 1.00 91.06 367 PHE A CA 1
ATOM 3064 C C . PHE A 1 367 ? 0.339 -17.757 -18.857 1.00 91.06 367 PHE A C 1
ATOM 3066 O O . PHE A 1 367 ? -0.106 -18.908 -18.924 1.00 91.06 367 PHE A O 1
ATOM 3073 N N . ILE A 1 368 ? 0.533 -17.113 -17.704 1.00 91.50 368 ILE A N 1
ATOM 3074 C CA . ILE A 1 368 ? 0.194 -17.642 -16.378 1.00 91.50 368 ILE A CA 1
ATOM 3075 C C . ILE A 1 368 ? -1.096 -16.946 -15.914 1.00 91.50 368 ILE A C 1
ATOM 3077 O O . ILE A 1 368 ? -1.033 -15.838 -15.380 1.00 91.50 368 ILE A O 1
ATOM 3081 N N . PRO A 1 369 ? -2.278 -17.564 -16.106 1.00 91.12 369 PRO A N 1
ATOM 3082 C CA . PRO A 1 369 ? -3.552 -16.843 -16.031 1.00 91.12 369 PRO A CA 1
ATOM 3083 C C . PRO A 1 369 ? -3.852 -16.292 -14.635 1.00 91.12 369 PRO A C 1
ATOM 3085 O O . PRO A 1 369 ? -4.262 -15.145 -14.494 1.00 91.12 369 PRO A O 1
ATOM 3088 N N . ASN A 1 370 ? -3.583 -17.083 -13.591 1.00 89.69 370 ASN A N 1
ATOM 3089 C CA . ASN A 1 370 ? -3.826 -16.671 -12.205 1.00 89.69 370 ASN A CA 1
ATOM 3090 C C . ASN A 1 370 ? -2.936 -15.496 -11.784 1.00 89.69 370 ASN A C 1
ATOM 3092 O O . ASN A 1 370 ? -3.382 -14.627 -11.033 1.00 89.69 370 ASN A O 1
ATOM 3096 N N . SER A 1 371 ? -1.697 -15.447 -12.278 1.00 91.19 371 SER A N 1
ATOM 3097 C CA . SER A 1 371 ? -0.808 -14.321 -12.006 1.00 91.19 371 SER A CA 1
ATOM 3098 C C . SER A 1 371 ? -1.264 -13.067 -12.742 1.00 91.19 371 SER A C 1
ATOM 3100 O O . SER A 1 371 ? -1.324 -12.011 -12.125 1.00 91.19 371 SER A O 1
ATOM 3102 N N . LEU A 1 372 ? -1.690 -13.192 -14.005 1.00 92.81 372 LEU A N 1
ATOM 3103 C CA . LEU A 1 372 ? -2.233 -12.069 -14.773 1.00 92.81 372 LEU A CA 1
ATOM 3104 C C . LEU A 1 372 ? -3.510 -11.501 -14.147 1.00 92.81 372 LEU A C 1
ATOM 3106 O O . LEU A 1 372 ? -3.656 -10.286 -14.063 1.00 92.81 372 LEU A O 1
ATOM 3110 N N . LEU A 1 373 ? -4.410 -12.355 -13.650 1.00 92.44 373 LEU A N 1
ATOM 3111 C CA . LEU A 1 373 ? -5.588 -11.901 -12.905 1.00 92.44 373 LEU A CA 1
ATOM 3112 C C . LEU A 1 373 ? -5.217 -11.214 -11.598 1.00 92.44 373 LEU A C 1
ATOM 3114 O O . LEU A 1 373 ? -5.796 -10.182 -11.271 1.00 92.44 373 LEU A O 1
ATOM 3118 N N . SER A 1 374 ? -4.258 -11.772 -10.855 1.00 91.38 374 SER A N 1
ATOM 3119 C CA . SER A 1 374 ? -3.770 -11.152 -9.620 1.00 91.38 374 SER A CA 1
ATOM 3120 C C . SER A 1 374 ? -3.155 -9.785 -9.915 1.00 91.38 374 SER A C 1
ATOM 3122 O O . SER A 1 374 ? -3.443 -8.823 -9.215 1.00 91.38 374 SER A O 1
ATOM 3124 N N . TYR A 1 375 ? -2.386 -9.672 -10.999 1.00 92.19 375 TYR A N 1
ATOM 3125 C CA . TYR A 1 375 ? -1.810 -8.416 -11.462 1.00 92.19 375 TYR A CA 1
ATOM 3126 C C . TYR A 1 375 ? -2.889 -7.398 -11.856 1.00 92.19 375 TYR A C 1
ATOM 3128 O O . TYR A 1 375 ? -2.850 -6.264 -11.383 1.00 92.19 375 TYR A O 1
ATOM 3136 N N . ALA A 1 376 ? -3.868 -7.789 -12.678 1.00 93.88 376 ALA A N 1
ATOM 3137 C CA . ALA A 1 376 ? -4.971 -6.914 -13.080 1.00 93.88 376 ALA A CA 1
ATOM 3138 C C . ALA A 1 376 ? -5.782 -6.438 -11.865 1.00 93.88 376 ALA A C 1
ATOM 3140 O O . ALA A 1 376 ? -6.095 -5.257 -11.747 1.00 93.88 376 ALA A O 1
ATOM 3141 N N . SER A 1 377 ? -6.039 -7.348 -10.920 1.00 91.81 377 SER A N 1
ATOM 3142 C CA . SER A 1 377 ? -6.701 -7.058 -9.649 1.00 91.81 377 SER A CA 1
ATOM 3143 C C . SER A 1 377 ? -5.910 -6.049 -8.814 1.00 91.81 377 SER A C 1
ATOM 3145 O O . SER A 1 377 ? -6.436 -4.991 -8.490 1.00 91.81 377 SER A O 1
ATOM 3147 N N . THR A 1 378 ? -4.632 -6.305 -8.518 1.00 91.00 378 THR A N 1
ATOM 3148 C CA . THR A 1 378 ? -3.798 -5.410 -7.694 1.00 91.00 378 THR A CA 1
ATOM 3149 C C . THR A 1 378 ? -3.585 -4.030 -8.326 1.00 91.00 378 THR A C 1
ATOM 3151 O O . THR A 1 378 ? -3.462 -3.048 -7.595 1.00 91.00 378 THR A O 1
ATOM 3154 N N . ASN A 1 379 ? -3.563 -3.938 -9.660 1.00 91.94 379 ASN A N 1
ATOM 3155 C CA . ASN A 1 379 ? -3.475 -2.663 -10.383 1.00 91.94 379 ASN A CA 1
ATOM 3156 C C . ASN A 1 379 ? -4.836 -2.006 -10.646 1.00 91.94 379 ASN A C 1
ATOM 3158 O O . ASN A 1 379 ? -4.874 -0.943 -11.262 1.00 91.94 379 ASN A O 1
ATOM 3162 N N . ARG A 1 380 ? -5.941 -2.604 -10.177 1.00 93.12 380 ARG A N 1
ATOM 3163 C CA . ARG A 1 380 ? -7.305 -2.086 -10.357 1.00 93.12 380 ARG A CA 1
ATOM 3164 C C . ARG A 1 380 ? -7.698 -1.905 -11.838 1.00 93.12 380 ARG A C 1
ATOM 3166 O O . ARG A 1 380 ? -8.525 -1.058 -12.160 1.00 93.12 380 ARG A O 1
ATOM 3173 N N . ASP A 1 381 ? -7.129 -2.705 -12.744 1.00 95.25 381 ASP A N 1
ATOM 3174 C CA . ASP A 1 381 ? -7.446 -2.666 -14.178 1.00 95.25 381 ASP A CA 1
ATOM 3175 C C . ASP A 1 381 ? -8.625 -3.597 -14.492 1.00 95.25 381 ASP A C 1
ATOM 3177 O O . ASP A 1 381 ? -8.468 -4.786 -14.794 1.00 95.25 381 ASP A O 1
ATOM 3181 N N . PHE A 1 382 ? -9.835 -3.039 -14.412 1.00 95.50 382 PHE A N 1
ATOM 3182 C CA . PHE A 1 382 ? -11.072 -3.777 -14.658 1.00 95.50 382 PHE A CA 1
ATOM 3183 C C . PHE A 1 382 ? -11.171 -4.339 -16.084 1.00 95.50 382 PHE A C 1
ATOM 3185 O O . PHE A 1 382 ? -11.659 -5.454 -16.263 1.00 95.50 382 PHE A O 1
ATOM 3192 N N . GLN A 1 383 ? -10.702 -3.609 -17.103 1.00 97.19 383 GLN A N 1
ATOM 3193 C CA . GLN A 1 383 ? -10.822 -4.052 -18.498 1.00 97.19 383 GLN A CA 1
ATOM 3194 C C . GLN A 1 383 ? -9.911 -5.246 -18.774 1.00 97.19 383 GLN A C 1
ATOM 3196 O O . GLN A 1 383 ? -10.341 -6.222 -19.395 1.00 97.19 383 GLN A O 1
ATOM 3201 N N . LEU A 1 384 ? -8.677 -5.205 -18.264 1.00 95.75 384 LEU A N 1
ATOM 3202 C CA . LEU A 1 384 ? -7.766 -6.341 -18.324 1.00 95.75 384 LEU A CA 1
ATOM 3203 C C . LEU A 1 384 ? -8.317 -7.536 -17.540 1.00 95.75 384 LEU A C 1
ATOM 3205 O O . LEU A 1 384 ? -8.331 -8.652 -18.060 1.00 95.75 384 LEU A O 1
ATOM 3209 N N . PHE A 1 385 ? -8.811 -7.312 -16.318 1.00 95.00 385 PHE A N 1
ATOM 3210 C CA . PHE A 1 385 ? -9.387 -8.371 -15.489 1.00 95.00 385 PHE A CA 1
ATOM 3211 C C . PHE A 1 385 ? -10.563 -9.059 -16.190 1.00 95.00 385 PHE A C 1
ATOM 3213 O O . PHE A 1 385 ? -10.589 -10.284 -16.320 1.00 95.00 385 PHE A O 1
ATOM 3220 N N . LYS A 1 386 ? -11.515 -8.265 -16.689 1.00 95.12 386 LYS A N 1
ATOM 3221 C CA . LYS A 1 386 ? -12.692 -8.753 -17.407 1.00 95.12 386 LYS A CA 1
ATOM 3222 C C . LYS A 1 386 ? -12.291 -9.550 -18.647 1.00 95.12 386 LYS A C 1
ATOM 3224 O O . LYS A 1 386 ? -12.749 -10.678 -18.809 1.00 95.12 386 LYS A O 1
ATOM 3229 N N . TYR A 1 387 ? -11.375 -9.023 -19.464 1.00 95.62 387 TYR A N 1
ATOM 3230 C CA . TYR A 1 387 ? -10.860 -9.738 -20.633 1.00 95.62 387 TYR A CA 1
ATOM 3231 C C . TYR A 1 387 ? -10.234 -11.084 -20.258 1.00 95.62 387 TYR A C 1
ATOM 3233 O O . TYR A 1 387 ? -10.511 -12.095 -20.898 1.00 95.62 387 TYR A O 1
ATOM 3241 N N . LEU A 1 388 ? -9.412 -11.130 -19.208 1.00 93.62 388 LEU A N 1
ATOM 3242 C CA . LEU A 1 388 ? -8.789 -12.371 -18.750 1.00 93.62 388 LEU A CA 1
ATOM 3243 C C . LEU A 1 388 ? -9.834 -13.403 -18.306 1.00 93.62 388 LEU A C 1
ATOM 3245 O O . LEU A 1 388 ? -9.677 -14.580 -18.609 1.00 93.62 388 LEU A O 1
ATOM 3249 N N . VAL A 1 389 ? -10.911 -12.982 -17.641 1.00 91.62 389 VAL A N 1
ATOM 3250 C CA . VAL A 1 389 ? -12.009 -13.879 -17.247 1.00 91.62 389 VAL A CA 1
ATOM 3251 C C . VAL A 1 389 ? -12.811 -14.390 -18.448 1.00 91.62 389 VAL A C 1
ATOM 3253 O O . VAL A 1 389 ? -13.161 -15.570 -18.496 1.00 91.62 389 VAL A O 1
ATOM 3256 N N . GLU A 1 390 ? -13.133 -13.509 -19.395 1.00 91.81 390 GLU A N 1
ATOM 3257 C CA . GLU A 1 390 ? -14.011 -13.816 -20.532 1.00 91.81 390 GLU A CA 1
ATOM 3258 C C . GLU A 1 390 ? -13.295 -14.552 -21.675 1.00 91.81 390 GLU A C 1
ATOM 3260 O O . GLU A 1 390 ? -13.932 -15.282 -22.436 1.00 91.81 390 GLU A O 1
ATOM 3265 N N . SER A 1 391 ? -11.980 -14.377 -21.805 1.00 88.88 391 SER A N 1
ATOM 3266 C CA . SER A 1 391 ? -11.161 -14.985 -22.859 1.00 88.88 391 SER A CA 1
ATOM 3267 C C . SER A 1 391 ? -10.873 -16.475 -22.612 1.00 88.88 391 SER A C 1
ATOM 3269 O O . SER A 1 391 ? -11.372 -17.103 -21.676 1.00 88.88 391 SER A O 1
ATOM 3271 N N . ALA A 1 392 ? -10.034 -17.075 -23.468 1.00 65.88 392 ALA A N 1
ATOM 3272 C CA . ALA A 1 392 ? -9.679 -18.499 -23.457 1.00 65.88 392 ALA A CA 1
ATOM 3273 C C . ALA A 1 392 ? -9.092 -19.013 -22.125 1.00 65.88 392 ALA A C 1
ATOM 3275 O O . ALA A 1 392 ? -8.915 -20.221 -21.952 1.00 65.88 392 ALA A O 1
ATOM 3276 N N . PHE A 1 393 ? -8.798 -18.130 -21.169 1.00 72.62 393 PHE A N 1
ATOM 3277 C CA . PHE A 1 393 ? -8.418 -18.530 -19.823 1.00 72.62 393 PHE A CA 1
ATOM 3278 C C . PHE A 1 393 ? -9.584 -19.064 -18.997 1.00 72.62 393 PHE A C 1
ATOM 3280 O O . PHE A 1 393 ? -9.307 -19.778 -18.040 1.00 72.62 393 PHE A O 1
ATOM 3287 N N . LYS A 1 394 ? -10.849 -18.828 -19.377 1.00 72.38 394 LYS A N 1
ATOM 3288 C CA . LYS A 1 394 ? -12.049 -19.219 -18.614 1.00 72.38 394 LYS A CA 1
ATOM 3289 C C . LYS A 1 394 ? -11.996 -20.642 -18.042 1.00 72.38 394 LYS A C 1
ATOM 3291 O O . LYS A 1 394 ? -12.354 -20.846 -16.889 1.00 72.38 394 LYS A O 1
ATOM 3296 N N . SER A 1 395 ? -11.485 -21.621 -18.796 1.00 75.25 395 SER A N 1
ATOM 3297 C CA . SER A 1 395 ? -11.403 -23.023 -18.347 1.00 75.25 395 SER A CA 1
ATOM 3298 C C . SER A 1 395 ? -10.308 -23.308 -17.305 1.00 75.25 395 SER A C 1
ATOM 3300 O O . SER A 1 395 ? -10.222 -24.421 -16.796 1.00 75.25 395 SER A O 1
ATOM 3302 N N . ARG A 1 396 ? -9.416 -22.350 -17.040 1.00 72.25 396 ARG A N 1
ATOM 3303 C CA . ARG A 1 396 ? -8.242 -22.481 -16.159 1.00 72.25 396 ARG A CA 1
ATOM 3304 C C . ARG A 1 396 ? -8.323 -21.606 -14.916 1.00 72.25 396 ARG A C 1
ATOM 3306 O O . ARG A 1 396 ? -7.423 -21.669 -14.081 1.00 72.25 396 ARG A O 1
ATOM 3313 N N . LEU A 1 397 ? -9.351 -20.771 -14.811 1.00 69.69 397 LEU A N 1
ATOM 3314 C CA . LEU A 1 397 ? -9.469 -19.814 -13.727 1.00 69.69 397 LEU A CA 1
ATOM 3315 C C . LEU A 1 397 ? -10.223 -20.434 -12.561 1.00 69.69 397 LEU A C 1
ATOM 3317 O O . LEU A 1 397 ? -11.350 -20.897 -12.709 1.00 69.69 397 LEU A O 1
ATOM 3321 N N . ASN A 1 398 ? -9.593 -20.401 -11.390 1.00 71.38 398 ASN A N 1
ATOM 3322 C CA . ASN A 1 398 ? -10.288 -20.553 -10.125 1.00 71.38 398 ASN A CA 1
ATOM 3323 C C . ASN A 1 398 ? -10.282 -19.185 -9.427 1.00 71.38 398 ASN A C 1
ATOM 3325 O O . ASN A 1 398 ? -9.277 -18.839 -8.798 1.00 71.38 398 ASN A O 1
ATOM 3329 N N . PRO A 1 399 ? -11.366 -18.394 -9.543 1.00 64.69 399 PRO A N 1
ATOM 3330 C CA . PRO A 1 399 ? -11.445 -17.052 -8.964 1.00 64.69 399 PRO A CA 1
ATOM 3331 C C . PRO A 1 399 ? -11.189 -17.030 -7.454 1.00 64.69 399 PRO A C 1
ATOM 3333 O O . PRO A 1 399 ? -10.742 -16.023 -6.915 1.00 64.69 399 PRO A O 1
ATOM 3336 N N . ILE A 1 400 ? -11.410 -18.165 -6.782 1.00 65.94 400 ILE A N 1
ATOM 3337 C CA . ILE A 1 400 ? -11.199 -18.346 -5.342 1.00 65.94 400 ILE A CA 1
ATOM 3338 C C . ILE A 1 400 ? -9.721 -18.141 -4.957 1.00 65.94 400 ILE A C 1
ATOM 3340 O O . ILE A 1 400 ? -9.425 -17.772 -3.826 1.00 65.94 400 ILE A O 1
ATOM 3344 N N . GLY A 1 401 ? -8.782 -18.341 -5.890 1.00 71.00 401 GLY A N 1
ATOM 3345 C CA . GLY A 1 401 ? -7.348 -18.150 -5.652 1.00 71.00 401 GLY A CA 1
ATOM 3346 C C . GLY A 1 401 ? -6.822 -16.738 -5.926 1.00 71.00 401 GLY A C 1
ATOM 3347 O O . GLY A 1 401 ? -5.625 -16.511 -5.755 1.00 71.00 401 GLY A O 1
ATOM 3348 N N . ILE A 1 402 ? -7.659 -15.804 -6.391 1.00 73.25 402 ILE A N 1
ATOM 3349 C CA . ILE A 1 402 ? -7.204 -14.451 -6.725 1.00 73.25 402 ILE A CA 1
ATOM 3350 C C . ILE A 1 402 ? -6.975 -13.682 -5.427 1.00 73.25 402 ILE A C 1
ATOM 3352 O O . ILE A 1 402 ? -7.876 -13.537 -4.600 1.00 73.25 402 ILE A O 1
ATOM 3356 N N . ASN A 1 403 ? -5.762 -13.158 -5.251 1.00 73.00 403 ASN A N 1
ATOM 3357 C CA . ASN A 1 403 ? -5.506 -12.230 -4.166 1.00 73.00 403 ASN A CA 1
ATOM 3358 C C . ASN A 1 403 ? -6.159 -10.890 -4.513 1.00 73.00 403 ASN A C 1
ATOM 3360 O O . ASN A 1 403 ? -5.659 -10.132 -5.344 1.00 73.00 403 ASN A O 1
ATOM 3364 N N . PHE A 1 404 ? -7.288 -10.601 -3.877 1.00 78.50 404 PHE A N 1
ATOM 3365 C CA . PHE A 1 404 ? -7.967 -9.332 -4.086 1.00 78.50 404 PHE A CA 1
ATOM 3366 C C . PHE A 1 404 ? -7.261 -8.164 -3.404 1.00 78.50 404 PHE A C 1
ATOM 3368 O O . PHE A 1 404 ? -7.703 -7.046 -3.613 1.00 78.50 404 PHE A O 1
ATOM 3375 N N . SER A 1 405 ? -6.181 -8.363 -2.629 1.00 72.75 405 SER A N 1
ATOM 3376 C CA . SER A 1 405 ? -5.509 -7.273 -1.905 1.00 72.75 405 SER A CA 1
ATOM 3377 C C . SER A 1 405 ? -5.237 -6.077 -2.821 1.00 72.75 405 SER A C 1
ATOM 3379 O O . SER A 1 405 ? -4.497 -6.211 -3.797 1.00 72.75 405 SER A O 1
ATOM 3381 N N . ASN A 1 406 ? -5.818 -4.923 -2.474 1.00 80.44 406 ASN A N 1
ATOM 3382 C CA . ASN A 1 406 ? -5.775 -3.666 -3.219 1.00 80.44 406 ASN A CA 1
ATOM 3383 C C . ASN A 1 406 ? -6.555 -3.613 -4.557 1.00 80.44 406 ASN A C 1
ATOM 3385 O O . ASN A 1 406 ? -6.195 -2.829 -5.435 1.00 80.44 406 ASN A O 1
ATOM 3389 N N . THR A 1 407 ? -7.607 -4.418 -4.720 1.00 89.06 407 THR A N 1
ATOM 3390 C CA . THR A 1 407 ? -8.462 -4.429 -5.923 1.00 8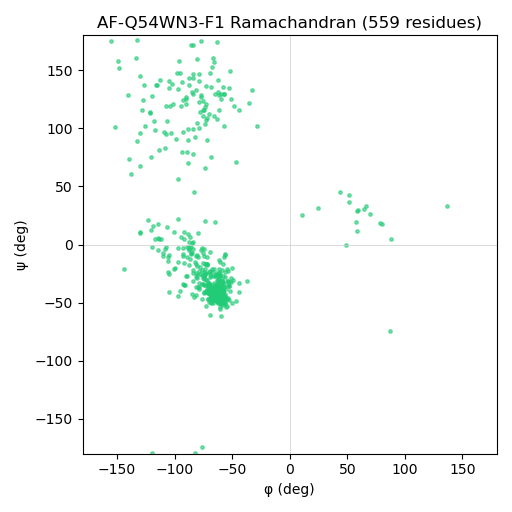9.06 407 THR A CA 1
ATOM 3391 C C . THR A 1 407 ? -9.455 -3.262 -6.000 1.00 89.06 407 THR A C 1
ATOM 3393 O O . THR A 1 407 ? -9.546 -2.454 -5.076 1.00 89.06 407 THR A O 1
ATOM 3396 N N . SER A 1 408 ? -10.191 -3.166 -7.112 1.00 90.25 408 SER A N 1
ATOM 3397 C CA . SER A 1 408 ? -11.263 -2.183 -7.316 1.00 90.25 408 SER A CA 1
ATOM 3398 C C . SER A 1 408 ? -12.646 -2.756 -6.991 1.00 90.25 408 SER A C 1
ATOM 3400 O O . SER A 1 408 ? -12.864 -3.972 -7.048 1.00 90.25 408 SER A O 1
ATOM 3402 N N . PHE A 1 409 ? -13.603 -1.872 -6.702 1.00 89.62 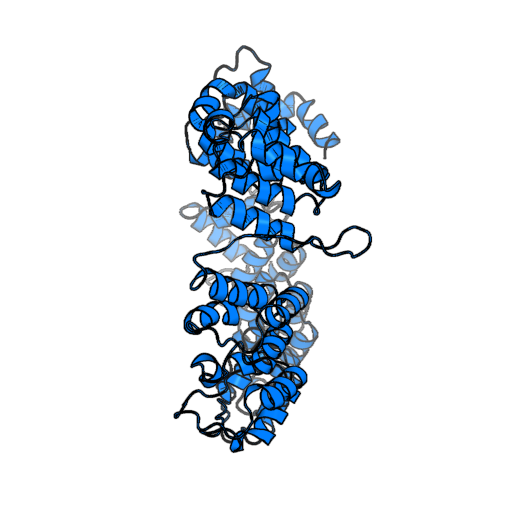409 PHE A N 1
ATOM 3403 C CA . PHE A 1 409 ? -15.007 -2.239 -6.518 1.00 89.62 409 PHE A CA 1
ATOM 3404 C C . PHE A 1 409 ? -15.570 -2.971 -7.744 1.00 89.62 409 PHE A C 1
ATOM 3406 O O . PHE A 1 409 ? -16.203 -4.017 -7.599 1.00 89.62 409 PHE A O 1
ATOM 3413 N N . GLU A 1 410 ? -15.305 -2.475 -8.953 1.00 92.94 410 GLU A N 1
ATOM 3414 C CA . GLU A 1 410 ? -15.814 -3.044 -10.203 1.00 92.94 410 GLU A CA 1
ATOM 3415 C C . GLU A 1 410 ? -15.375 -4.496 -10.383 1.00 92.94 410 GLU A C 1
ATOM 3417 O O . GLU A 1 410 ? -16.175 -5.335 -10.797 1.00 92.94 410 GLU A O 1
ATOM 3422 N N . ILE A 1 411 ? -14.128 -4.815 -10.019 1.00 91.88 411 ILE A N 1
ATOM 3423 C CA . ILE A 1 411 ? -13.601 -6.180 -10.081 1.00 91.88 411 ILE A CA 1
ATOM 3424 C C . ILE A 1 411 ? -14.335 -7.088 -9.088 1.00 91.88 411 ILE A C 1
ATOM 3426 O O . ILE A 1 411 ? -14.769 -8.177 -9.468 1.00 91.88 411 ILE A O 1
ATOM 3430 N N . VAL A 1 412 ? -14.517 -6.653 -7.838 1.00 89.88 412 VAL A N 1
ATOM 3431 C CA . VAL A 1 412 ? -15.229 -7.449 -6.822 1.00 89.88 412 VAL A CA 1
ATOM 3432 C C . VAL A 1 412 ? -16.686 -7.663 -7.203 1.00 89.88 412 VAL A C 1
ATOM 3434 O O . VAL A 1 412 ? -17.174 -8.792 -7.151 1.00 89.88 412 VAL A O 1
ATOM 3437 N N . LYS A 1 413 ? -17.371 -6.594 -7.617 1.00 91.56 413 LYS A N 1
ATOM 3438 C CA . LYS A 1 413 ? -18.759 -6.646 -8.073 1.00 91.56 413 LYS A CA 1
ATOM 3439 C C . LYS A 1 413 ? -18.905 -7.621 -9.234 1.00 91.56 413 LYS A C 1
ATOM 3441 O O . LYS A 1 413 ? -19.738 -8.520 -9.172 1.00 91.56 413 LYS A O 1
ATOM 3446 N N . TYR A 1 414 ? -18.038 -7.510 -10.237 1.00 93.19 414 TYR A N 1
ATOM 3447 C CA . TYR A 1 414 ? -18.030 -8.419 -11.376 1.00 93.19 414 TYR A CA 1
ATOM 3448 C C . TYR A 1 414 ? -17.796 -9.872 -10.955 1.00 93.19 414 TYR A C 1
ATOM 3450 O O . TYR A 1 414 ? -18.486 -10.763 -11.448 1.00 93.19 414 TYR A O 1
ATOM 3458 N N . CYS A 1 415 ? -16.879 -10.126 -10.017 1.00 90.31 415 CYS A N 1
ATOM 3459 C CA . CYS A 1 415 ? -16.653 -11.476 -9.508 1.00 90.31 415 CYS A CA 1
ATOM 3460 C C . CYS A 1 415 ? -17.894 -12.037 -8.807 1.00 90.31 415 CYS A C 1
ATOM 3462 O O . CYS A 1 415 ? -18.286 -13.174 -9.059 1.00 90.31 415 CYS A O 1
ATOM 3464 N N . TYR A 1 416 ? -18.531 -11.235 -7.957 1.00 88.81 416 TYR A N 1
ATOM 3465 C CA . TYR A 1 416 ? -19.744 -11.637 -7.257 1.00 88.81 416 TYR A CA 1
ATOM 3466 C C . TYR A 1 416 ? -20.895 -11.934 -8.231 1.00 88.81 416 TYR A C 1
ATOM 3468 O O . TYR A 1 416 ? -21.594 -12.933 -8.079 1.00 88.81 416 TYR A O 1
ATOM 3476 N N . GLU A 1 417 ? -21.073 -11.106 -9.259 1.00 91.19 417 GLU A N 1
ATOM 3477 C CA . GLU A 1 417 ? -22.164 -11.250 -10.230 1.00 91.19 417 GLU A CA 1
ATOM 3478 C C . GLU A 1 417 ? -21.953 -12.405 -11.224 1.00 91.19 417 GLU A C 1
ATOM 3480 O O . GLU A 1 417 ? -22.932 -12.959 -11.713 1.00 91.19 417 GLU A O 1
ATOM 3485 N N . ASN A 1 418 ? -20.705 -12.795 -11.518 1.00 90.75 418 ASN A N 1
ATOM 3486 C CA . ASN A 1 418 ? -20.403 -13.773 -12.576 1.00 90.75 418 ASN A CA 1
ATOM 3487 C C . ASN A 1 418 ? -19.903 -15.136 -12.072 1.00 90.75 418 ASN A C 1
ATOM 3489 O O . ASN A 1 418 ? -19.796 -16.072 -12.866 1.00 90.75 418 ASN A O 1
ATOM 3493 N N . PHE A 1 419 ? -19.587 -15.279 -10.782 1.00 87.94 419 PHE A N 1
ATOM 3494 C CA . PHE A 1 419 ? -19.095 -16.538 -10.218 1.00 87.94 419 PHE A CA 1
ATOM 3495 C C . PHE A 1 419 ? -19.937 -16.983 -9.021 1.00 87.94 419 PHE A C 1
ATOM 3497 O O . PHE A 1 419 ? -19.729 -16.520 -7.901 1.00 87.94 419 PHE A O 1
ATOM 3504 N N . GLU A 1 420 ? -20.831 -17.952 -9.234 1.00 86.75 420 GLU A N 1
ATOM 3505 C CA . GLU A 1 420 ? -21.748 -18.485 -8.206 1.00 86.75 420 GLU A CA 1
ATOM 3506 C C . GLU A 1 420 ? -21.027 -18.936 -6.923 1.00 86.75 420 GLU A C 1
ATOM 3508 O O . GLU A 1 420 ? -21.500 -18.695 -5.818 1.00 86.75 420 GLU A O 1
ATOM 3513 N N . ASN A 1 421 ? -19.822 -19.499 -7.046 1.00 85.31 421 ASN A N 1
ATOM 3514 C CA . ASN A 1 421 ? -19.034 -19.980 -5.904 1.00 85.31 421 ASN A CA 1
ATOM 3515 C C . ASN A 1 421 ? -18.181 -18.895 -5.221 1.00 85.31 421 ASN A C 1
ATOM 3517 O O . ASN A 1 421 ? -17.419 -19.199 -4.301 1.00 85.31 421 ASN A O 1
ATOM 3521 N N . TYR A 1 422 ? -18.244 -17.643 -5.680 1.00 86.12 422 TYR A N 1
ATOM 3522 C CA . TYR A 1 422 ? -17.516 -16.548 -5.050 1.00 86.12 422 TYR A CA 1
ATOM 3523 C C . TYR A 1 422 ? -18.183 -16.167 -3.728 1.00 86.12 422 TYR A C 1
ATOM 3525 O O . TYR A 1 422 ? -19.343 -15.755 -3.711 1.00 86.12 422 TYR A O 1
ATOM 3533 N N . ILE A 1 423 ? -17.434 -16.316 -2.633 1.00 86.25 423 ILE A N 1
ATOM 3534 C CA . ILE A 1 423 ? -17.860 -15.932 -1.287 1.00 86.25 423 ILE A CA 1
ATOM 3535 C C . ILE A 1 423 ? -17.154 -14.635 -0.919 1.00 86.25 423 ILE A C 1
ATOM 3537 O O . ILE A 1 423 ? -15.929 -14.584 -0.802 1.00 86.25 423 ILE A O 1
ATOM 3541 N N . PHE A 1 424 ? -17.948 -13.606 -0.675 1.00 86.00 424 PHE A N 1
ATOM 3542 C CA . PHE A 1 424 ? -17.503 -12.368 -0.079 1.00 86.00 424 PHE A CA 1
ATOM 3543 C C . PHE A 1 424 ? -17.326 -12.550 1.431 1.00 86.00 424 PHE A C 1
ATOM 3545 O O . PHE A 1 424 ? -18.221 -13.032 2.119 1.00 86.00 424 PHE A O 1
ATOM 3552 N N . ASN A 1 425 ? -16.174 -12.169 1.968 1.00 85.12 425 ASN A N 1
ATOM 3553 C CA . ASN A 1 425 ? -15.892 -12.213 3.402 1.00 85.12 425 ASN A CA 1
ATOM 3554 C C . ASN A 1 425 ? -15.270 -10.891 3.871 1.00 85.12 425 ASN A C 1
ATOM 3556 O O . ASN A 1 425 ? -14.956 -10.024 3.055 1.00 85.12 425 ASN A O 1
ATOM 3560 N N . ASP A 1 426 ? -15.034 -10.753 5.178 1.00 82.38 426 ASP A N 1
ATOM 3561 C CA . ASP A 1 426 ? -14.401 -9.550 5.745 1.00 82.38 426 ASP A CA 1
ATOM 3562 C C . ASP A 1 426 ? -13.070 -9.184 5.078 1.00 82.38 426 ASP A C 1
ATOM 3564 O O . ASP A 1 426 ? -12.732 -8.010 4.973 1.00 82.38 426 ASP A O 1
ATOM 3568 N N . LEU A 1 427 ? -12.302 -10.176 4.610 1.00 75.00 427 LEU A N 1
ATOM 3569 C CA . LEU A 1 427 ? -11.040 -9.915 3.924 1.00 75.00 427 LEU A CA 1
ATOM 3570 C C . LEU A 1 427 ? -11.293 -9.169 2.610 1.00 75.00 427 LEU A C 1
ATOM 3572 O O . LEU A 1 427 ? -10.614 -8.183 2.347 1.00 75.00 427 LEU A O 1
ATOM 3576 N N . CYS A 1 428 ? -12.286 -9.598 1.826 1.00 71.00 428 CYS A N 1
ATOM 3577 C CA . CYS A 1 428 ? -12.691 -8.925 0.589 1.00 71.00 428 CYS A CA 1
ATOM 3578 C C . CYS A 1 428 ? -13.220 -7.514 0.863 1.00 71.00 428 CYS A C 1
ATOM 3580 O O . CYS A 1 428 ? -12.909 -6.593 0.109 1.00 71.00 428 CYS A O 1
ATOM 3582 N N . PHE A 1 429 ? -13.956 -7.341 1.966 1.00 77.94 429 PHE A N 1
ATOM 3583 C CA . PHE A 1 429 ? -14.402 -6.029 2.419 1.00 77.94 429 PHE A CA 1
ATOM 3584 C C . PHE A 1 429 ? -13.212 -5.114 2.684 1.00 77.94 429 PHE A C 1
ATOM 3586 O O . PHE A 1 429 ? -13.025 -4.152 1.955 1.00 77.94 429 PHE A O 1
ATOM 3593 N N . ASN A 1 430 ? -12.341 -5.467 3.627 1.00 75.62 430 ASN A N 1
ATOM 3594 C CA . ASN A 1 430 ? -11.207 -4.638 4.053 1.00 75.62 430 ASN A CA 1
ATOM 3595 C C . ASN A 1 430 ? -10.306 -4.184 2.898 1.00 75.62 430 ASN A C 1
ATOM 3597 O O . ASN A 1 430 ? -9.676 -3.130 2.947 1.00 75.62 430 ASN A O 1
ATOM 3601 N N . ILE A 1 431 ? -10.220 -5.022 1.875 1.00 67.81 431 ILE A N 1
ATOM 3602 C CA . ILE A 1 431 ? -9.298 -4.897 0.763 1.00 67.81 431 ILE A CA 1
ATOM 3603 C C . ILE A 1 431 ? -9.792 -3.949 -0.332 1.00 67.81 431 ILE A C 1
ATOM 3605 O O . ILE A 1 431 ? -8.994 -3.173 -0.854 1.00 67.81 431 ILE A O 1
ATOM 3609 N N . ALA A 1 432 ? -11.064 -4.056 -0.715 1.00 60.28 432 ALA A N 1
ATOM 3610 C CA . ALA A 1 432 ? -11.626 -3.289 -1.827 1.00 60.28 432 ALA A CA 1
ATOM 3611 C C . ALA A 1 432 ? -12.244 -1.969 -1.361 1.00 60.28 432 ALA A C 1
ATOM 3613 O O . ALA A 1 432 ? -12.520 -1.086 -2.164 1.00 60.28 432 ALA A O 1
ATOM 3614 N N . PHE A 1 433 ? -12.475 -1.855 -0.057 1.00 70.81 433 PHE A N 1
ATOM 3615 C CA . PHE A 1 433 ? -13.382 -0.871 0.482 1.00 70.81 433 PHE A CA 1
ATOM 3616 C C . PHE A 1 433 ? -12.827 0.542 0.584 1.00 70.81 433 PHE A C 1
ATOM 3618 O O . PHE A 1 433 ? -13.634 1.424 0.400 1.00 70.81 433 PHE A O 1
ATOM 3625 N N . ASP A 1 434 ? -11.538 0.786 0.841 1.00 79.88 434 ASP A N 1
ATOM 3626 C CA . ASP A 1 434 ? -10.827 2.098 0.846 1.00 79.88 434 ASP A CA 1
ATOM 3627 C C . ASP A 1 434 ? -11.638 3.411 1.089 1.00 79.88 434 ASP A C 1
ATOM 3629 O O . ASP A 1 434 ? -11.281 4.478 0.594 1.00 79.88 434 ASP A O 1
ATOM 3633 N N . GLY A 1 435 ? -12.727 3.372 1.869 1.00 85.81 435 GLY A N 1
ATOM 3634 C CA . GLY A 1 435 ? -13.643 4.494 2.109 1.00 85.81 435 GLY A CA 1
ATOM 3635 C C . GLY A 1 435 ? -14.803 4.673 1.109 1.00 85.81 435 GLY A C 1
ATOM 3636 O O . GLY A 1 435 ? -15.561 5.638 1.247 1.00 85.81 435 GLY A O 1
ATOM 3637 N N . ASP A 1 436 ? -14.981 3.770 0.144 1.00 89.69 436 ASP A N 1
ATOM 3638 C CA . ASP A 1 436 ? -16.050 3.774 -0.858 1.00 89.69 436 ASP A CA 1
ATOM 3639 C C . ASP A 1 436 ? -17.402 3.333 -0.263 1.00 89.69 436 ASP A C 1
ATOM 3641 O O . ASP A 1 436 ? -17.637 2.172 0.097 1.00 89.69 436 ASP A O 1
ATOM 3645 N N . LEU A 1 437 ? -18.324 4.294 -0.172 1.00 91.50 437 LEU A N 1
ATOM 3646 C CA . LEU A 1 437 ? -19.670 4.075 0.347 1.00 91.50 437 LEU A CA 1
ATOM 3647 C C . LEU A 1 437 ? -20.561 3.279 -0.619 1.00 91.50 437 LEU A C 1
ATOM 3649 O O . LEU A 1 437 ? -21.445 2.563 -0.150 1.00 91.50 437 LEU A O 1
ATOM 3653 N N . GLU A 1 438 ? -20.373 3.385 -1.938 1.00 92.12 438 GLU A N 1
ATOM 3654 C CA . GLU A 1 438 ? -21.163 2.592 -2.891 1.00 92.12 438 GLU A CA 1
ATOM 3655 C C . GLU A 1 438 ? -20.826 1.112 -2.779 1.00 92.12 438 GLU A C 1
ATOM 3657 O O . GLU A 1 438 ? -21.726 0.270 -2.805 1.00 92.12 438 GLU A O 1
ATOM 3662 N N . PHE A 1 439 ? -19.552 0.793 -2.550 1.00 90.81 439 PHE A N 1
ATOM 3663 C CA . PHE A 1 439 ? -19.156 -0.579 -2.279 1.00 90.81 439 PHE A CA 1
ATOM 3664 C C . PHE A 1 439 ? -19.789 -1.116 -0.993 1.00 90.81 439 PHE A C 1
ATOM 3666 O O . PHE A 1 439 ? -20.343 -2.215 -0.988 1.00 90.81 439 PHE A O 1
ATOM 3673 N N . ALA A 1 440 ? -19.773 -0.330 0.088 1.00 91.06 440 ALA A N 1
ATOM 3674 C CA . ALA A 1 440 ? -20.447 -0.692 1.335 1.00 91.06 440 ALA A CA 1
ATOM 3675 C C . ALA A 1 440 ? -21.947 -0.958 1.141 1.00 91.06 440 ALA A C 1
ATOM 3677 O O . ALA A 1 440 ? -22.453 -1.965 1.638 1.00 91.06 440 ALA A O 1
ATOM 3678 N N . LYS A 1 441 ? -22.637 -0.091 0.389 1.00 93.50 441 LYS A N 1
ATOM 3679 C CA . LYS A 1 441 ? -24.049 -0.269 0.019 1.00 93.50 441 LYS A CA 1
ATOM 3680 C C . LYS A 1 441 ? -24.267 -1.570 -0.736 1.00 93.50 441 LYS A C 1
ATOM 3682 O O . LYS A 1 441 ? -25.068 -2.388 -0.308 1.00 93.50 441 LYS A O 1
ATOM 3687 N N . PHE A 1 442 ? -23.488 -1.806 -1.791 1.00 92.81 442 PHE A N 1
ATOM 3688 C CA . PHE A 1 442 ? -23.582 -3.029 -2.583 1.00 92.81 442 PHE A CA 1
ATOM 3689 C C . PHE A 1 442 ? -23.429 -4.287 -1.718 1.00 92.81 442 PHE A C 1
ATOM 3691 O O . PHE A 1 442 ? -24.225 -5.214 -1.830 1.00 92.81 442 PHE A O 1
ATOM 3698 N N . ILE A 1 443 ? -22.435 -4.322 -0.828 1.00 89.94 443 ILE A N 1
ATOM 3699 C CA . ILE A 1 443 ? -22.193 -5.483 0.034 1.00 89.94 443 ILE A CA 1
ATOM 3700 C C . ILE A 1 443 ? -23.321 -5.699 1.039 1.00 89.94 443 ILE A C 1
ATOM 3702 O O . ILE A 1 443 ? -23.739 -6.839 1.233 1.00 89.94 443 ILE A O 1
ATOM 3706 N N . ILE A 1 444 ? -23.830 -4.632 1.655 1.00 91.06 444 ILE A N 1
ATOM 3707 C CA . ILE A 1 444 ? -24.955 -4.713 2.592 1.00 91.06 444 ILE A CA 1
ATOM 3708 C C . ILE A 1 444 ? -26.228 -5.171 1.878 1.00 91.06 444 ILE A C 1
ATOM 3710 O O . ILE A 1 444 ? -26.914 -6.063 2.374 1.00 91.06 444 ILE A O 1
ATOM 3714 N N . ASP A 1 445 ? -26.501 -4.642 0.686 1.00 93.44 445 ASP A N 1
ATOM 3715 C CA . ASP A 1 445 ? -27.637 -5.063 -0.134 1.00 93.44 445 ASP A CA 1
ATOM 3716 C C . ASP A 1 445 ? -27.552 -6.559 -0.462 1.00 93.44 445 ASP A C 1
ATOM 3718 O O . ASP A 1 445 ? -28.548 -7.277 -0.371 1.00 93.44 445 ASP A O 1
ATOM 3722 N N . LYS A 1 446 ? -26.355 -7.062 -0.795 1.00 92.31 446 LYS A N 1
ATOM 3723 C CA . LYS A 1 446 ? -26.143 -8.494 -1.047 1.00 92.31 446 LYS A CA 1
ATOM 3724 C C . LYS A 1 446 ? -26.246 -9.342 0.214 1.00 92.31 446 LYS A C 1
ATOM 3726 O O . LYS A 1 446 ? -26.863 -10.403 0.154 1.00 92.31 446 LYS A O 1
ATOM 3731 N N . PHE A 1 447 ? -25.721 -8.868 1.342 1.00 90.62 447 PHE A N 1
ATOM 3732 C CA . PHE A 1 447 ? -25.852 -9.532 2.640 1.00 90.62 447 PHE A CA 1
ATOM 3733 C C . PHE A 1 447 ? -27.319 -9.705 3.051 1.00 90.62 447 PHE A C 1
ATOM 3735 O O . PHE A 1 447 ? -27.708 -10.780 3.496 1.00 90.62 447 PHE A O 1
ATOM 3742 N N . ASN A 1 448 ? -28.134 -8.671 2.842 1.00 90.31 448 ASN A N 1
ATOM 3743 C CA . ASN A 1 448 ? -29.557 -8.671 3.182 1.00 90.31 448 ASN A CA 1
ATOM 3744 C C . ASN A 1 448 ? -30.444 -9.383 2.139 1.00 90.31 448 ASN A C 1
ATOM 3746 O O . ASN A 1 448 ? -31.638 -9.570 2.373 1.00 90.31 448 ASN A O 1
ATOM 3750 N N . SER A 1 449 ? -29.897 -9.763 0.981 1.00 90.88 449 SER A N 1
ATOM 3751 C CA . SER A 1 449 ? -30.634 -10.468 -0.074 1.00 90.88 449 SER A CA 1
ATOM 3752 C C . SER A 1 449 ? -30.699 -11.984 0.165 1.00 90.88 449 SER A C 1
ATOM 3754 O O . SER A 1 449 ? -29.994 -12.528 1.011 1.00 90.88 449 SER A O 1
ATOM 3756 N N . SER A 1 450 ? -31.487 -12.706 -0.643 1.00 79.94 450 SER A N 1
ATOM 3757 C CA . SER A 1 450 ? -31.500 -14.183 -0.650 1.00 79.94 450 SER A CA 1
ATOM 3758 C C . SER A 1 450 ? -30.133 -14.810 -0.954 1.00 79.94 450 SER A C 1
ATOM 3760 O O . SER A 1 450 ? -29.919 -15.987 -0.694 1.00 79.94 450 SER A O 1
ATOM 3762 N N . ASP A 1 451 ? -29.212 -14.019 -1.501 1.00 81.25 451 ASP A N 1
ATOM 3763 C CA . ASP A 1 451 ? -27.845 -14.395 -1.859 1.00 81.25 451 ASP A CA 1
ATOM 3764 C C . ASP A 1 451 ? -26.858 -14.204 -0.674 1.00 81.25 451 ASP A C 1
ATOM 3766 O O . ASP A 1 451 ? -25.635 -14.309 -0.824 1.00 81.25 451 ASP A O 1
ATOM 3770 N N . GLY A 1 452 ? -27.386 -13.918 0.526 1.00 80.56 452 GLY A N 1
ATOM 3771 C CA . GLY A 1 452 ? -26.628 -13.599 1.739 1.00 80.56 452 GLY A CA 1
ATOM 3772 C C . GLY A 1 452 ? -25.699 -14.712 2.230 1.00 80.56 452 GLY A C 1
ATOM 3773 O O . GLY A 1 452 ? -24.678 -14.422 2.844 1.00 80.56 452 GLY A O 1
ATOM 3774 N N . GLU A 1 453 ? -25.943 -15.983 1.888 1.00 87.69 453 GLU A N 1
ATOM 3775 C CA . GLU A 1 453 ? -25.029 -17.088 2.242 1.00 87.69 453 GLU A CA 1
ATOM 3776 C C . GLU A 1 453 ? -23.623 -16.922 1.635 1.00 87.69 453 GLU A C 1
ATOM 3778 O O . GLU A 1 453 ? -22.622 -17.409 2.184 1.00 87.69 453 GLU A O 1
ATOM 3783 N N . ARG A 1 454 ? -23.538 -16.190 0.517 1.00 90.69 454 ARG A N 1
ATOM 3784 C CA . ARG A 1 454 ? -22.287 -15.850 -0.166 1.00 90.69 454 ARG A CA 1
ATOM 3785 C C . ARG A 1 454 ? -21.616 -14.612 0.417 1.00 90.69 454 ARG A C 1
ATOM 3787 O O . ARG A 1 454 ? -20.494 -14.320 0.024 1.00 90.69 454 ARG A O 1
ATOM 3794 N N . VAL A 1 455 ? -22.249 -13.893 1.345 1.00 89.75 455 VAL A N 1
ATOM 3795 C CA . VAL A 1 455 ? -21.696 -12.697 1.990 1.00 89.75 455 VAL A CA 1
ATOM 3796 C C . VAL A 1 455 ? -21.547 -12.946 3.488 1.00 89.75 455 VAL A C 1
ATOM 3798 O O . VAL A 1 455 ? -22.504 -12.970 4.250 1.00 89.75 455 VAL A O 1
ATOM 3801 N N . LYS A 1 456 ? -20.309 -13.126 3.940 1.00 89.50 456 LYS A N 1
ATOM 3802 C CA . LYS A 1 456 ? -19.970 -13.432 5.333 1.00 89.50 456 LYS A CA 1
ATOM 3803 C C . LYS A 1 456 ? -19.322 -12.222 5.992 1.00 89.50 456 LYS A C 1
ATOM 3805 O O . LYS A 1 456 ? -18.095 -12.136 6.052 1.00 89.50 456 LYS A O 1
ATOM 3810 N N . LEU A 1 457 ? -20.159 -11.303 6.471 1.00 89.81 457 LEU A N 1
ATOM 3811 C CA . LEU A 1 457 ? -19.733 -10.190 7.319 1.00 89.81 457 LEU A CA 1
ATOM 3812 C C . LEU A 1 457 ? -19.648 -10.648 8.778 1.00 89.81 457 LEU A C 1
ATOM 3814 O O . LEU A 1 457 ? -20.588 -11.231 9.317 1.00 89.81 457 LEU A O 1
ATOM 3818 N N . THR A 1 458 ? -18.524 -10.374 9.430 1.00 90.56 458 THR A N 1
ATOM 3819 C CA . THR A 1 458 ? -18.353 -10.546 10.878 1.00 90.56 458 THR A CA 1
ATOM 3820 C C . THR A 1 458 ? -18.021 -9.211 11.533 1.00 90.56 458 THR A C 1
ATOM 3822 O O . THR A 1 458 ? -17.877 -8.192 10.865 1.00 90.56 458 THR A O 1
ATOM 3825 N N . TYR A 1 459 ? -17.828 -9.199 12.852 1.00 89.56 459 TYR A N 1
ATOM 3826 C CA . TYR A 1 459 ? -17.430 -7.996 13.588 1.00 89.56 459 TYR A CA 1
ATOM 3827 C C . TYR A 1 459 ? -16.157 -7.310 13.057 1.00 89.56 459 TYR A C 1
ATOM 3829 O O . TYR A 1 459 ? -15.946 -6.126 13.308 1.00 89.56 459 TYR A O 1
ATOM 3837 N N . ARG A 1 460 ? -15.310 -8.032 12.309 1.00 91.31 460 ARG A N 1
ATOM 3838 C CA . ARG A 1 460 ? -14.043 -7.514 11.774 1.00 91.31 460 ARG A CA 1
ATOM 3839 C C . ARG A 1 460 ? -14.220 -6.405 10.741 1.00 91.31 460 ARG A C 1
ATOM 3841 O O . ARG A 1 460 ? -13.318 -5.585 10.605 1.00 91.31 460 ARG A O 1
ATOM 3848 N N . CYS A 1 461 ? -15.343 -6.360 10.024 1.00 92.06 461 CYS A N 1
ATOM 3849 C CA . CYS A 1 461 ? -15.589 -5.265 9.084 1.00 92.06 461 CYS A CA 1
ATOM 3850 C C . CYS A 1 461 ? -15.752 -3.923 9.822 1.00 92.06 461 CYS A C 1
ATOM 3852 O O . CYS A 1 461 ? -15.180 -2.923 9.398 1.00 92.06 461 CYS A O 1
ATOM 3854 N N . ILE A 1 462 ? -16.431 -3.913 10.977 1.00 93.31 462 ILE A N 1
ATOM 3855 C CA . ILE A 1 462 ? -16.560 -2.725 11.834 1.00 93.31 462 ILE A CA 1
ATOM 3856 C C . ILE A 1 462 ? -15.206 -2.340 12.439 1.00 93.31 462 ILE A C 1
ATOM 3858 O O . ILE A 1 462 ? -14.867 -1.157 12.455 1.00 93.31 462 ILE A O 1
ATOM 3862 N N . ASP A 1 463 ? -14.419 -3.324 12.899 1.00 92.88 463 ASP A N 1
ATOM 3863 C CA . ASP A 1 463 ? -13.058 -3.085 13.401 1.00 92.88 463 ASP A CA 1
ATOM 3864 C C . ASP A 1 463 ? -12.233 -2.306 12.359 1.00 92.88 463 ASP A C 1
ATOM 3866 O O . ASP A 1 463 ? -11.638 -1.280 12.692 1.00 92.88 463 ASP A O 1
ATOM 3870 N N . GLU A 1 464 ? -12.259 -2.735 11.092 1.00 92.06 464 GLU A N 1
ATOM 3871 C CA . GLU A 1 464 ? -11.474 -2.107 10.026 1.00 92.06 464 GLU A CA 1
ATOM 3872 C C . GLU A 1 464 ? -12.016 -0.731 9.613 1.00 92.06 464 GLU A C 1
ATOM 3874 O O . GLU A 1 464 ? -11.235 0.207 9.445 1.00 92.06 464 GLU A O 1
ATOM 3879 N N . VAL A 1 465 ? -13.342 -0.567 9.508 1.00 93.50 465 VAL A N 1
ATOM 3880 C CA . VAL A 1 465 ? -13.986 0.740 9.257 1.00 93.50 465 VAL A CA 1
ATOM 3881 C C . VAL A 1 465 ? -13.516 1.768 10.287 1.00 93.50 465 VAL A C 1
ATOM 3883 O O . VAL A 1 465 ? -13.133 2.887 9.932 1.00 93.50 465 VAL A O 1
ATOM 3886 N N . CYS A 1 466 ? -13.507 1.380 11.564 1.00 94.50 466 CYS A N 1
ATOM 3887 C CA . CYS A 1 466 ? -13.055 2.237 12.651 1.00 94.50 466 CYS A CA 1
ATOM 3888 C C . CYS A 1 466 ? -11.542 2.442 12.630 1.00 94.50 466 CYS A C 1
ATOM 3890 O O . CYS A 1 466 ? -11.096 3.571 12.817 1.00 94.50 466 CYS A O 1
ATOM 3892 N N . GLN A 1 467 ? -10.750 1.402 12.349 1.00 94.00 467 GLN A N 1
ATOM 3893 C CA . GLN A 1 467 ? -9.295 1.503 12.214 1.00 94.00 467 GLN A CA 1
ATOM 3894 C C . GLN A 1 467 ? -8.891 2.502 11.124 1.00 94.00 467 GLN A C 1
ATOM 3896 O O . GLN A 1 467 ? -7.965 3.289 11.330 1.00 94.00 467 GLN A O 1
ATOM 3901 N N . LYS A 1 468 ? -9.601 2.499 9.992 1.00 93.38 468 LYS A N 1
ATOM 3902 C CA . LYS A 1 468 ? -9.388 3.398 8.848 1.00 93.38 468 LYS A CA 1
ATOM 3903 C C . LYS A 1 468 ? -10.068 4.759 8.985 1.00 93.38 468 LYS A C 1
ATOM 3905 O O . LYS A 1 468 ? -9.845 5.628 8.148 1.00 93.38 468 LYS A O 1
ATOM 3910 N N . ASN A 1 469 ? -10.836 4.965 10.053 1.00 95.25 469 ASN A N 1
ATOM 3911 C CA . ASN A 1 469 ? -11.505 6.223 10.366 1.00 95.25 469 ASN A CA 1
ATOM 3912 C C . ASN A 1 469 ? -12.620 6.638 9.376 1.00 95.25 469 ASN A C 1
ATOM 3914 O O . ASN A 1 469 ? -12.847 7.827 9.162 1.00 95.25 469 ASN A O 1
ATOM 3918 N N . TYR A 1 470 ? -13.350 5.682 8.788 1.00 95.44 470 TYR A N 1
ATOM 3919 C CA . TYR A 1 470 ? -14.460 5.960 7.861 1.00 95.44 470 TYR A CA 1
ATOM 3920 C C . TYR A 1 470 ? -15.829 6.121 8.558 1.00 95.44 470 TYR A C 1
ATOM 3922 O O . TYR A 1 470 ? -16.650 5.200 8.572 1.00 95.44 470 TYR A O 1
ATOM 3930 N N . THR A 1 471 ? -16.103 7.293 9.147 1.00 95.69 471 THR A N 1
ATOM 3931 C CA . THR A 1 471 ? -17.318 7.517 9.966 1.00 95.69 471 THR A CA 1
ATOM 3932 C C . THR A 1 471 ? -18.613 7.314 9.188 1.00 95.69 471 THR A C 1
ATOM 3934 O O . THR A 1 471 ? -19.554 6.712 9.700 1.00 95.69 471 THR A O 1
ATOM 3937 N N . HIS A 1 472 ? -18.665 7.795 7.943 1.00 95.56 472 HIS A N 1
ATOM 3938 C CA . HIS A 1 472 ? -19.859 7.723 7.098 1.00 95.56 472 HIS A CA 1
ATOM 3939 C C . HIS A 1 472 ? -20.268 6.284 6.801 1.00 95.56 472 HIS A C 1
ATOM 3941 O O . HIS A 1 472 ? -21.460 5.983 6.767 1.00 95.56 472 HIS A O 1
ATOM 3947 N N . ILE A 1 473 ? -19.298 5.380 6.649 1.00 94.88 473 ILE A N 1
ATOM 3948 C CA . ILE A 1 473 ? -19.606 3.969 6.442 1.00 94.88 473 ILE A CA 1
ATOM 3949 C C . ILE A 1 473 ? -19.963 3.284 7.758 1.00 94.88 473 ILE A C 1
ATOM 3951 O O . ILE A 1 473 ? -20.896 2.489 7.768 1.00 94.88 473 ILE A O 1
ATOM 3955 N N . LEU A 1 474 ? -19.295 3.614 8.872 1.00 95.44 474 LEU A N 1
ATOM 3956 C CA . LEU A 1 474 ? -19.695 3.085 10.180 1.00 95.44 474 LEU A CA 1
ATOM 3957 C C . LEU A 1 474 ? -21.168 3.386 10.452 1.00 95.44 474 LEU A C 1
ATOM 3959 O O . LEU A 1 474 ? -21.926 2.497 10.831 1.00 95.44 474 LEU A O 1
ATOM 3963 N N . LYS A 1 475 ? -21.574 4.635 10.212 1.00 95.88 475 LYS A N 1
ATOM 3964 C CA . LYS A 1 475 ? -22.961 5.066 10.340 1.00 95.88 475 LYS A CA 1
ATOM 3965 C C . LYS A 1 475 ? -23.889 4.228 9.458 1.00 95.88 475 LYS A C 1
ATOM 3967 O O . LYS A 1 475 ? -24.843 3.653 9.969 1.00 95.88 475 LYS A O 1
ATOM 3972 N N . TYR A 1 476 ? -23.553 4.075 8.177 1.00 95.69 476 TYR A N 1
ATOM 3973 C CA . TYR A 1 476 ? -24.341 3.269 7.245 1.00 95.69 476 TYR A CA 1
ATOM 3974 C C . TYR A 1 476 ? -24.452 1.794 7.676 1.00 95.69 476 TYR A C 1
ATOM 3976 O O . TYR A 1 476 ? -25.540 1.222 7.638 1.00 95.69 476 TYR A O 1
ATOM 3984 N N . PHE A 1 477 ? -23.362 1.187 8.153 1.00 94.12 477 PHE A N 1
ATOM 3985 C CA . PHE A 1 477 ? -23.359 -0.180 8.682 1.00 94.12 477 PHE A CA 1
ATOM 3986 C C . PHE A 1 477 ? -24.295 -0.312 9.883 1.00 94.12 477 PHE A C 1
ATOM 3988 O O . PHE A 1 477 ? -25.121 -1.215 9.925 1.00 94.12 477 PHE A O 1
ATOM 3995 N N . LEU A 1 478 ? -24.197 0.604 10.844 1.00 93.31 478 LEU A N 1
ATOM 3996 C CA . LEU A 1 478 ? -25.000 0.568 12.064 1.00 93.31 478 LEU A CA 1
ATOM 3997 C C . LEU A 1 478 ? -26.492 0.849 11.828 1.00 93.31 478 LEU A C 1
ATOM 3999 O O . LEU A 1 478 ? -27.316 0.418 12.636 1.00 93.31 478 LEU A O 1
ATOM 4003 N N . GLU A 1 479 ? -26.829 1.572 10.760 1.00 95.12 479 GLU A N 1
ATOM 4004 C CA . GLU A 1 479 ? -28.207 1.834 10.330 1.00 95.12 479 GLU A CA 1
ATOM 4005 C C . GLU A 1 479 ? -28.824 0.638 9.588 1.00 95.12 479 GLU A C 1
ATOM 4007 O O . GLU A 1 479 ? -30.010 0.367 9.762 1.00 95.12 479 GLU A O 1
ATOM 4012 N N . ASN A 1 480 ? -28.036 -0.094 8.790 1.00 95.56 480 ASN A N 1
ATOM 4013 C CA . ASN A 1 480 ? -28.550 -1.141 7.893 1.00 95.56 480 ASN A CA 1
ATOM 4014 C C . ASN A 1 480 ? -28.265 -2.577 8.363 1.00 95.56 480 ASN A C 1
ATOM 4016 O O . ASN A 1 480 ? -28.832 -3.517 7.813 1.00 95.56 480 ASN A O 1
ATOM 4020 N N . LEU A 1 481 ? -27.412 -2.757 9.376 1.00 92.44 481 LEU A N 1
ATOM 4021 C CA . LEU A 1 481 ? -27.090 -4.046 9.993 1.00 92.44 481 LEU A CA 1
ATOM 4022 C C . LEU A 1 481 ? -27.212 -3.952 11.528 1.00 92.44 481 LEU A C 1
ATOM 4024 O O . LEU A 1 481 ? -26.207 -4.046 12.237 1.00 92.44 481 LEU A O 1
ATOM 4028 N N . PRO A 1 482 ? -28.424 -3.765 12.085 1.00 86.50 482 PRO A N 1
ATOM 4029 C CA . PRO A 1 482 ? -28.608 -3.549 13.525 1.00 86.50 482 PRO A CA 1
ATOM 4030 C C . PRO A 1 482 ? -28.139 -4.730 14.390 1.00 86.50 482 PRO A C 1
ATOM 4032 O O . PRO A 1 482 ? -27.765 -4.527 15.544 1.00 86.50 482 PRO A O 1
ATOM 4035 N N . GLU A 1 483 ? -28.124 -5.942 13.830 1.00 87.19 483 GLU A N 1
ATOM 4036 C CA . GLU A 1 483 ? -27.688 -7.172 14.502 1.00 87.19 483 GLU A CA 1
ATOM 4037 C C . GLU A 1 483 ? -26.198 -7.484 14.298 1.00 87.19 483 GLU A C 1
ATOM 4039 O O . GLU A 1 483 ? -25.721 -8.539 14.731 1.00 87.19 483 GLU A O 1
ATOM 4044 N N . ILE A 1 484 ? -25.438 -6.598 13.637 1.00 88.44 484 ILE A N 1
ATOM 4045 C CA . ILE A 1 484 ? -24.023 -6.860 13.408 1.00 88.44 484 ILE A CA 1
ATOM 4046 C C . ILE A 1 484 ? -23.290 -6.990 14.738 1.00 88.44 484 ILE A C 1
ATOM 4048 O O . ILE A 1 484 ? -23.371 -6.155 15.638 1.00 88.44 484 ILE A O 1
ATOM 4052 N N . GLN A 1 485 ? -22.551 -8.082 14.852 1.00 89.12 485 GLN A N 1
ATOM 4053 C CA . GLN A 1 485 ? -21.694 -8.349 15.987 1.00 89.12 485 GLN A CA 1
ATOM 4054 C C . GLN A 1 485 ? -20.612 -7.266 16.064 1.00 89.12 485 GLN A C 1
ATOM 4056 O O . GLN A 1 485 ? -19.955 -6.995 15.064 1.00 89.12 485 GLN A O 1
ATOM 4061 N N . ILE A 1 486 ? -20.390 -6.668 17.238 1.00 89.94 486 ILE A N 1
ATOM 4062 C CA . ILE A 1 486 ? -19.352 -5.646 17.434 1.00 89.94 486 ILE A CA 1
ATOM 4063 C C . ILE A 1 486 ? -18.349 -6.127 18.486 1.00 89.94 486 ILE A C 1
ATOM 4065 O O . ILE A 1 486 ? -18.711 -6.563 19.584 1.00 89.94 486 ILE A O 1
ATOM 4069 N N . SER A 1 487 ? -17.064 -6.080 18.135 1.00 89.69 487 SER A N 1
ATOM 4070 C CA . SER A 1 487 ? -15.967 -6.387 19.054 1.00 89.69 487 SER A CA 1
ATOM 4071 C C . SER A 1 487 ? -15.624 -5.170 19.919 1.00 89.69 487 SER A C 1
ATOM 4073 O O . SER A 1 487 ? -16.243 -4.122 19.808 1.00 89.69 487 SER A O 1
ATOM 4075 N N . ARG A 1 488 ? -14.627 -5.286 20.801 1.00 83.94 488 ARG A N 1
ATOM 4076 C CA . ARG A 1 488 ? -14.158 -4.160 21.634 1.00 83.94 488 ARG A CA 1
ATOM 4077 C C . ARG A 1 488 ? -13.182 -3.239 20.914 1.00 83.94 488 ARG A C 1
ATOM 4079 O O . ARG A 1 488 ? -12.900 -2.149 21.396 1.00 83.94 488 ARG A O 1
ATOM 4086 N N . ASP A 1 489 ? -12.633 -3.681 19.797 1.00 90.00 489 ASP A N 1
ATOM 4087 C CA . ASP A 1 489 ? -11.592 -2.955 19.088 1.00 90.00 489 ASP A CA 1
ATOM 4088 C C . ASP A 1 489 ? -12.092 -1.717 18.306 1.00 90.00 489 ASP A C 1
ATOM 4090 O O . ASP A 1 489 ? -11.351 -0.734 18.298 1.00 90.00 489 ASP A O 1
ATOM 4094 N N . PRO A 1 490 ? -13.336 -1.634 17.782 1.00 92.38 490 PRO A N 1
ATOM 4095 C CA . PRO A 1 490 ? -13.832 -0.461 17.065 1.00 92.38 490 PRO A CA 1
ATOM 4096 C C . PRO A 1 490 ? -13.804 0.807 17.909 1.00 92.38 490 PRO A C 1
ATOM 4098 O O . PRO A 1 490 ? -13.324 1.838 17.447 1.00 92.38 490 PRO A O 1
ATOM 4101 N N . ILE A 1 491 ? -14.255 0.736 19.169 1.00 89.62 491 ILE A N 1
ATOM 4102 C CA . ILE A 1 491 ? -14.243 1.907 20.055 1.00 89.62 491 ILE A CA 1
ATOM 4103 C C . ILE A 1 491 ? -12.806 2.308 20.407 1.00 89.62 491 ILE A C 1
ATOM 4105 O O . ILE A 1 491 ? -12.492 3.492 20.436 1.00 89.62 491 ILE A O 1
ATOM 4109 N N . ASN A 1 492 ? -11.898 1.339 20.580 1.00 85.69 492 ASN A N 1
ATOM 4110 C CA . ASN A 1 492 ? -10.480 1.630 20.800 1.00 85.69 492 ASN A CA 1
ATOM 4111 C C . ASN A 1 492 ? -9.857 2.321 19.582 1.00 85.69 492 ASN A C 1
ATOM 4113 O O . ASN A 1 492 ? -9.096 3.274 19.746 1.00 85.69 492 ASN A O 1
ATOM 4117 N N . PHE A 1 493 ? -10.186 1.871 18.369 1.00 91.12 493 PHE A N 1
ATOM 4118 C CA . PHE A 1 493 ? -9.741 2.516 17.138 1.00 91.12 493 PHE A CA 1
ATOM 4119 C C . PHE A 1 493 ? -10.331 3.914 16.976 1.00 91.12 493 PHE A C 1
ATOM 4121 O O . PHE A 1 493 ? -9.585 4.837 16.670 1.00 91.12 493 PHE A O 1
ATOM 4128 N N . ALA A 1 494 ? -11.622 4.097 17.256 1.00 90.38 494 ALA A N 1
ATOM 4129 C CA . ALA A 1 494 ? -12.275 5.401 17.211 1.00 90.38 494 ALA A CA 1
ATOM 4130 C C . ALA A 1 494 ? -11.616 6.408 18.168 1.00 90.38 494 ALA A C 1
ATOM 4132 O O . ALA A 1 494 ? -11.344 7.541 17.774 1.00 90.38 494 ALA A O 1
ATOM 4133 N N . ILE A 1 495 ? -11.289 5.992 19.400 1.00 82.62 495 ILE A N 1
ATOM 4134 C CA . ILE A 1 495 ? -10.606 6.878 20.350 1.00 82.62 495 ILE A CA 1
ATOM 4135 C C . ILE A 1 495 ? -9.157 7.138 19.917 1.00 82.62 495 ILE A C 1
ATOM 4137 O O . ILE A 1 495 ? -8.707 8.282 19.964 1.00 82.62 495 ILE A O 1
ATOM 4141 N N . LYS A 1 496 ? -8.436 6.108 19.449 1.00 85.56 496 LYS A N 1
ATOM 4142 C CA . LYS A 1 496 ? -7.067 6.251 18.924 1.00 85.56 496 LYS A CA 1
ATOM 4143 C C . LYS A 1 496 ? -7.002 7.204 17.726 1.00 85.56 496 LYS A C 1
ATOM 4145 O O . LYS A 1 496 ? -6.010 7.906 17.570 1.00 85.56 496 LYS A O 1
ATOM 4150 N N . ASN A 1 497 ? -8.040 7.213 16.896 1.00 87.31 497 ASN A N 1
ATOM 4151 C CA . ASN A 1 497 ? -8.173 8.102 15.745 1.00 87.31 497 ASN A CA 1
ATOM 4152 C C . ASN A 1 497 ? -8.735 9.484 16.111 1.00 87.31 497 ASN A C 1
ATOM 4154 O O . ASN A 1 497 ? -8.940 10.298 15.216 1.00 87.31 497 ASN A O 1
ATOM 4158 N N . GLU A 1 498 ? -9.001 9.746 17.396 1.00 86.31 498 GLU A N 1
ATOM 4159 C CA . GLU A 1 498 ? -9.604 10.991 17.878 1.00 86.31 498 GLU A CA 1
ATOM 4160 C C . GLU A 1 498 ? -10.899 11.350 17.123 1.00 86.31 498 GLU A C 1
ATOM 4162 O O . GLU A 1 498 ? -11.156 12.504 16.782 1.00 86.31 498 GLU A O 1
ATOM 4167 N N . ASN A 1 499 ? -11.752 10.351 16.872 1.00 90.94 499 ASN A N 1
ATOM 4168 C CA . ASN A 1 499 ? -13.002 10.534 16.141 1.00 90.94 499 ASN A CA 1
ATOM 4169 C C . ASN A 1 499 ? -14.219 10.456 17.067 1.00 90.94 499 ASN A C 1
ATOM 4171 O O . ASN A 1 499 ? -14.742 9.380 17.361 1.00 90.94 499 ASN A O 1
ATOM 4175 N N . PHE A 1 500 ? -14.675 11.622 17.526 1.00 87.56 500 PHE A N 1
ATOM 4176 C CA . PHE A 1 500 ? -15.755 11.738 18.508 1.00 87.56 500 PHE A CA 1
ATOM 4177 C C . PHE A 1 500 ? -17.078 11.147 18.014 1.00 87.56 500 PHE A C 1
ATOM 4179 O O . PHE A 1 500 ? -17.743 10.430 18.760 1.00 87.56 500 PHE A O 1
ATOM 4186 N N . GLU A 1 501 ? -17.425 11.392 16.750 1.00 93.88 501 GLU A N 1
ATOM 4187 C CA . GLU A 1 501 ? -18.668 10.899 16.155 1.00 93.88 501 GLU A CA 1
ATOM 4188 C C . GLU A 1 501 ? -18.686 9.365 16.115 1.00 93.88 501 GLU A C 1
ATOM 4190 O O . GLU A 1 501 ? -19.674 8.749 16.512 1.00 93.88 501 GLU A O 1
ATOM 4195 N N . MET A 1 502 ? -17.571 8.724 15.742 1.00 94.50 502 MET A N 1
ATOM 4196 C CA . MET A 1 502 ? -17.463 7.263 15.815 1.00 94.50 502 MET A CA 1
ATOM 4197 C C . MET A 1 502 ? -17.611 6.732 17.237 1.00 94.50 502 MET A C 1
ATOM 4199 O O . MET A 1 502 ? -18.272 5.715 17.443 1.00 94.50 502 MET A O 1
ATOM 4203 N N . VAL A 1 503 ? -17.002 7.395 18.225 1.00 90.31 503 VAL A N 1
ATOM 4204 C CA . VAL A 1 503 ? -17.145 6.961 19.618 1.00 90.31 503 VAL A CA 1
ATOM 4205 C C . VAL A 1 503 ? -18.608 7.047 20.046 1.00 90.31 503 VAL A C 1
ATOM 4207 O O . VAL A 1 503 ? -19.110 6.100 20.641 1.00 90.31 503 VAL A O 1
ATOM 4210 N N . GLN A 1 504 ? -19.318 8.115 19.685 1.00 90.62 504 GLN A N 1
ATOM 4211 C CA . GLN A 1 504 ? -20.743 8.264 19.995 1.00 90.62 504 GLN A CA 1
ATOM 4212 C C . GLN A 1 504 ? -21.614 7.210 19.307 1.00 90.62 504 GLN A C 1
ATOM 4214 O O . GLN A 1 504 ? -22.532 6.686 19.929 1.00 90.62 504 GLN A O 1
ATOM 4219 N N . LEU A 1 505 ? -21.292 6.832 18.068 1.00 93.56 505 LEU A N 1
ATOM 4220 C CA . LEU A 1 505 ? -21.977 5.743 17.363 1.00 93.56 505 LEU A CA 1
ATOM 4221 C C . LEU A 1 505 ? -21.789 4.368 18.040 1.00 93.56 505 LEU A C 1
ATOM 4223 O O . LEU A 1 505 ? -22.633 3.481 17.880 1.00 93.56 505 LEU A O 1
ATOM 4227 N N . LEU A 1 506 ? -20.694 4.181 18.785 1.00 92.06 506 LEU A N 1
ATOM 4228 C CA . LEU A 1 506 ? -20.293 2.897 19.370 1.00 92.06 506 LEU A CA 1
ATOM 4229 C C . LEU A 1 506 ? -20.536 2.781 20.880 1.00 92.06 506 LEU A C 1
ATOM 4231 O O . LEU A 1 506 ? -20.656 1.663 21.375 1.00 92.06 506 LEU A O 1
ATOM 4235 N N . ILE A 1 507 ? -20.572 3.889 21.624 1.00 87.19 507 ILE A N 1
ATOM 4236 C CA . ILE A 1 507 ? -20.446 3.890 23.091 1.00 87.19 507 ILE A CA 1
ATOM 4237 C C . ILE A 1 507 ? -21.512 3.047 23.800 1.00 87.19 507 ILE A C 1
ATOM 4239 O O . ILE A 1 507 ? -21.187 2.335 24.750 1.00 87.19 507 ILE A O 1
ATOM 4243 N N . ASP A 1 508 ? -22.743 3.063 23.292 1.00 83.44 508 ASP A N 1
ATOM 4244 C CA . ASP A 1 508 ? -23.880 2.361 23.892 1.00 83.44 508 ASP A CA 1
ATOM 4245 C C . ASP A 1 508 ? -24.197 1.026 23.183 1.00 83.44 508 ASP A C 1
ATOM 4247 O O . ASP A 1 508 ? -25.225 0.400 23.439 1.00 83.44 508 ASP A O 1
ATOM 4251 N N . ARG A 1 509 ? -23.320 0.553 22.283 1.00 87.62 509 ARG A N 1
ATOM 4252 C CA . ARG A 1 509 ? -23.487 -0.748 21.616 1.00 87.62 509 ARG A CA 1
ATOM 4253 C C . ARG A 1 509 ? -23.063 -1.901 22.531 1.00 87.62 509 ARG A C 1
ATOM 4255 O O . ARG A 1 509 ? -22.122 -1.778 23.316 1.00 87.62 509 ARG A O 1
ATOM 4262 N N . ILE A 1 510 ? -23.740 -3.043 22.392 1.00 81.12 510 ILE A N 1
ATOM 4263 C CA . ILE A 1 510 ? -23.482 -4.260 23.175 1.00 81.12 510 ILE A CA 1
ATOM 4264 C C . ILE A 1 510 ? -22.444 -5.130 22.440 1.00 81.12 510 ILE A C 1
ATOM 4266 O O . ILE A 1 510 ? -22.645 -5.449 21.267 1.00 81.12 510 ILE A O 1
ATOM 4270 N N . PRO A 1 511 ? -21.339 -5.545 23.088 1.00 75.75 511 PRO A N 1
ATOM 4271 C CA . PRO A 1 511 ? -20.360 -6.428 22.466 1.00 75.75 511 PRO A CA 1
ATOM 4272 C C . PRO A 1 511 ? -20.909 -7.841 22.254 1.00 75.75 511 PRO A C 1
ATOM 4274 O O . PRO A 1 511 ? -21.617 -8.374 23.100 1.00 75.75 511 PRO A O 1
ATOM 4277 N N . THR A 1 512 ? -20.461 -8.512 21.192 1.00 72.56 512 THR A N 1
ATOM 4278 C CA . THR A 1 512 ? -20.911 -9.858 20.776 1.00 72.56 512 THR A CA 1
ATOM 4279 C C . THR A 1 512 ? -20.804 -10.953 21.839 1.00 72.56 512 THR A C 1
ATOM 4281 O O . THR A 1 512 ? -21.552 -11.926 21.838 1.00 72.56 512 THR A O 1
ATOM 4284 N N . LYS A 1 513 ? -19.812 -10.848 22.724 1.00 70.06 513 LYS A N 1
ATOM 4285 C CA . LYS A 1 513 ? -19.606 -11.781 23.837 1.00 70.06 513 LYS A CA 1
ATOM 4286 C C . LYS A 1 513 ? -19.678 -10.984 25.133 1.00 70.06 513 LYS A C 1
ATOM 4288 O O . LYS A 1 513 ? -18.617 -10.706 25.709 1.00 70.06 513 LYS A O 1
ATOM 4293 N N . PRO A 1 514 ? -20.882 -10.580 25.572 1.00 60.66 514 PRO A N 1
ATOM 4294 C CA . PRO A 1 514 ? -21.042 -9.852 26.813 1.00 60.66 514 PRO A CA 1
ATOM 4295 C C . PRO A 1 514 ? -20.804 -10.856 27.940 1.00 60.66 514 PRO A C 1
ATOM 4297 O O . PRO A 1 514 ? -21.703 -11.567 28.372 1.00 60.66 514 PRO A O 1
ATOM 4300 N N . LYS A 1 515 ? -19.548 -10.980 28.376 1.00 57.56 515 LYS A N 1
ATOM 4301 C CA . LYS A 1 515 ? -19.198 -11.699 29.607 1.00 57.56 515 LYS A CA 1
ATOM 4302 C C . LYS A 1 515 ? -19.626 -10.839 30.801 1.00 57.56 515 LYS A C 1
ATOM 4304 O O . LYS A 1 515 ? -18.768 -10.304 31.485 1.00 57.56 515 LYS A O 1
ATOM 4309 N N . ASP A 1 516 ? -20.931 -10.635 30.966 1.00 56.41 516 ASP A N 1
ATOM 4310 C CA . ASP A 1 516 ? -21.553 -9.919 32.093 1.00 56.41 516 ASP A CA 1
ATOM 4311 C C . ASP A 1 516 ? -21.525 -8.378 32.026 1.00 56.41 516 ASP A C 1
ATOM 4313 O O . ASP A 1 516 ? -21.725 -7.717 33.041 1.00 56.41 516 ASP A O 1
ATOM 4317 N N . LYS A 1 517 ? -21.288 -7.771 30.851 1.00 61.59 517 LYS A N 1
ATOM 4318 C CA . LYS A 1 517 ? -21.202 -6.300 30.714 1.00 61.59 517 LYS A CA 1
ATOM 4319 C C . LYS A 1 517 ? -22.132 -5.737 29.644 1.00 61.59 517 LYS A C 1
ATOM 4321 O O . LYS A 1 517 ? -22.178 -6.319 28.556 1.00 61.59 517 LYS A O 1
ATOM 4326 N N . PRO A 1 518 ? -22.822 -4.613 29.924 1.00 72.19 518 PRO A N 1
ATOM 4327 C CA . PRO A 1 518 ? -23.893 -4.138 29.062 1.00 72.19 518 PRO A CA 1
ATOM 4328 C C . PRO A 1 518 ? -23.384 -3.374 27.837 1.00 72.19 518 PRO A C 1
ATOM 4330 O O . PRO A 1 518 ? -24.042 -3.436 26.806 1.00 72.19 518 PRO A O 1
ATOM 4333 N N . THR A 1 519 ? -22.224 -2.704 27.894 1.00 78.38 519 THR A N 1
ATOM 4334 C CA . THR A 1 519 ? -21.761 -1.855 26.778 1.00 78.38 519 THR A CA 1
ATOM 4335 C C . THR A 1 519 ? -20.297 -2.064 26.383 1.00 78.38 519 THR A C 1
ATOM 4337 O O . THR A 1 519 ? -19.471 -2.580 27.147 1.00 78.38 519 THR A O 1
ATOM 4340 N N . LEU A 1 520 ? -19.951 -1.633 25.163 1.00 71.69 520 LEU A N 1
ATOM 4341 C CA . LEU A 1 520 ? -18.570 -1.573 24.682 1.00 71.69 520 LEU A CA 1
ATOM 4342 C C . LEU A 1 520 ? -17.700 -0.694 25.576 1.00 71.69 520 LEU A C 1
ATOM 4344 O O . LEU A 1 520 ? -16.568 -1.074 25.881 1.00 71.69 520 LEU A O 1
ATOM 4348 N N . TYR A 1 521 ? -18.241 0.427 26.047 1.00 70.44 521 TYR A N 1
ATOM 4349 C CA . TYR A 1 521 ? -17.540 1.341 26.936 1.00 70.44 521 TYR A CA 1
ATOM 4350 C C . TYR A 1 521 ? -17.114 0.665 28.244 1.00 70.44 521 TYR A C 1
ATOM 4352 O O . TYR A 1 521 ? -15.925 0.671 28.565 1.00 70.44 521 TYR A O 1
ATOM 4360 N N . ASP A 1 522 ? -18.034 -0.013 28.939 1.00 73.44 522 ASP A N 1
ATOM 4361 C CA . ASP A 1 522 ? -17.732 -0.686 30.214 1.00 73.44 522 ASP A CA 1
ATOM 4362 C C . ASP A 1 522 ? -16.646 -1.747 30.034 1.00 73.44 522 ASP A C 1
ATOM 4364 O O . ASP A 1 522 ? -15.723 -1.903 30.836 1.00 73.44 522 ASP A O 1
ATOM 4368 N N . THR A 1 523 ? -16.712 -2.481 28.922 1.00 72.06 523 THR A N 1
ATOM 4369 C CA . THR A 1 523 ? -15.687 -3.480 28.632 1.00 72.06 523 THR A CA 1
ATOM 4370 C C . THR A 1 523 ? -14.323 -2.883 28.293 1.00 72.06 523 THR A C 1
ATOM 4372 O O . THR A 1 523 ? -13.310 -3.553 28.526 1.00 72.06 523 THR A O 1
ATOM 4375 N N . THR A 1 524 ? -14.283 -1.668 27.747 1.00 71.06 524 THR A N 1
ATOM 4376 C CA . THR A 1 524 ? -13.053 -0.929 27.453 1.00 71.06 524 THR A CA 1
ATOM 4377 C C . THR A 1 524 ? -12.458 -0.352 28.730 1.00 71.06 524 THR A C 1
ATOM 4379 O O . THR A 1 524 ? -11.277 -0.588 28.981 1.00 71.06 524 THR A O 1
ATOM 4382 N N . ILE A 1 525 ? -13.260 0.286 29.588 1.00 71.88 525 ILE A N 1
ATOM 4383 C CA . ILE A 1 525 ? -12.818 0.819 30.887 1.00 71.88 525 ILE A CA 1
ATOM 4384 C C . ILE A 1 525 ? -12.185 -0.269 31.745 1.00 71.88 525 ILE A C 1
ATOM 4386 O O . ILE A 1 525 ? -11.045 -0.125 32.184 1.00 71.88 525 ILE A O 1
ATOM 4390 N N . ASP A 1 526 ? -12.853 -1.406 31.907 1.00 73.00 526 ASP A N 1
ATOM 4391 C CA . ASP A 1 526 ? -12.311 -2.495 32.718 1.00 73.00 526 ASP A CA 1
ATOM 4392 C C . ASP A 1 526 ? -11.025 -3.073 32.126 1.00 73.00 526 ASP A C 1
ATOM 4394 O O . ASP A 1 526 ? -10.094 -3.445 32.846 1.00 73.00 526 ASP A O 1
ATOM 4398 N N . LYS A 1 527 ? -10.941 -3.135 30.791 1.00 70.38 527 LYS A N 1
ATOM 4399 C CA . LYS A 1 527 ? -9.715 -3.555 30.113 1.00 70.38 527 LYS A CA 1
ATOM 4400 C C . LYS A 1 527 ? -8.598 -2.559 30.430 1.00 70.38 527 LYS A C 1
ATOM 4402 O O . LYS A 1 527 ? -7.518 -2.993 30.817 1.00 70.38 527 LYS A O 1
ATOM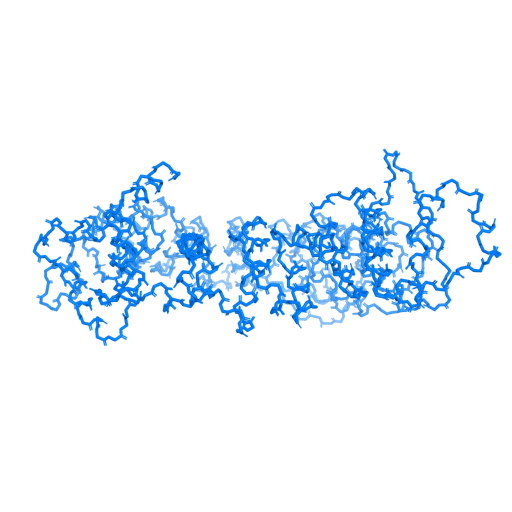 4407 N N . LEU A 1 528 ? -8.850 -1.256 30.385 1.00 65.56 528 LEU A N 1
ATOM 4408 C CA . LEU A 1 528 ? -7.865 -0.226 30.731 1.00 65.56 528 LEU A CA 1
ATOM 4409 C C . LEU A 1 528 ? -7.427 -0.284 32.189 1.00 65.56 528 LEU A C 1
ATOM 4411 O O . LEU A 1 528 ? -6.225 -0.259 32.465 1.00 65.56 528 LEU A O 1
ATOM 4415 N N . GLN A 1 529 ? -8.370 -0.473 33.108 1.00 69.00 529 GLN A N 1
ATOM 4416 C CA . GLN A 1 529 ? -8.066 -0.699 34.517 1.00 69.00 529 GLN A CA 1
ATOM 4417 C C . GLN A 1 529 ? -7.182 -1.942 34.695 1.00 69.00 529 GLN A C 1
ATOM 4419 O O . GLN A 1 529 ? -6.218 -1.907 35.461 1.00 69.00 529 GLN A O 1
ATOM 4424 N N . SER A 1 530 ? -7.422 -3.013 33.928 1.00 68.88 530 SER A N 1
ATOM 4425 C CA . SER A 1 530 ? -6.585 -4.221 33.962 1.00 68.88 530 SER A CA 1
ATOM 4426 C C . SER A 1 530 ? -5.191 -4.031 33.332 1.00 68.88 530 SER A C 1
ATOM 4428 O O . SER A 1 530 ? -4.213 -4.587 33.840 1.00 68.88 530 SER A O 1
ATOM 4430 N N . TYR A 1 531 ? -5.070 -3.218 32.272 1.00 62.91 531 TYR A N 1
ATOM 4431 C CA . TYR A 1 531 ? -3.808 -2.946 31.563 1.00 62.91 531 TYR A CA 1
ATOM 4432 C C . TYR A 1 531 ? -2.899 -1.949 32.275 1.00 62.91 531 TYR A C 1
ATOM 4434 O O . TYR A 1 531 ? -1.684 -2.028 32.073 1.00 62.91 531 TYR A O 1
ATOM 4442 N N . SER A 1 532 ? -3.449 -1.092 33.146 1.00 55.88 532 SER A N 1
ATOM 4443 C CA . SER A 1 532 ? -2.682 -0.166 33.999 1.00 55.88 532 SER A CA 1
ATOM 4444 C C . SER A 1 532 ? -1.544 -0.857 34.769 1.00 55.88 532 SER A C 1
ATOM 4446 O O . SER A 1 532 ? -0.571 -0.224 35.168 1.00 55.88 532 SER A O 1
ATOM 4448 N N . LYS A 1 533 ? -1.619 -2.186 34.928 1.00 56.16 533 LYS A N 1
ATOM 4449 C CA . LYS A 1 533 ? -0.599 -2.997 35.592 1.00 56.16 533 LYS A CA 1
ATOM 4450 C C . LYS A 1 533 ? 0.542 -3.494 34.689 1.00 56.16 533 LYS A C 1
ATOM 4452 O O . LYS A 1 533 ? 1.548 -3.922 35.250 1.00 56.16 533 LYS A O 1
ATOM 4457 N N . LYS A 1 534 ? 0.432 -3.514 33.346 1.00 53.19 534 LYS A N 1
ATOM 4458 C CA . LYS A 1 534 ? 1.451 -4.164 32.479 1.00 53.19 534 LYS A CA 1
ATOM 4459 C C . LYS A 1 534 ? 1.777 -3.522 31.116 1.00 53.19 534 LYS A C 1
ATOM 4461 O O . LYS A 1 534 ? 2.872 -3.790 30.633 1.00 53.19 534 LYS A O 1
ATOM 4466 N N . ASP A 1 535 ? 0.935 -2.687 30.492 1.00 54.22 535 ASP A N 1
ATOM 4467 C CA . ASP A 1 535 ? 1.315 -2.009 29.227 1.00 54.22 535 ASP A CA 1
ATOM 4468 C C . ASP A 1 535 ? 0.587 -0.659 29.050 1.00 54.22 535 ASP A C 1
ATOM 4470 O O . ASP A 1 535 ? -0.582 -0.595 28.669 1.00 54.22 535 ASP A O 1
ATOM 4474 N N . ASN A 1 536 ? 1.297 0.439 29.336 1.00 61.69 536 ASN A N 1
ATOM 4475 C CA . ASN A 1 536 ? 0.752 1.804 29.389 1.00 61.69 536 ASN A CA 1
ATOM 4476 C C . ASN A 1 536 ? 0.484 2.446 28.019 1.00 61.69 536 ASN A C 1
ATOM 4478 O O . ASN A 1 536 ? -0.001 3.567 27.972 1.00 61.69 536 ASN A O 1
ATOM 4482 N N . ARG A 1 537 ? 0.799 1.808 26.885 1.00 63.34 537 ARG A N 1
ATOM 4483 C CA . ARG A 1 537 ? 0.703 2.485 25.574 1.00 63.34 537 ARG A CA 1
ATOM 4484 C C . ARG A 1 537 ? -0.724 2.858 25.178 1.00 63.34 537 ARG A C 1
ATOM 4486 O O . ARG A 1 537 ? -0.938 3.963 24.693 1.00 63.34 537 ARG A O 1
ATOM 4493 N N . ILE A 1 538 ? -1.680 1.961 25.416 1.00 57.00 538 ILE A N 1
ATOM 4494 C CA . ILE A 1 538 ? -3.094 2.219 25.119 1.00 57.00 538 ILE A CA 1
ATOM 4495 C C . ILE A 1 538 ? -3.640 3.246 26.111 1.00 57.00 538 ILE A C 1
ATOM 4497 O O . ILE A 1 538 ? -4.223 4.240 25.694 1.00 57.00 538 ILE A O 1
ATOM 4501 N N . LEU A 1 539 ? -3.371 3.057 27.408 1.00 58.19 539 LEU A N 1
ATOM 4502 C CA . LEU A 1 539 ? -3.804 3.988 28.447 1.00 58.19 539 LEU A CA 1
ATOM 4503 C C . LEU A 1 539 ? -3.266 5.403 28.193 1.00 58.19 539 LEU A C 1
ATOM 4505 O O . LEU A 1 539 ? -4.041 6.343 28.222 1.00 58.19 539 LEU A O 1
ATOM 4509 N N . ASN A 1 540 ? -1.985 5.551 27.849 1.00 63.88 540 ASN A N 1
ATOM 4510 C CA . ASN A 1 540 ? -1.400 6.850 27.520 1.00 63.88 540 ASN A CA 1
ATOM 4511 C C . ASN A 1 540 ? -2.074 7.476 26.293 1.00 63.88 540 ASN A C 1
ATOM 4513 O O . ASN A 1 540 ? -2.458 8.633 26.357 1.00 63.88 540 ASN A O 1
ATOM 4517 N N . SER A 1 541 ? -2.303 6.713 25.213 1.00 63.09 541 SER A N 1
ATOM 4518 C CA . SER A 1 541 ? -3.001 7.252 24.032 1.00 63.09 541 SER A CA 1
ATOM 4519 C C . SER A 1 541 ? -4.432 7.710 24.329 1.00 63.09 541 SER A C 1
ATOM 4521 O O . SER A 1 541 ? -4.943 8.602 23.666 1.00 63.09 541 SER A O 1
ATOM 4523 N N . LEU A 1 542 ? -5.073 7.106 25.332 1.00 59.03 542 LEU A N 1
ATOM 4524 C CA . LEU A 1 542 ? -6.425 7.453 25.749 1.00 59.03 542 LEU A CA 1
ATOM 4525 C C . LEU A 1 542 ? -6.435 8.624 26.732 1.00 59.03 542 LEU A C 1
ATOM 4527 O O . LEU A 1 542 ? -7.241 9.525 26.567 1.00 59.03 542 LEU A O 1
ATOM 4531 N N . ILE A 1 543 ? -5.524 8.664 27.707 1.00 62.41 543 ILE A N 1
ATOM 4532 C CA . ILE A 1 543 ? -5.370 9.805 28.625 1.00 62.41 543 ILE A CA 1
ATOM 4533 C C . ILE A 1 543 ? -4.996 11.073 27.847 1.00 62.41 543 ILE A C 1
ATOM 4535 O O . ILE A 1 543 ? -5.487 12.155 28.159 1.00 62.41 543 ILE A O 1
ATOM 4539 N N . ASP A 1 544 ? -4.170 10.940 26.810 1.00 66.94 544 ASP A N 1
ATOM 4540 C CA . ASP A 1 544 ? -3.787 12.060 25.950 1.00 66.94 544 ASP A CA 1
ATOM 4541 C C . ASP A 1 544 ? -4.915 12.458 24.971 1.00 66.94 544 ASP A C 1
ATOM 4543 O O . ASP A 1 544 ? -4.906 13.568 24.435 1.00 66.94 544 ASP A O 1
ATOM 4547 N N . SER A 1 545 ? -5.922 11.598 24.767 1.00 67.50 545 SER A N 1
ATOM 4548 C CA . SER A 1 545 ? -7.062 11.879 23.892 1.00 67.50 545 SER A CA 1
ATOM 4549 C C . SER A 1 545 ? -8.024 12.869 24.552 1.00 67.50 545 SER A C 1
ATOM 4551 O O . SER A 1 545 ? -8.686 12.576 25.552 1.00 67.50 545 SER A O 1
ATOM 4553 N N . GLN A 1 546 ? -8.170 14.051 23.947 1.00 72.62 546 GLN A N 1
ATOM 4554 C CA . GLN A 1 546 ? -9.142 15.061 24.391 1.00 72.62 546 GLN A CA 1
ATOM 4555 C C . GLN A 1 546 ? -10.577 14.520 24.407 1.00 72.62 546 GLN A C 1
ATOM 4557 O O . GLN A 1 546 ? -11.373 14.878 25.274 1.00 72.62 546 GLN A O 1
ATOM 4562 N N . ILE A 1 547 ? -10.895 13.634 23.463 1.00 65.75 547 ILE A N 1
ATOM 4563 C CA . ILE A 1 547 ? -12.207 12.997 23.340 1.00 65.75 547 ILE A CA 1
ATOM 4564 C C . ILE A 1 547 ? -12.468 12.057 24.502 1.00 65.75 547 ILE A C 1
ATOM 4566 O O . ILE A 1 547 ? -13.543 12.107 25.096 1.00 65.75 547 ILE A O 1
ATOM 4570 N N . TYR A 1 548 ? -11.484 11.229 24.845 1.00 65.44 548 TYR A N 1
ATOM 4571 C CA . TYR A 1 548 ? -11.624 10.310 25.959 1.00 65.44 548 TYR A CA 1
ATOM 4572 C C . TYR A 1 548 ? -11.833 11.074 27.264 1.00 65.44 548 TYR A C 1
ATOM 4574 O O . TYR A 1 548 ? -12.800 10.797 27.963 1.00 65.44 548 TYR A O 1
ATOM 4582 N N . ASN A 1 549 ? -11.020 12.102 27.533 1.00 68.75 549 ASN A N 1
ATOM 4583 C CA . ASN A 1 549 ? -11.189 12.947 28.717 1.00 68.75 549 ASN A CA 1
ATOM 4584 C C . ASN A 1 549 ? -12.565 13.617 28.762 1.00 68.75 549 ASN A C 1
ATOM 4586 O O . ASN A 1 549 ? -13.176 13.657 29.824 1.00 68.75 549 ASN A O 1
ATOM 4590 N N . LYS A 1 550 ? -13.077 14.099 27.622 1.00 72.38 550 LYS A N 1
ATOM 4591 C CA . LYS A 1 550 ? -14.412 14.703 27.549 1.00 72.38 550 LYS A CA 1
ATOM 4592 C C . LYS A 1 550 ? -15.512 13.696 27.898 1.00 72.38 550 LYS A C 1
ATOM 4594 O O . LYS A 1 550 ? -16.354 13.995 28.736 1.00 72.38 550 LYS A O 1
ATOM 4599 N N . ILE A 1 551 ? -15.484 12.505 27.299 1.00 68.38 551 ILE A N 1
ATOM 4600 C CA . ILE A 1 551 ? -16.481 11.451 27.555 1.00 68.38 551 ILE A CA 1
ATOM 4601 C C . ILE A 1 551 ? -16.398 10.964 29.001 1.00 68.38 551 ILE A C 1
ATOM 4603 O O . ILE A 1 551 ? -17.429 10.750 29.639 1.00 68.38 551 ILE A O 1
ATOM 4607 N N . LEU A 1 552 ? -15.180 10.806 29.524 1.00 66.38 552 LEU A N 1
ATOM 4608 C CA . LEU A 1 552 ? -14.969 10.374 30.897 1.00 66.38 552 LEU A CA 1
ATOM 4609 C C . LEU A 1 552 ? -15.529 11.396 31.885 1.00 66.38 552 LEU A C 1
ATOM 4611 O O . LEU A 1 552 ? -16.241 11.006 32.800 1.00 66.38 552 LEU A O 1
ATOM 4615 N N . PHE A 1 553 ? -15.276 12.690 31.659 1.00 70.38 553 PHE A N 1
ATOM 4616 C CA . PHE A 1 553 ? -15.829 13.767 32.481 1.00 70.38 553 PHE A CA 1
ATOM 4617 C C . PHE A 1 553 ? -17.355 13.851 32.393 1.00 70.38 553 PHE A C 1
ATOM 4619 O O . PHE A 1 553 ? -18.006 14.086 33.407 1.00 70.38 553 PHE A O 1
ATOM 4626 N N . GLU A 1 554 ? -17.933 13.673 31.201 1.00 74.19 554 GLU A N 1
ATOM 4627 C CA . GLU A 1 554 ? -19.386 13.745 31.006 1.00 74.19 554 GLU A CA 1
ATOM 4628 C C . GLU A 1 554 ? -20.120 12.568 31.666 1.00 74.19 554 GLU A C 1
ATOM 4630 O O . GLU A 1 554 ? -21.167 12.779 32.276 1.00 74.19 554 GLU A O 1
ATOM 4635 N N . LYS A 1 555 ? -19.590 11.337 31.577 1.00 67.75 555 LYS A N 1
ATOM 4636 C CA . LYS A 1 555 ? -20.235 10.150 32.176 1.00 67.75 555 LYS A CA 1
ATOM 4637 C C . LYS A 1 555 ? -19.816 9.879 33.630 1.00 67.75 555 LYS A C 1
ATOM 4639 O O . LYS A 1 555 ? -20.600 9.291 34.370 1.00 67.75 555 LYS A O 1
ATOM 4644 N N . TYR A 1 556 ? -18.617 10.288 34.048 1.00 63.94 556 TYR A N 1
ATOM 4645 C CA . TYR A 1 556 ? -18.052 10.028 35.380 1.00 63.94 556 TYR A CA 1
ATOM 4646 C C . TYR A 1 556 ? -17.311 11.265 35.906 1.00 63.94 556 TYR A C 1
ATOM 4648 O O . TYR A 1 556 ? -16.079 11.272 35.965 1.00 63.94 556 TYR A O 1
ATOM 4656 N N . PRO A 1 557 ? -18.039 12.312 36.326 1.00 63.72 557 PRO A N 1
ATOM 4657 C CA . PRO A 1 557 ? -17.426 13.549 36.810 1.00 63.72 557 PRO A CA 1
ATOM 4658 C C . PRO A 1 557 ? -16.495 13.341 38.020 1.00 63.72 557 PRO A C 1
ATOM 4660 O O . PRO A 1 557 ? -15.593 14.146 38.237 1.00 63.72 557 PRO A O 1
ATOM 4663 N N . ASP A 1 558 ? -16.664 12.241 38.763 1.00 65.56 558 ASP A N 1
ATOM 4664 C CA . ASP A 1 558 ? -15.838 11.890 39.925 1.00 65.56 558 ASP A CA 1
ATOM 4665 C C . ASP A 1 558 ? -14.566 11.090 39.574 1.00 65.56 558 ASP A C 1
ATOM 4667 O O . ASP A 1 558 ? -13.754 10.791 40.453 1.00 65.56 558 ASP A O 1
ATOM 4671 N N . PHE A 1 559 ? -14.369 10.705 38.308 1.00 53.69 559 PHE A N 1
ATOM 4672 C CA . PHE A 1 559 ? -13.216 9.903 37.901 1.00 53.69 559 PHE A CA 1
ATOM 4673 C C . PHE A 1 559 ? -11.982 10.795 37.694 1.00 53.69 559 PHE A C 1
ATOM 4675 O O . PHE A 1 559 ? -11.747 11.342 36.619 1.00 53.69 559 PHE A O 1
ATOM 4682 N N . ILE A 1 560 ? -11.187 10.941 38.755 1.00 52.12 560 ILE A N 1
ATOM 4683 C CA . ILE A 1 560 ? -9.920 11.683 38.757 1.00 52.12 560 ILE A CA 1
ATOM 4684 C C . ILE A 1 560 ? -8.780 10.715 38.392 1.00 52.12 560 ILE A C 1
ATOM 4686 O O . ILE A 1 560 ? -8.581 9.717 39.087 1.00 52.12 560 ILE A O 1
ATOM 4690 N N . ILE A 1 561 ? -8.055 11.003 37.302 1.00 53.12 561 ILE A N 1
ATOM 4691 C CA . ILE A 1 561 ? -6.888 10.231 36.818 1.00 53.12 561 ILE A CA 1
ATOM 4692 C C . ILE A 1 561 ? -5.625 10.570 37.613 1.00 53.12 561 ILE A C 1
ATOM 4694 O O . ILE A 1 561 ? -5.369 11.779 37.828 1.00 53.12 561 ILE A O 1
#

Secondary structure (DSSP, 8-state):
-HHHHHHHHH-HHHHHHHHHHHHS--SSSPPGGGS-HHHHHH-HHHHHHHHHHHHHHHT-TT-TT----TTSHHHHHHHHH-SSS-HHHHHHHHHHTHHHHGGGHHHHHHHHHH-TTTHHHHHHHHHHTT-PPBPHHHHHHHHHHHHHHS-S-HHHHHHHHHHHHHHBTTHHHH-----HHHHHHSTT-HHHHHHHHHHHH--TT-HHHHHHHHHHHTT--S-TT-PPP------S--HHHHHHHHHHHHHHT-HHHHHHHHHHSTT---S-GGGTHHHHTT--SHHHHHHHHHHHTTSS-S-SHHHHT-TTGGGS-HHHHHHHHHHHSTT---------EE---S-HHHHHHHHHHGGGSSSPPEE-HHHHHHHHHHTT-HHHHHHHHHSTTGGG--GGG---TT--HHHHHHHHHH-TTPPEEHHHHHHH-TT-HHHHHHHHHHHTSTTGGGEE--HHHHHHHHHTT-HHHHHHHHHH-TT----SHHHHHHHHTT-HHHHHHHTTPPPSS-SS-S-HHHHHHHHHHHHTTT-HHHHHHHHS-HHHHHHHHHH-TT---

Mean predicted aligned error: 17.0 Å

InterPro domains:
  IPR036770 Ankyrin repeat-containing domain superfamily [G3DSA:1.25.40.20] (428-556)

Sequence (561 aa):
MDNLYFKVFKNKYLFTIIYNYVKNGKGNGRQLKDIDLTRILENRFLFNLYYQSYLFNKNNENAINFKFQFNDIYILESFILSNIITIQEFILIYNDHENLLKKKKNKILKLSILNNKIGIEIIEFLIKFKNYKFDINHFQLYIGKMCQSKQDNINTILYVIDCFKNHSFNYNNNCRIISKQEKEKQKSNPLSLKFQPIMDCLDLNKVSCFQTIMDLSMDSIVDENGNDLPFKCKYGDIGTTRNQLIVRMVVLGSIEMARIFINKFPNQSSKGQDKLVFAYNRVFHKSLEVYQMLVSNRTLSCTHPIFTNYKFLTNLSVHHFKNFLENCLGFNGESKELSYGIDQVYDLETLKYLEDVKQKFKPTLKFIPNSLLSYASTNRDFQLFKYLVESAFKSRLNPIGINFSNTSFEIVKYCYENFENYIFNDLCFNIAFDGDLEFAKFIIDKFNSSDGERVKLTYRCIDEVCQKNYTHILKYFLENLPEIQISRDPINFAIKNENFEMVQLLIDRIPTKPKDKPTLYDTTIDKLQSYSKKDNRILNSLIDSQIYNKILFEKYPDFII

Nearest PDB structures (foldseek):
  6o07-assembly1_A  TM=2.046E-01  e=1.282E-01  Saccharomyces cerevisiae
  4hnx-assembly1_A  TM=1.644E-01  e=2.887E-01  Saccharomyces cerevisiae S288C
  4hny-assembly1_A  TM=2.064E-01  e=4.511E-01  Saccharomyces cerevisiae S288C
  4hny-assembly2_C  TM=1.504E-01  e=4.892E-01  Saccharomyces cerevisiae S288C

Organism: Dictyostelium discoideum (NCBI:txid44689)

pLDDT: mean 73.92, std 15.81, range [33.72, 97.19]